Protein AF-0000000083329555 (afdb_homodimer)

pLDDT: mean 79.93, std 17.82, range [33.97, 97.88]

Radius of gyration: 28.23 Å; Cα contacts (8 Å, |Δi|>4): 487; chains: 2; bounding box: 60×97×61 Å

Organism: NCBI:txid300112

Nearest PDB structures (foldseek):
  7ue2-assembly1_A  TM=3.306E-01  e=5.946E-02  synthetic construct
  6u1s-assembly1_A  TM=4.232E-01  e=2.335E-01  synthetic construct
  8tl7-assembly1_U  TM=3.500E-01  e=3.213E-01  synthetic construct
  8qz7-assembly1_A  TM=1.573E-01  e=2.617E+00  Homo sapiens
  7ue2-assembly1_A  TM=3.304E-01  e=5.025E-02  synthetic construct

Solvent-accessible surface area (backbone atoms only — not comparable to full-atom values): 25927 Å² total; per-residue (Å²): 109,66,64,59,53,52,47,42,41,64,69,45,49,48,50,31,58,74,66,70,46,90,41,61,69,58,48,51,52,46,51,51,51,49,24,52,51,25,38,51,51,17,52,49,38,37,50,49,40,52,56,33,41,60,45,42,54,22,35,76,80,48,62,68,57,52,54,50,50,59,64,58,62,53,76,70,73,59,89,56,76,76,51,54,66,74,51,46,65,60,41,46,68,68,49,43,73,69,70,70,57,76,52,81,48,56,68,44,44,48,52,49,48,52,52,21,50,51,24,35,52,54,15,45,72,64,34,32,71,85,74,33,46,68,60,24,49,51,47,52,52,47,53,36,47,39,34,55,35,53,30,68,60,47,81,51,63,69,59,28,42,51,33,38,50,51,31,41,52,56,41,52,54,50,49,58,58,42,71,77,59,61,82,46,70,68,48,45,56,53,47,49,54,52,48,54,51,39,44,33,38,39,30,50,42,44,46,64,61,37,73,79,17,75,87,45,84,56,30,64,62,50,50,60,66,42,42,61,44,50,48,54,42,52,62,47,45,56,54,58,71,72,100,108,68,65,57,52,52,45,42,41,65,68,47,48,47,51,31,58,72,68,71,46,90,42,62,67,57,48,51,52,46,51,50,52,49,24,51,51,24,38,52,52,16,53,51,38,38,52,50,40,52,57,33,41,61,44,42,53,22,34,73,80,50,59,70,56,52,53,51,50,58,64,57,62,54,76,69,74,63,88,57,76,77,50,56,66,74,52,45,64,61,41,44,67,68,49,44,73,68,68,69,56,75,53,80,47,57,68,44,44,50,52,49,47,51,53,21,49,52,24,32,52,53,16,45,72,63,34,32,71,84,73,33,46,68,61,26,49,51,47,50,51,46,52,36,46,39,35,56,35,52,30,67,60,45,82,50,64,70,59,29,42,51,35,38,49,52,32,40,51,56,41,51,54,50,50,57,57,42,72,77,59,60,82,47,71,69,48,44,56,54,47,49,55,53,47,54,51,39,45,34,38,39,31,50,41,44,47,65,60,38,73,77,17,77,87,46,84,55,30,63,60,50,50,60,66,42,42,59,46,52,47,54,41,52,63,47,45,57,54,58,72,73,101

Sequence (486 aa):
GDYVICRFIVDRLEPAKKENKDSSHLYESYNYAFALSSKSWGSYGVSLLRFWKEKFSQNKENKSKIQDIVSKLEITSGELHLIFSSLDKELKRTTISFTETSILNFSDAKSIFKKTLMQLESAKKYFTVDTNIVIYAKITLKISDTYKYFADFEERRDNQIKLHKQRVKCLEDACKNFRTTIRSDRELQIYKRIWYEMVTSCSKIMDLMMEETYYDESFEETSMKAKQYVKIIAENINFYLNVGDYVICRFIVDRLEPAKKENKDSSHLYESYNYAFALSSKSWGSYGVSLLRFWKEKFSQNKENKSKIQDIVSKLEITSGELHLIFSSLDKELKRTTISFTETSILNFSDAKSIFKKTLMQLESAKKYFTVDTNIVIYAKITLKISDTYKYFADFEERRDNQIKLHKQRVKCLEDACKNFRTTIRSDRELQIYKRIWYEMVTSCSKIMDLMMEETYYDESFEETSMKAKQYVKIIAENINFYLNV

InterPro domains:
  IPR022083 KIF-1 binding protein [PF12309] (13-229)

Foldseek 3Di:
DVVVLVCLCVPPVVVCVVVVHPCVVVVLVSLLVLLVVLLVLLVVLLVLLQVCLVVLVVCVVPLPCVVVVLVVPPPPPDPCPVVPVVVCVVVCVVCVQRPSQDDNALVSLVSSLVSSLVSLVSSLVSDDCVNDVLSNLVSLVSNLSSLVSSLSRDDDLVVSLVSLVVNLVSLVVSLVRLVVPDDDVVSVVSSVVSLVSNLVSLVVNLCSLCVVPVPHPCNVVSVVVSVVSVVVNVVSVVVNVVD/DVVVLVCLCVPPVVVCVVVVHPCVVVVLVSLLVLLVVLLVLLVVLLVLLQVCLVVLVVCVVVLPCVVVVLVVVPPPPDPCPVVPVVVCVVVCVVCVQRPSQDDNALVSLVSSLVSSLVSLVSSLVSDDCVNDVLSNLVSLVSNLSSLVSSLSRDDDLVVSLVSLVVNLVSLVVSLVRLVVPDDDVVSVVSSVVSLVSNLVSLVVNLCSLCVVPVPHPCNVVSVVVSVVSVVVNVVSVVVNVVD

Structure (mmCIF, N/CA/C/O backbone):
data_AF-0000000083329555-model_v1
#
loop_
_entity.id
_entity.type
_entity.pdbx_description
1 polymer 'KIF-binding protein'
#
loop_
_atom_site.group_PDB
_atom_site.id
_atom_site.type_symbol
_atom_site.label_atom_id
_atom_site.label_alt_id
_atom_site.label_comp_id
_atom_site.label_asym_id
_atom_site.label_entity_id
_atom_site.label_seq_id
_atom_site.pdbx_PDB_ins_code
_atom_site.Cartn_x
_atom_site.Cartn_y
_atom_site.Cartn_z
_atom_site.occupancy
_atom_site.B_iso_or_equiv
_atom_site.auth_seq_id
_atom_site.auth_comp_id
_atom_site.auth_asym_id
_atom_site.auth_atom_id
_atom_site.pdbx_PDB_model_num
ATOM 1 N N . GLY A 1 1 ? 2.168 35.938 5.09 1 61.31 1 GLY A N 1
ATOM 2 C CA . GLY A 1 1 ? 1.23 35.625 6.156 1 61.31 1 GLY A CA 1
ATOM 3 C C . GLY A 1 1 ? 1.877 35.594 7.527 1 61.31 1 GLY A C 1
ATOM 4 O O . GLY A 1 1 ? 1.396 36.219 8.469 1 61.31 1 GLY A O 1
ATOM 5 N N . ASP A 1 2 ? 2.951 34.906 7.684 1 64.75 2 ASP A N 1
ATOM 6 C CA . ASP A 1 2 ? 3.635 34.781 8.969 1 64.75 2 ASP A CA 1
ATOM 7 C C . ASP A 1 2 ? 4.137 36.125 9.461 1 64.75 2 ASP A C 1
ATOM 9 O O . ASP A 1 2 ? 4.082 36.406 10.656 1 64.75 2 ASP A O 1
ATOM 13 N N . TYR A 1 3 ? 4.656 36.75 8.562 1 64.12 3 TYR A N 1
ATOM 14 C CA . TYR A 1 3 ? 5.133 38.094 8.914 1 64.12 3 TYR A CA 1
ATOM 15 C C . TYR A 1 3 ? 4 38.938 9.469 1 64.12 3 TYR A C 1
ATOM 17 O O . TYR A 1 3 ? 4.172 39.625 10.484 1 64.12 3 TYR A O 1
ATOM 25 N N . VAL A 1 4 ? 2.912 38.938 8.789 1 63.88 4 VAL A N 1
ATOM 26 C CA . VAL A 1 4 ? 1.76 39.719 9.203 1 63.88 4 VAL A CA 1
ATOM 27 C C . VAL A 1 4 ? 1.299 39.281 10.594 1 63.88 4 VAL A C 1
ATOM 29 O O . VAL A 1 4 ? 0.958 40.094 11.438 1 63.88 4 VAL A O 1
ATOM 32 N N . ILE A 1 5 ? 1.329 38.031 10.781 1 66.5 5 ILE A N 1
ATOM 33 C CA . ILE A 1 5 ? 0.922 37.5 12.07 1 66.5 5 ILE A CA 1
ATOM 34 C C . ILE A 1 5 ? 1.867 37.969 13.164 1 66.5 5 ILE A C 1
ATOM 36 O O . ILE A 1 5 ? 1.424 38.375 14.242 1 66.5 5 ILE A O 1
ATOM 40 N N . CYS A 1 6 ? 3.092 38 12.898 1 65.19 6 CYS A N 1
ATOM 41 C CA . CYS A 1 6 ? 4.082 38.469 13.867 1 65.19 6 CYS A CA 1
ATOM 42 C C . CYS A 1 6 ? 3.883 39.938 14.164 1 65.19 6 CYS A C 1
ATOM 44 O O . CYS A 1 6 ? 3.973 40.375 15.32 1 65.19 6 CYS A O 1
ATOM 46 N N . ARG A 1 7 ? 3.66 40.656 13.148 1 68.62 7 ARG A N 1
ATOM 47 C CA . ARG A 1 7 ? 3.451 42.094 13.328 1 68.62 7 ARG A CA 1
ATOM 48 C C . ARG A 1 7 ? 2.197 42.344 14.156 1 68.62 7 ARG A C 1
ATOM 50 O O . ARG A 1 7 ? 2.162 43.281 14.953 1 68.62 7 ARG A O 1
ATOM 57 N N . PHE A 1 8 ? 1.278 41.594 13.93 1 67.44 8 PHE A N 1
ATOM 58 C CA . PHE A 1 8 ? 0.045 41.719 14.695 1 67.44 8 PHE A CA 1
ATOM 59 C C . PHE A 1 8 ? 0.314 41.531 16.188 1 67.44 8 PHE A C 1
ATOM 61 O O . PHE A 1 8 ? -0.243 42.25 17.016 1 67.44 8 PHE A O 1
ATOM 68 N N . ILE A 1 9 ? 1.098 40.625 16.531 1 69.62 9 ILE A N 1
ATOM 69 C CA . ILE A 1 9 ? 1.447 40.375 17.922 1 69.62 9 ILE A CA 1
ATOM 70 C C . ILE A 1 9 ? 2.123 41.625 18.516 1 69.62 9 ILE A C 1
ATOM 72 O O . ILE A 1 9 ? 1.718 42.094 19.562 1 69.62 9 ILE A O 1
ATOM 76 N N . VAL A 1 10 ? 3.027 42.094 17.812 1 69.12 10 VAL A N 1
ATOM 77 C CA . VAL A 1 10 ? 3.865 43.188 18.312 1 69.12 10 VAL A CA 1
ATOM 78 C C . VAL A 1 10 ? 3.076 44.5 18.328 1 69.12 10 VAL A C 1
ATOM 80 O O . VA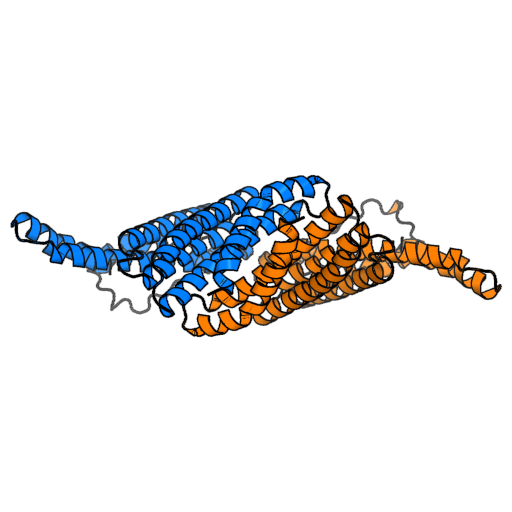L A 1 10 ? 3.156 45.25 19.281 1 69.12 10 VAL A O 1
ATOM 83 N N . ASP A 1 11 ? 2.262 44.656 17.328 1 71.56 11 ASP A N 1
ATOM 84 C CA . ASP A 1 11 ? 1.63 45.938 17.125 1 71.56 11 ASP A CA 1
ATOM 85 C C . ASP A 1 11 ? 0.275 46 17.828 1 71.56 11 ASP A C 1
ATOM 87 O O . ASP A 1 11 ? -0.19 47.094 18.188 1 71.56 11 ASP A O 1
ATOM 91 N N . ARG A 1 12 ? -0.287 44.875 17.953 1 70.38 12 ARG A N 1
ATOM 92 C CA . ARG A 1 12 ? -1.661 44.938 18.438 1 70.38 12 ARG A CA 1
ATOM 93 C C . ARG A 1 12 ? -1.814 44.188 19.75 1 70.38 12 ARG A C 1
ATOM 95 O O . ARG A 1 12 ? -2.287 44.719 20.75 1 70.38 12 ARG A O 1
ATOM 102 N N . LEU A 1 13 ? -1.334 42.969 19.781 1 72 13 LEU A N 1
ATOM 103 C CA . LEU A 1 13 ? -1.602 42.125 20.922 1 72 13 LEU A CA 1
ATOM 104 C C . LEU A 1 13 ? -0.794 42.562 22.141 1 72 13 LEU A C 1
ATOM 106 O O . LEU A 1 13 ? -1.328 42.656 23.25 1 72 13 LEU A O 1
ATOM 110 N N . GLU A 1 14 ? 0.404 42.844 21.922 1 75.56 14 GLU A N 1
ATOM 111 C CA . GLU A 1 14 ? 1.271 43.219 23.031 1 75.56 14 GLU A CA 1
ATOM 112 C C . GLU A 1 14 ? 0.848 44.562 23.641 1 75.56 14 GLU A C 1
ATOM 114 O O . GLU A 1 14 ? 0.733 44.688 24.859 1 75.56 14 GLU A O 1
ATOM 119 N N . PRO A 1 15 ? 0.61 45.469 22.844 1 75.5 15 PRO A N 1
ATOM 120 C CA . PRO A 1 15 ? 0.118 46.719 23.406 1 75.5 15 PRO A CA 1
ATOM 121 C C . PRO A 1 15 ? -1.219 46.562 24.125 1 75.5 15 PRO A C 1
ATOM 123 O O . PRO A 1 15 ? -1.452 47.188 25.156 1 75.5 15 PRO A O 1
ATOM 126 N N . ALA A 1 16 ? -2.043 45.781 23.562 1 72.88 16 ALA A N 1
ATOM 127 C CA . ALA A 1 16 ? -3.342 45.562 24.203 1 72.88 16 ALA A CA 1
ATOM 128 C C . ALA A 1 16 ? -3.184 44.906 25.562 1 72.88 16 ALA A C 1
ATOM 130 O O . ALA A 1 16 ? -3.91 45.219 26.5 1 72.88 16 ALA A O 1
ATOM 131 N N . LYS A 1 17 ? -2.385 43.969 25.734 1 76.25 17 LYS A N 1
ATOM 132 C CA . LYS A 1 17 ? -2.1 43.312 27 1 76.25 17 LYS A CA 1
ATOM 133 C C . LYS A 1 17 ? -1.534 44.312 28.016 1 76.25 17 LYS A C 1
ATOM 135 O O . LYS A 1 17 ? -1.896 44.281 29.203 1 76.25 17 LYS A O 1
ATOM 140 N N . LYS A 1 18 ? -0.722 45.188 27.531 1 77.12 18 LYS A N 1
ATOM 141 C CA . LYS A 1 18 ? -0.1 46.188 28.406 1 77.12 18 LYS A CA 1
ATOM 142 C C . LYS A 1 18 ? -1.131 47.188 28.938 1 77.12 18 LYS A C 1
ATOM 144 O O . LYS A 1 18 ? -1.028 47.656 30.062 1 77.12 18 LYS A O 1
ATOM 149 N N . GLU A 1 19 ? -2.121 47.438 28.125 1 80 19 GLU A N 1
ATOM 150 C CA . GLU A 1 19 ? -3.129 48.406 28.5 1 80 19 GLU A CA 1
ATOM 151 C C . GLU A 1 19 ? -4.289 47.781 29.25 1 80 19 GLU A C 1
ATOM 153 O O . GLU A 1 19 ? -5.266 48.438 29.594 1 80 19 GLU A O 1
ATOM 158 N N . ASN A 1 20 ? -4.191 46.5 29.656 1 72.31 20 ASN A N 1
ATOM 159 C CA . ASN A 1 20 ? -5.195 45.719 30.391 1 72.31 20 ASN A CA 1
ATOM 160 C C . ASN A 1 20 ? -6.555 45.781 29.703 1 72.31 20 ASN A C 1
ATOM 162 O O . ASN A 1 20 ? -7.594 45.844 30.359 1 72.31 20 ASN A O 1
ATOM 166 N N . LYS A 1 21 ? -6.586 46 28.438 1 74.62 21 LYS A N 1
ATOM 167 C CA . LYS A 1 21 ? -7.816 45.938 27.656 1 74.62 21 LYS A CA 1
ATOM 168 C C . LYS A 1 21 ? -8.172 44.5 27.344 1 74.62 21 LYS A C 1
ATOM 170 O O . LYS A 1 21 ? -7.301 43.625 27.312 1 74.62 21 LYS A O 1
ATOM 175 N N . ASP A 1 22 ? -9.445 44.188 27.359 1 76.75 22 ASP A N 1
ATOM 176 C CA . ASP A 1 22 ? -9.891 42.844 26.984 1 76.75 22 ASP A CA 1
ATOM 177 C C . ASP A 1 22 ? -9.383 42.469 25.594 1 76.75 22 ASP A C 1
ATOM 179 O O . ASP A 1 22 ? -9.828 43.062 24.594 1 76.75 22 ASP A O 1
ATOM 183 N N . SER A 1 23 ? -8.32 41.812 25.484 1 79.44 23 SER A N 1
ATOM 184 C CA . SER A 1 23 ? -7.66 41.438 24.25 1 79.44 23 SER A CA 1
ATOM 185 C C . SER A 1 23 ? -8.031 40.031 23.812 1 79.44 23 SER A C 1
ATOM 187 O O . SER A 1 23 ? -7.348 39.406 22.984 1 79.44 23 SER A O 1
ATOM 189 N N . SER A 1 24 ? -9.125 39.5 24.469 1 79.75 24 SER A N 1
ATOM 190 C CA . SER A 1 24 ? -9.516 38.125 24.188 1 79.75 24 SER A CA 1
ATOM 191 C C . SER A 1 24 ? -9.836 37.938 22.703 1 79.75 24 SER A C 1
ATOM 193 O O . SER A 1 24 ? -9.391 36.969 22.094 1 79.75 24 SER A O 1
ATOM 195 N N . HIS A 1 25 ? -10.57 38.875 22.172 1 81.44 25 HIS A N 1
ATOM 196 C CA . HIS A 1 25 ? -10.938 38.781 20.766 1 81.44 25 HIS A CA 1
ATOM 197 C C . HIS A 1 25 ? -9.711 38.875 19.859 1 81.44 25 HIS A C 1
ATOM 199 O O . HIS A 1 25 ? -9.641 38.188 18.828 1 81.44 25 HIS A O 1
ATOM 205 N N . LEU A 1 26 ? -8.773 39.656 20.266 1 78.19 26 LEU A N 1
ATOM 206 C CA . LEU A 1 26 ? -7.543 39.781 19.484 1 78.19 26 LEU A CA 1
ATOM 207 C C . LEU A 1 26 ? -6.719 38.5 19.547 1 78.19 26 LEU A C 1
ATOM 209 O O . LEU A 1 26 ? -6.152 38.094 18.531 1 78.19 26 LEU A O 1
ATOM 213 N N . TYR A 1 27 ? -6.742 37.906 20.703 1 81.5 27 TYR A N 1
ATOM 214 C CA . TYR A 1 27 ? -6.023 36.625 20.875 1 81.5 27 TYR A CA 1
ATOM 215 C C . TYR A 1 27 ? -6.66 35.531 20.031 1 81.5 27 TYR A C 1
ATOM 217 O O . TYR A 1 27 ? -5.957 34.719 19.438 1 81.5 27 TYR A O 1
ATOM 225 N N . GLU A 1 28 ? -7.914 35.594 20.062 1 84.69 28 GLU A N 1
ATOM 226 C CA . GLU A 1 28 ? -8.617 34.594 19.266 1 84.69 28 GLU A CA 1
ATOM 227 C C . GLU A 1 28 ? -8.312 34.75 17.781 1 84.69 28 GLU A C 1
ATOM 229 O O . GLU A 1 28 ? -8.117 33.75 17.062 1 84.69 28 GLU A O 1
ATOM 234 N N . SER A 1 29 ? -8.336 35.938 17.344 1 82.06 29 SER A N 1
ATOM 235 C CA . SER A 1 29 ? -8.016 36.219 15.953 1 82.06 29 SER A CA 1
ATOM 236 C C . SER A 1 29 ? -6.586 35.812 15.617 1 82.06 29 SER A C 1
ATOM 238 O O . SER A 1 29 ? -6.324 35.281 14.523 1 82.06 29 SER A O 1
ATOM 240 N N . TYR A 1 30 ? -5.77 36.094 16.547 1 81.44 30 TYR A N 1
ATOM 241 C CA . TYR A 1 30 ? -4.379 35.719 16.359 1 81.44 30 TYR A CA 1
ATOM 242 C C . TYR A 1 30 ? -4.246 34.188 16.281 1 81.44 30 TYR A C 1
ATOM 244 O O . TYR A 1 30 ? -3.574 33.656 15.398 1 81.44 30 TYR A O 1
ATOM 252 N N . ASN A 1 31 ? -4.82 33.531 17.234 1 85.06 31 ASN A N 1
ATOM 253 C CA . ASN A 1 31 ? -4.746 32.094 17.281 1 85.06 31 ASN A CA 1
ATOM 254 C C . ASN A 1 31 ? -5.297 31.469 16 1 85.06 31 ASN A C 1
ATOM 256 O O . ASN A 1 31 ? -4.738 30.5 15.484 1 85.06 31 ASN A O 1
ATOM 260 N N . TYR A 1 32 ? -6.289 31.984 15.523 1 88.06 32 TYR A N 1
ATOM 261 C CA . TYR A 1 32 ? -6.895 31.516 14.289 1 88.06 32 TYR A CA 1
ATOM 262 C C . TYR A 1 32 ? -5.949 31.703 13.109 1 88.06 32 TYR A C 1
ATOM 264 O O . TYR A 1 32 ? -5.711 30.766 12.336 1 88.06 32 TYR A O 1
ATOM 272 N N . ALA A 1 33 ? -5.449 32.875 13.008 1 81.94 33 ALA A N 1
ATOM 273 C CA . ALA A 1 33 ? -4.551 33.188 11.898 1 81.94 33 ALA A CA 1
ATOM 274 C C . ALA A 1 33 ? -3.289 32.312 11.953 1 81.94 33 ALA A C 1
ATOM 276 O O . ALA A 1 33 ? -2.812 31.844 10.922 1 81.94 33 ALA A O 1
ATOM 277 N N . PHE A 1 34 ? -2.818 32.219 13.148 1 83.19 34 PHE A N 1
ATOM 278 C CA . PHE A 1 34 ? -1.629 31.406 13.344 1 83.19 34 PHE A CA 1
ATOM 279 C C . PHE A 1 34 ? -1.897 29.953 12.961 1 83.19 34 PHE A C 1
ATOM 281 O O . PHE A 1 34 ? -1.073 29.312 12.305 1 83.19 34 PHE A O 1
ATOM 288 N N . ALA A 1 35 ? -2.998 29.438 13.367 1 91.75 35 ALA A N 1
ATOM 289 C CA . ALA A 1 35 ? -3.371 28.062 13.055 1 91.75 35 ALA A CA 1
ATOM 290 C C . ALA A 1 35 ? -3.508 27.859 11.547 1 91.75 35 ALA A C 1
ATOM 292 O O . ALA A 1 35 ? -3.086 26.828 11.008 1 91.75 35 ALA A O 1
ATOM 293 N N . LEU A 1 36 ? -4.047 28.812 10.891 1 88.56 36 LEU A N 1
ATOM 294 C CA . LEU A 1 36 ? -4.199 28.734 9.445 1 88.56 36 LEU A CA 1
ATOM 295 C C . LEU A 1 36 ? -2.838 28.734 8.758 1 88.56 36 LEU A C 1
ATOM 297 O O . LEU A 1 36 ? -2.633 28 7.785 1 88.56 36 LEU A O 1
ATOM 301 N N . SER A 1 37 ? -2.008 29.625 9.242 1 8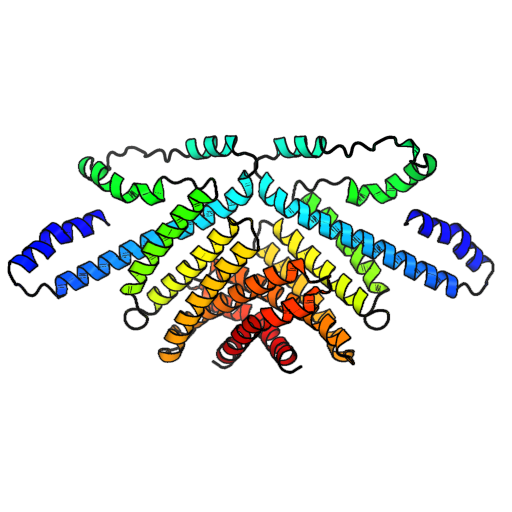4.19 37 SER A N 1
ATOM 302 C CA . SER A 1 37 ? -0.656 29.672 8.695 1 84.19 37 SER A CA 1
ATOM 303 C C . SER A 1 37 ? 0.07 28.344 8.891 1 84.19 37 SER A C 1
ATOM 305 O O . SER A 1 37 ? 0.684 27.828 7.953 1 84.19 37 SER A O 1
ATOM 307 N N . SER A 1 38 ? -0.026 27.781 10.094 1 88.62 38 SER A N 1
ATOM 308 C CA . SER A 1 38 ? 0.6 26.5 10.398 1 88.62 38 SER A CA 1
ATOM 309 C C . SER A 1 38 ? 0.056 25.391 9.508 1 88.62 38 SER A C 1
ATOM 311 O O . SER A 1 38 ? 0.813 24.547 9.031 1 88.62 38 SER A O 1
ATOM 313 N N . LYS A 1 39 ? -1.197 25.391 9.312 1 92.75 39 LYS A N 1
ATOM 314 C CA . LYS A 1 39 ? -1.828 24.422 8.414 1 92.75 39 LYS A CA 1
ATOM 315 C C . LYS A 1 39 ? -1.257 24.531 7.004 1 92.75 39 LYS A C 1
ATOM 317 O O . LYS A 1 39 ? -0.975 23.516 6.371 1 92.75 39 LYS A O 1
ATOM 322 N N . SER A 1 40 ? -1.1 25.719 6.523 1 88.69 40 SER A N 1
ATOM 323 C CA . SER A 1 40 ? -0.581 25.938 5.18 1 88.69 40 SER A CA 1
ATOM 324 C C . SER A 1 40 ? 0.863 25.469 5.055 1 88.69 40 SER A C 1
ATOM 326 O O . SER A 1 40 ? 1.228 24.828 4.07 1 88.69 40 SER A O 1
ATOM 328 N N . TRP A 1 41 ? 1.609 25.797 6.062 1 84.44 41 TRP A N 1
ATOM 329 C CA . TRP A 1 41 ? 2.992 25.328 6.078 1 84.44 41 TRP A CA 1
ATOM 330 C C . TRP A 1 41 ? 3.051 23.812 6.129 1 84.44 41 TRP A C 1
ATOM 332 O O . TRP A 1 41 ? 3.879 23.188 5.457 1 84.44 41 TRP A O 1
ATOM 342 N N . GLY A 1 42 ? 2.238 23.25 6.977 1 91.75 42 GLY A N 1
ATOM 343 C CA . GLY A 1 42 ? 2.15 21.797 7.027 1 91.75 42 GLY A CA 1
ATOM 344 C C . GLY A 1 42 ? 1.792 21.172 5.691 1 91.75 42 GLY A C 1
ATOM 345 O O . GLY A 1 42 ? 2.404 20.188 5.281 1 91.75 42 GLY A O 1
ATOM 346 N N . SER A 1 43 ? 0.838 21.75 5.027 1 91.06 43 SER A N 1
ATOM 347 C CA . SER A 1 43 ? 0.421 21.266 3.719 1 91.06 43 SER A CA 1
ATOM 348 C C . SER A 1 43 ? 1.566 21.328 2.715 1 91.06 43 SER A C 1
ATOM 350 O O . SER A 1 43 ? 1.752 20.406 1.914 1 91.06 43 SER A O 1
ATOM 352 N N . TYR A 1 44 ? 2.25 22.375 2.748 1 88.62 44 TYR A N 1
ATOM 353 C CA . TYR A 1 44 ? 3.406 22.547 1.874 1 88.62 44 TYR A CA 1
ATOM 354 C C . TYR A 1 44 ? 4.453 21.469 2.152 1 88.62 44 TYR A C 1
ATOM 356 O O . TYR A 1 44 ? 5.008 20.875 1.222 1 88.62 44 TYR A O 1
ATOM 364 N N . GLY A 1 45 ? 4.738 21.297 3.4 1 89.5 45 GLY A N 1
ATOM 365 C CA . GLY A 1 45 ? 5.684 20.25 3.768 1 89.5 45 GLY A CA 1
ATOM 366 C C . GLY A 1 45 ? 5.289 18.875 3.254 1 89.5 45 GLY A C 1
ATOM 367 O O . GLY A 1 45 ? 6.133 18.125 2.758 1 89.5 45 GLY A O 1
ATOM 368 N N . VAL A 1 46 ? 4.039 18.516 3.332 1 93.38 46 VAL A N 1
ATOM 369 C CA . VAL A 1 46 ? 3.533 17.25 2.824 1 93.38 46 VAL A CA 1
ATOM 370 C C . VAL A 1 46 ? 3.787 17.156 1.322 1 93.38 46 VAL A C 1
ATOM 372 O O . VAL A 1 46 ? 4.238 16.125 0.827 1 93.38 46 VAL A O 1
ATOM 375 N N . SER A 1 47 ? 3.49 18.219 0.672 1 88.44 47 SER A N 1
ATOM 376 C CA . SER A 1 47 ? 3.676 18.25 -0.775 1 88.44 47 SER A CA 1
ATOM 377 C C . SER A 1 47 ? 5.145 18.062 -1.147 1 88.44 47 SER A C 1
ATOM 379 O O . SER A 1 47 ? 5.457 17.406 -2.145 1 88.44 47 SER A O 1
ATOM 381 N N . LEU A 1 48 ? 5.996 18.625 -0.354 1 85.38 48 LEU A N 1
ATOM 382 C CA . LEU A 1 48 ? 7.426 18.469 -0.605 1 85.38 48 LEU A CA 1
ATOM 383 C C . LEU A 1 48 ? 7.852 17.016 -0.454 1 85.38 48 LEU A C 1
ATOM 385 O O . LEU A 1 48 ? 8.562 16.484 -1.311 1 85.38 48 LEU A O 1
ATOM 389 N N . LEU A 1 49 ? 7.418 16.406 0.61 1 89.94 49 LEU A N 1
ATOM 390 C CA . LEU A 1 49 ? 7.754 15.008 0.843 1 89.94 49 LEU A CA 1
ATOM 391 C C . LEU A 1 49 ? 7.227 14.125 -0.287 1 89.94 49 LEU A C 1
ATOM 393 O O . LEU A 1 49 ? 7.938 13.242 -0.773 1 89.94 49 LEU A O 1
ATOM 397 N N . ARG A 1 50 ? 6.008 14.422 -0.685 1 86.62 50 ARG A N 1
ATOM 398 C CA . ARG A 1 50 ? 5.398 13.648 -1.762 1 86.62 50 ARG A CA 1
ATOM 399 C C . ARG A 1 50 ? 6.188 13.797 -3.059 1 86.62 50 ARG A C 1
ATOM 401 O O . ARG A 1 50 ? 6.457 12.812 -3.746 1 86.62 50 ARG A O 1
ATOM 408 N N . PHE A 1 51 ? 6.57 15 -3.303 1 82.56 51 PHE A N 1
ATOM 409 C CA . PHE A 1 51 ? 7.281 15.305 -4.539 1 82.56 51 PHE A CA 1
ATOM 410 C C . PHE A 1 51 ? 8.648 14.625 -4.559 1 82.56 51 PHE A C 1
ATOM 412 O O . PHE A 1 51 ? 9.008 13.977 -5.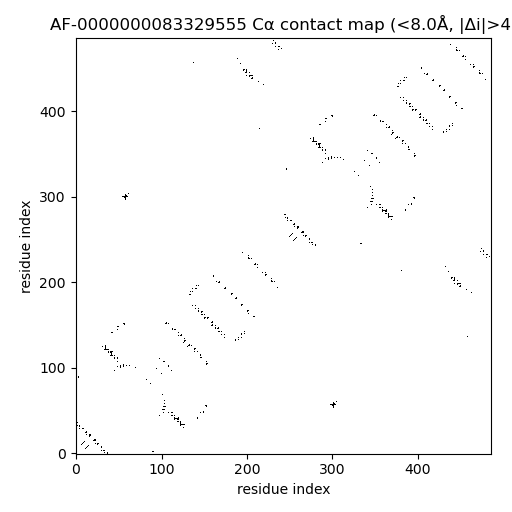539 1 82.56 51 PHE A O 1
ATOM 419 N N . TRP A 1 52 ? 9.328 14.656 -3.545 1 80.31 52 TRP A N 1
ATOM 420 C CA . TRP A 1 52 ? 10.711 14.188 -3.514 1 80.31 52 TRP A CA 1
ATOM 421 C C . TRP A 1 52 ? 10.773 12.68 -3.311 1 80.31 52 TRP A C 1
ATOM 423 O O . TRP A 1 52 ? 11.75 12.039 -3.693 1 80.31 52 TRP A O 1
ATOM 433 N N . LYS A 1 53 ? 9.82 12.125 -2.613 1 81.38 53 LYS A N 1
ATOM 434 C CA . LYS A 1 53 ? 9.82 10.672 -2.459 1 81.38 53 LYS A CA 1
ATOM 435 C C . LYS A 1 53 ? 9.789 9.977 -3.816 1 81.38 53 LYS A C 1
ATOM 437 O O . LYS A 1 53 ? 10.422 8.938 -4.004 1 81.38 53 LYS A O 1
ATOM 442 N N . GLU A 1 54 ? 9.133 10.555 -4.637 1 70.31 54 GLU A N 1
ATOM 443 C CA . GLU A 1 54 ? 9.07 10.016 -5.996 1 70.31 54 GLU A CA 1
ATOM 444 C C . GLU A 1 54 ? 10.43 10.117 -6.691 1 70.31 54 GLU A C 1
ATOM 446 O O . GLU A 1 54 ? 10.828 9.195 -7.406 1 70.31 54 GLU A O 1
ATOM 451 N N . LYS A 1 55 ? 11.172 11.242 -6.309 1 63.97 55 LYS A N 1
ATOM 452 C CA . LYS A 1 55 ? 12.477 11.484 -6.918 1 63.97 55 LYS A CA 1
ATOM 453 C C . LYS A 1 55 ? 13.578 10.711 -6.199 1 63.97 55 LYS A C 1
ATOM 455 O O . LYS A 1 55 ? 14.523 10.242 -6.832 1 63.97 55 LYS A O 1
ATOM 460 N N . PHE A 1 56 ? 13.516 10.766 -4.875 1 60.34 56 PHE A N 1
ATOM 461 C CA . PHE A 1 56 ? 14.469 10.055 -4.035 1 60.34 56 PHE A CA 1
ATOM 462 C C . PHE A 1 56 ? 14.516 8.578 -4.406 1 60.34 56 PHE A C 1
ATOM 464 O O . PHE A 1 56 ? 15.594 7.977 -4.465 1 60.34 56 PHE A O 1
ATOM 471 N N . SER A 1 57 ? 13.508 8.062 -4.441 1 56.34 57 SER A N 1
ATOM 472 C CA . SER A 1 57 ? 13.445 6.672 -4.879 1 56.34 57 SER A CA 1
ATOM 473 C C . SER A 1 57 ? 14.117 6.484 -6.234 1 56.34 57 SER A C 1
ATOM 475 O O . SER A 1 57 ? 14.695 5.434 -6.504 1 56.34 57 SER A O 1
ATOM 477 N N . GLN A 1 58 ? 14.18 7.719 -6.926 1 52.03 58 GLN A N 1
ATOM 478 C CA . GLN A 1 58 ? 14.805 7.723 -8.242 1 52.03 58 GLN A CA 1
ATOM 479 C C . GLN A 1 58 ? 16.312 7.922 -8.141 1 52.03 58 GLN A C 1
ATOM 481 O O . GLN A 1 58 ? 17.078 7.363 -8.938 1 52.03 58 GLN A O 1
ATOM 486 N N . ASN A 1 59 ? 16.922 8.781 -7.23 1 49.38 59 ASN A N 1
ATOM 487 C CA . ASN A 1 59 ? 18.266 9.359 -7.219 1 49.38 59 ASN A CA 1
ATOM 488 C C . ASN A 1 59 ? 19.219 8.547 -6.344 1 49.38 59 ASN A C 1
ATOM 490 O O . ASN A 1 59 ? 20.391 8.914 -6.188 1 49.38 59 ASN A O 1
ATOM 494 N N . LYS A 1 60 ? 18.922 7.551 -5.473 1 46.56 60 LYS A N 1
ATOM 495 C CA . LYS A 1 60 ? 20.031 6.992 -4.695 1 46.56 60 LYS A CA 1
ATOM 496 C C . LYS A 1 60 ? 21.281 6.832 -5.559 1 46.56 60 LYS A C 1
ATOM 498 O O . LYS A 1 60 ? 22.406 6.859 -5.047 1 46.56 60 LYS A O 1
ATOM 503 N N . GLU A 1 61 ? 21.266 6.324 -6.641 1 42.47 61 GLU A N 1
ATOM 504 C CA . GLU A 1 61 ? 22.578 6.141 -7.266 1 42.47 61 GLU A CA 1
ATOM 505 C C . GLU A 1 61 ? 23.109 7.457 -7.824 1 42.47 61 GLU A C 1
ATOM 507 O O . GLU A 1 61 ? 24.312 7.598 -8.055 1 42.47 61 GLU A O 1
ATOM 512 N N . ASN A 1 62 ? 22.375 8.297 -8.391 1 41.56 62 ASN A N 1
ATOM 513 C CA . ASN A 1 62 ? 23.016 9.398 -9.102 1 41.56 62 ASN A CA 1
ATOM 514 C C . ASN A 1 62 ? 23.156 10.633 -8.219 1 41.56 62 ASN A C 1
ATOM 516 O O . ASN A 1 62 ? 22.438 11.617 -8.406 1 41.56 62 ASN A O 1
ATOM 520 N N . LYS A 1 63 ? 23.672 10.516 -7.145 1 44.19 63 LYS A N 1
ATOM 521 C CA . LYS A 1 63 ? 23.922 11.602 -6.191 1 44.19 63 LYS A CA 1
ATOM 522 C C . LYS A 1 63 ? 24.328 12.883 -6.914 1 44.19 63 LYS A C 1
ATOM 524 O O . LYS A 1 63 ? 23.906 13.977 -6.527 1 44.19 63 LYS A O 1
ATOM 529 N N . SER A 1 64 ? 25.094 12.711 -7.883 1 44.91 64 SER A N 1
ATOM 530 C CA . SER A 1 64 ? 25.797 13.859 -8.445 1 44.91 64 SER A CA 1
ATOM 531 C C . SER A 1 64 ? 24.875 14.68 -9.336 1 44.91 64 SER A C 1
ATOM 533 O O . SER A 1 64 ? 24.922 15.914 -9.328 1 44.91 64 SER A O 1
ATOM 535 N N . LYS A 1 65 ? 24.094 14.102 -10.141 1 44.41 65 LYS A N 1
ATOM 536 C CA . LYS A 1 65 ? 23.391 14.875 -11.156 1 44.41 65 LYS A CA 1
ATOM 537 C C . LYS A 1 65 ? 22.172 15.594 -10.562 1 44.41 65 LYS A C 1
ATOM 539 O O . LYS A 1 65 ? 21.828 16.703 -10.992 1 44.41 65 LYS A O 1
ATOM 544 N N . ILE A 1 66 ? 21.516 15.117 -9.68 1 43.56 66 ILE A N 1
ATOM 545 C CA . ILE A 1 66 ? 20.375 15.734 -9.023 1 43.56 66 ILE A CA 1
ATOM 546 C C . ILE A 1 66 ? 20.797 17.016 -8.312 1 43.56 66 ILE A C 1
ATOM 548 O O . ILE A 1 66 ? 20.094 18.016 -8.352 1 43.56 66 ILE A O 1
ATOM 552 N N . GLN A 1 67 ? 21.891 16.938 -7.781 1 44.88 67 GLN A N 1
ATOM 553 C CA . GLN A 1 67 ? 22.422 18.188 -7.281 1 44.88 67 GLN A CA 1
ATOM 554 C C . GLN A 1 67 ? 22.453 19.25 -8.383 1 44.88 67 GLN A C 1
ATOM 556 O O . GLN A 1 67 ? 22.156 20.422 -8.141 1 44.88 67 GLN A O 1
ATOM 561 N N . ASP A 1 68 ? 22.734 18.797 -9.516 1 45.25 68 ASP A N 1
ATOM 562 C CA . ASP A 1 68 ? 22.844 19.734 -10.617 1 45.25 68 ASP A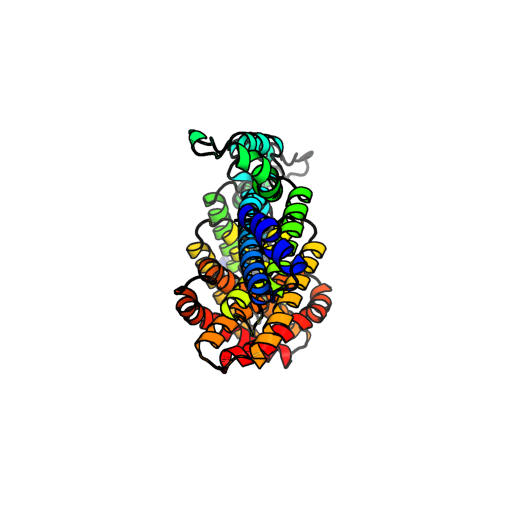 CA 1
ATOM 563 C C . ASP A 1 68 ? 21.469 20.25 -11.047 1 45.25 68 ASP A C 1
ATOM 565 O O . ASP A 1 68 ? 21.297 21.422 -11.352 1 45.25 68 ASP A O 1
ATOM 569 N N . ILE A 1 69 ? 20.5 19.438 -11.148 1 43.12 69 ILE A N 1
ATOM 570 C CA . ILE A 1 69 ? 19.188 19.859 -11.602 1 43.12 69 ILE A CA 1
ATOM 571 C C . ILE A 1 69 ? 18.531 20.734 -10.531 1 43.12 69 ILE A C 1
ATOM 573 O O . ILE A 1 69 ? 17.938 21.766 -10.844 1 43.12 69 ILE A O 1
ATOM 577 N N . VAL A 1 70 ? 18.578 20.266 -9.398 1 42.91 70 VAL A N 1
ATOM 578 C CA . VAL A 1 70 ? 18.031 21.047 -8.305 1 42.91 70 VAL A CA 1
ATOM 579 C C . VAL A 1 70 ? 18.734 22.406 -8.234 1 42.91 70 VAL A C 1
ATOM 581 O O . VAL A 1 70 ? 18.109 23.422 -7.969 1 42.91 70 VAL A O 1
ATOM 584 N N . SER A 1 71 ? 20.016 22.297 -8.484 1 42.38 71 SER A N 1
ATOM 585 C CA . SER A 1 71 ? 20.719 23.578 -8.508 1 42.38 71 SER A CA 1
ATOM 586 C C . SER A 1 71 ? 20.188 24.484 -9.625 1 42.38 71 SER A C 1
ATOM 588 O O . SER A 1 71 ? 20.234 25.703 -9.508 1 42.38 71 SER A O 1
ATOM 590 N N . LYS A 1 72 ? 19.734 23.812 -10.68 1 41.94 72 LYS A N 1
ATOM 591 C CA . LYS A 1 72 ? 19.281 24.609 -11.82 1 41.94 72 LYS A CA 1
ATOM 592 C C . LYS A 1 72 ? 17.828 25.062 -11.648 1 41.94 72 LYS A C 1
ATOM 594 O O . LYS A 1 72 ? 17.344 25.906 -12.406 1 41.94 72 LYS A O 1
ATOM 599 N N . LEU A 1 73 ? 17.031 24.281 -11.094 1 38.19 73 LEU A N 1
ATOM 600 C CA . LEU A 1 73 ? 15.711 24.812 -10.812 1 38.19 73 LEU A CA 1
ATOM 601 C C . LEU A 1 73 ? 15.805 26.141 -10.047 1 38.19 73 LEU A C 1
ATOM 603 O O . LEU A 1 73 ? 15.828 26.141 -8.812 1 38.19 73 LEU A O 1
ATOM 607 N N . GLU A 1 74 ? 16.625 26.953 -10.453 1 36.03 74 GLU A N 1
ATOM 608 C CA . GLU A 1 74 ? 16.562 28.359 -10.039 1 36.03 74 GLU A CA 1
ATOM 609 C C . GLU A 1 74 ? 15.18 28.938 -10.305 1 36.03 74 GLU A C 1
ATOM 611 O O . GLU A 1 74 ? 14.703 28.922 -11.438 1 36.03 74 GLU A O 1
ATOM 616 N N . ILE A 1 75 ? 14.211 28.688 -9.453 1 35.34 75 ILE A N 1
ATOM 617 C CA . ILE A 1 75 ? 13.078 29.594 -9.562 1 35.34 75 ILE A CA 1
ATOM 618 C C . ILE A 1 75 ? 13.555 30.953 -10.078 1 35.34 75 ILE A C 1
ATOM 620 O O . ILE A 1 75 ? 14.32 31.641 -9.414 1 35.34 75 ILE A O 1
ATOM 624 N N . THR A 1 76 ? 13.82 31.062 -11.25 1 33.97 76 THR A N 1
ATOM 625 C CA . THR A 1 76 ? 14.031 32.406 -11.773 1 33.97 76 THR A CA 1
ATOM 626 C C . THR A 1 76 ? 13.016 33.375 -11.188 1 33.97 76 THR A C 1
ATOM 628 O O . THR A 1 76 ? 11.805 33.219 -11.383 1 33.97 76 THR A O 1
ATOM 631 N N . SER A 1 77 ? 13.172 33.844 -9.945 1 34.66 77 SER A N 1
ATOM 632 C CA . SER A 1 77 ? 12.477 35.062 -9.508 1 34.66 77 SER A CA 1
ATOM 633 C C . SER A 1 77 ? 12.328 36.062 -10.648 1 34.66 77 SER A C 1
ATOM 635 O O . SER A 1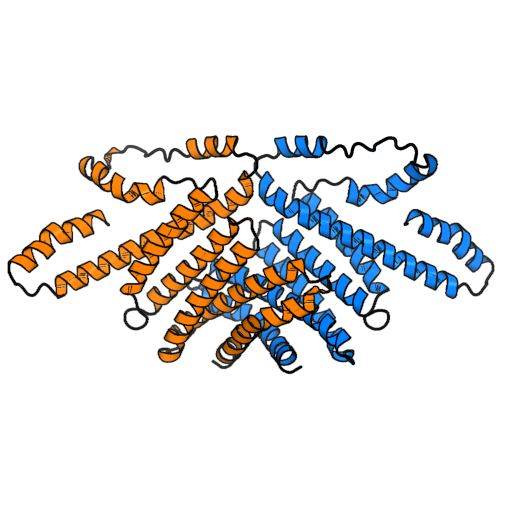 77 ? 13.328 36.531 -11.211 1 34.66 77 SER A O 1
ATOM 637 N N . GLY A 1 78 ? 11.531 35.844 -11.594 1 35.12 78 GLY A N 1
ATOM 638 C CA . GLY A 1 78 ? 11.312 37.031 -12.406 1 35.12 78 GLY A CA 1
ATOM 639 C C . GLY A 1 78 ? 11.648 38.312 -11.68 1 35.12 78 GLY A C 1
ATOM 640 O O . GLY A 1 78 ? 11.977 38.312 -10.492 1 35.12 78 GLY A O 1
ATOM 641 N N . GLU A 1 79 ? 11.453 39.531 -12.32 1 37.12 79 GLU A N 1
ATOM 642 C CA . GLU A 1 79 ? 11.641 40.875 -11.797 1 37.12 79 GLU A CA 1
ATOM 643 C C . GLU A 1 79 ? 11.031 41 -10.398 1 37.12 79 GLU A C 1
ATOM 645 O O . GLU A 1 79 ? 9.812 40.938 -10.234 1 37.12 79 GLU A O 1
ATOM 650 N N . LEU A 1 80 ? 11.539 40.562 -9.375 1 37.84 80 LEU A N 1
ATOM 651 C CA . LEU A 1 80 ? 11.414 40.781 -7.945 1 37.84 80 LEU A CA 1
ATOM 652 C C . LEU A 1 80 ? 11.047 42.25 -7.668 1 37.84 80 LEU A C 1
ATOM 654 O O . LEU A 1 80 ? 11.305 42.75 -6.578 1 37.84 80 LEU A O 1
ATOM 658 N N . HIS A 1 81 ? 10.805 42.906 -8.594 1 39.09 81 HIS A N 1
ATOM 659 C CA . HIS A 1 81 ? 10.391 44.281 -8.258 1 39.09 81 HIS A CA 1
ATOM 660 C C . HIS A 1 81 ? 9.273 44.25 -7.219 1 39.09 81 HIS A C 1
ATOM 662 O O . HIS A 1 81 ? 8.898 45.312 -6.691 1 39.09 81 HIS A O 1
ATOM 668 N N . LEU A 1 82 ? 8.578 43.25 -7.348 1 38.03 82 LEU A N 1
ATOM 669 C CA . LEU A 1 82 ? 7.477 43.312 -6.395 1 38.03 82 LEU A CA 1
ATOM 670 C C . LEU A 1 82 ? 7.941 42.906 -5.004 1 38.03 82 LEU A C 1
ATOM 672 O O . LEU A 1 82 ? 7.117 42.625 -4.129 1 38.03 82 LEU A O 1
ATOM 676 N N . ILE A 1 83 ? 9.148 42.469 -4.941 1 41.19 83 ILE A N 1
ATOM 677 C CA . ILE A 1 83 ? 9.609 42.062 -3.615 1 41.19 83 ILE A CA 1
ATOM 678 C C . ILE A 1 83 ? 9.773 43.281 -2.73 1 41.19 83 ILE A C 1
ATOM 680 O O . ILE A 1 83 ? 10.477 44.25 -3.096 1 41.19 83 ILE A O 1
ATOM 684 N N . PHE A 1 84 ? 8.875 43.656 -1.991 1 45 84 PHE A N 1
ATOM 685 C CA . PHE A 1 84 ? 9.125 44.594 -0.923 1 45 84 PHE A CA 1
ATOM 686 C C . PHE A 1 84 ? 10.469 44.344 -0.258 1 45 84 PHE A C 1
ATOM 688 O O . PHE A 1 84 ? 10.664 43.281 0.352 1 45 84 PHE A O 1
ATOM 695 N N . SER A 1 85 ? 11.477 44.844 -0.716 1 49.44 85 SER A N 1
ATOM 696 C CA . SER A 1 85 ? 12.875 44.75 -0.29 1 49.44 85 SER A CA 1
ATOM 697 C C . SER A 1 85 ? 12.977 44.562 1.221 1 49.44 85 SER A C 1
ATOM 699 O O . SER A 1 85 ? 13.758 43.75 1.702 1 49.44 85 SER A O 1
ATOM 701 N N . SER A 1 86 ? 12.312 45.344 1.928 1 52.69 86 SER A N 1
ATOM 702 C CA . SER A 1 86 ? 12.438 45.281 3.381 1 52.69 86 SER A CA 1
ATOM 703 C C . SER A 1 86 ? 11.875 43.969 3.924 1 52.69 86 SER A C 1
ATOM 705 O O . SER A 1 86 ? 12.438 43.375 4.844 1 52.69 86 SER A O 1
ATOM 707 N N . LEU A 1 87 ? 10.844 43.562 3.375 1 54.25 87 LEU A N 1
ATOM 708 C CA . LEU A 1 87 ? 10.164 42.344 3.834 1 54.25 87 LEU A CA 1
ATOM 709 C C . LEU A 1 87 ? 10.938 41.094 3.414 1 54.25 87 LEU A C 1
ATOM 711 O O . LEU A 1 87 ? 10.852 40.062 4.074 1 54.25 87 LEU A O 1
ATOM 715 N N . ASP A 1 88 ? 11.703 41.25 2.469 1 54.56 88 ASP A N 1
ATOM 716 C CA . ASP A 1 88 ? 12.43 40.125 1.95 1 54.56 88 ASP A CA 1
ATOM 717 C C . ASP A 1 88 ? 13.391 39.562 3 1 54.56 88 ASP A C 1
ATOM 719 O O . ASP A 1 88 ? 13.523 38.344 3.139 1 54.56 88 ASP A O 1
ATOM 723 N N . LYS A 1 89 ? 14.094 40.5 3.619 1 56.66 89 LYS A N 1
ATOM 724 C CA . LYS A 1 89 ? 15.031 40.062 4.645 1 56.66 89 LYS A CA 1
ATOM 725 C C . LYS A 1 89 ? 14.297 39.344 5.777 1 56.66 89 LYS A C 1
ATOM 727 O O . LYS A 1 89 ? 14.758 38.312 6.258 1 56.66 89 LYS A O 1
ATOM 732 N N . GLU A 1 90 ? 13.172 39.938 6.094 1 56.09 90 GLU A N 1
ATOM 733 C CA . GLU A 1 90 ? 12.406 39.344 7.191 1 56.09 90 GLU A CA 1
ATOM 734 C C . GLU A 1 90 ? 11.766 38.031 6.781 1 56.09 90 GLU A C 1
ATOM 736 O O . GLU A 1 90 ? 11.68 37.094 7.586 1 56.09 90 GLU A O 1
ATOM 741 N N . LEU A 1 91 ? 11.398 38.031 5.586 1 57.84 91 LEU A N 1
ATOM 742 C CA . LEU A 1 91 ? 10.711 36.875 5.07 1 57.84 91 LEU A CA 1
ATOM 743 C C . LEU A 1 91 ? 11.688 35.719 4.852 1 57.84 91 LEU A C 1
ATOM 745 O O . LEU A 1 91 ? 11.312 34.531 4.957 1 57.84 91 LEU A O 1
ATOM 749 N N . LYS A 1 92 ? 12.836 36.094 4.523 1 56.78 92 LYS A N 1
ATOM 750 C CA . LYS A 1 92 ? 13.844 35.062 4.27 1 56.78 92 LYS A CA 1
ATOM 751 C C . LYS A 1 92 ? 14.031 34.156 5.492 1 56.78 92 LYS A C 1
ATOM 753 O O . LYS A 1 92 ? 14.219 32.938 5.359 1 56.78 92 LYS A O 1
ATOM 758 N N . ARG A 1 93 ? 13.984 34.719 6.543 1 53.97 93 ARG A N 1
ATOM 759 C CA . ARG A 1 93 ? 14.148 33.938 7.762 1 53.97 93 ARG A CA 1
ATOM 760 C C . ARG A 1 93 ? 13.008 32.969 7.941 1 53.97 93 ARG A C 1
ATOM 762 O O . ARG A 1 93 ? 13.219 31.844 8.43 1 53.97 93 ARG A O 1
ATOM 769 N N . THR A 1 94 ? 11.836 33.375 7.609 1 53.81 94 THR A N 1
ATOM 770 C CA . THR A 1 94 ? 10.672 32.531 7.816 1 53.81 94 THR A CA 1
ATOM 771 C C . THR A 1 94 ? 10.578 31.469 6.723 1 53.81 94 THR A C 1
ATOM 773 O O . THR A 1 94 ? 10.25 30.312 6.996 1 53.81 94 THR A O 1
ATOM 776 N N . THR A 1 95 ? 10.828 31.828 5.477 1 53.94 95 THR A N 1
ATOM 777 C CA . THR A 1 95 ? 10.602 30.969 4.32 1 53.94 95 THR A CA 1
ATOM 778 C C . THR A 1 95 ? 11.688 29.906 4.215 1 53.94 95 THR A C 1
ATOM 780 O O . THR A 1 95 ? 11.461 28.844 3.631 1 53.94 95 THR A O 1
ATOM 783 N N . ILE A 1 96 ? 12.82 30.141 4.789 1 53.25 96 ILE A N 1
ATOM 784 C CA . ILE A 1 96 ? 14.016 29.375 4.453 1 53.25 96 ILE A CA 1
ATOM 785 C C . ILE A 1 96 ? 13.875 27.953 4.98 1 53.25 96 ILE A C 1
ATOM 787 O O . ILE A 1 96 ? 14.352 27 4.352 1 53.25 96 ILE A O 1
ATOM 791 N N . SER A 1 97 ? 13.156 27.797 5.965 1 59.5 97 SER A N 1
ATOM 792 C CA . SER A 1 97 ? 13.336 26.484 6.574 1 59.5 97 SER A CA 1
ATOM 793 C C . SER A 1 97 ? 12.797 25.375 5.672 1 59.5 97 SER A C 1
ATOM 795 O O . SER A 1 97 ? 13.422 24.328 5.527 1 59.5 97 SER A O 1
ATOM 797 N N . PHE A 1 98 ? 11.633 25.469 5.066 1 62.19 98 PHE A N 1
ATOM 798 C CA . PHE A 1 98 ? 11.047 24.469 4.191 1 62.19 98 PHE A CA 1
ATOM 799 C C . PHE A 1 98 ? 11.531 24.641 2.756 1 62.19 98 PHE A C 1
ATOM 801 O O . PHE A 1 98 ? 11.789 23.672 2.053 1 62.19 98 PHE A O 1
ATOM 808 N N . THR A 1 99 ? 11.625 25.875 2.344 1 58.25 99 THR A N 1
ATOM 809 C CA . THR A 1 99 ? 11.625 26.188 0.917 1 58.25 99 THR A CA 1
ATOM 810 C C . THR A 1 99 ? 12.984 25.875 0.301 1 58.25 99 THR A C 1
ATOM 812 O O . THR A 1 99 ? 13.086 25.594 -0.895 1 58.25 99 THR A O 1
ATOM 815 N N . GLU A 1 100 ? 13.914 25.984 1.023 1 58.06 100 GLU A N 1
ATOM 816 C CA . GLU A 1 100 ? 15.195 25.844 0.344 1 58.06 100 GLU A CA 1
ATOM 817 C C . GLU A 1 100 ? 15.703 24.406 0.414 1 58.06 100 GLU A C 1
ATOM 819 O O . GLU A 1 100 ? 16.828 24.109 0.019 1 58.06 100 GLU A O 1
ATOM 824 N N . THR A 1 101 ? 14.766 23.547 0.704 1 60.78 101 THR A N 1
ATOM 825 C CA . THR A 1 101 ? 15.383 22.281 1.053 1 60.78 101 THR A CA 1
ATOM 826 C C . THR A 1 101 ? 15.094 21.234 -0.021 1 60.78 101 THR A C 1
ATOM 828 O O . THR A 1 101 ? 13.938 21.016 -0.393 1 60.78 101 THR A O 1
ATOM 831 N N . SER A 1 102 ? 16.078 20.969 -0.887 1 68.25 102 SER A N 1
ATOM 832 C CA . SER A 1 102 ? 16.047 19.719 -1.644 1 68.25 102 SER A CA 1
ATOM 833 C C . SER A 1 102 ? 16.234 18.516 -0.729 1 68.25 102 SER A C 1
ATOM 835 O O . SER A 1 102 ? 17 18.578 0.238 1 68.25 102 SER A O 1
ATOM 837 N N . ILE A 1 103 ? 15.297 17.625 -0.855 1 77.75 103 ILE A N 1
ATOM 838 C CA . ILE A 1 103 ? 15.445 16.406 -0.075 1 77.75 103 ILE A CA 1
ATOM 839 C C . ILE A 1 103 ? 16.281 15.391 -0.859 1 77.75 103 ILE A C 1
ATOM 841 O O . ILE A 1 103 ? 15.758 14.727 -1.763 1 77.75 103 ILE A O 1
ATOM 845 N N . LEU A 1 104 ? 17.453 15.297 -0.516 1 74.19 104 LEU A N 1
ATOM 846 C CA . LEU A 1 104 ? 18.359 14.469 -1.295 1 74.19 104 LEU A CA 1
ATOM 847 C C . LEU A 1 104 ? 18.703 13.18 -0.552 1 74.19 104 LEU A C 1
ATOM 849 O O . LEU A 1 104 ? 19.172 12.211 -1.155 1 74.19 104 LEU A O 1
ATOM 853 N N . ASN A 1 105 ? 18.562 13.227 0.658 1 78.44 105 ASN A N 1
ATOM 854 C CA . ASN A 1 105 ? 18.859 12.055 1.478 1 78.44 105 ASN A CA 1
ATOM 855 C C . ASN A 1 105 ? 17.859 11.914 2.627 1 78.44 105 ASN A C 1
ATOM 857 O O . ASN A 1 105 ? 16.953 12.742 2.781 1 78.44 105 ASN A O 1
ATOM 861 N N . PHE A 1 106 ? 18.062 10.922 3.363 1 87.5 106 PHE A N 1
ATOM 862 C CA . PHE A 1 106 ? 17.156 10.602 4.449 1 87.5 106 PHE A CA 1
ATOM 863 C C . PHE A 1 106 ? 17.156 11.695 5.512 1 87.5 106 PHE A C 1
ATOM 865 O O . PHE A 1 106 ? 16.125 12.031 6.07 1 87.5 106 PHE A O 1
ATOM 872 N N . SER A 1 107 ? 18.297 12.219 5.785 1 86.62 107 SER A N 1
ATOM 873 C CA . SER A 1 107 ? 18.391 13.258 6.805 1 86.62 107 SER A CA 1
ATOM 874 C C . SER A 1 107 ? 17.609 14.508 6.406 1 86.62 107 SER A C 1
ATOM 876 O O . SER A 1 107 ? 16.969 15.133 7.25 1 86.62 107 SER A O 1
ATOM 878 N N . ASP A 1 108 ? 17.688 14.859 5.184 1 85.06 108 ASP A N 1
ATOM 879 C CA . ASP A 1 108 ? 16.891 15.977 4.672 1 85.06 108 ASP A CA 1
ATOM 880 C C . ASP A 1 108 ? 15.406 15.711 4.848 1 85.06 108 ASP A C 1
ATOM 882 O O . ASP A 1 108 ? 14.664 16.578 5.309 1 85.06 108 ASP A O 1
ATOM 886 N N . ALA A 1 109 ? 15.055 14.492 4.461 1 91.62 109 ALA A N 1
ATOM 887 C CA . ALA A 1 109 ? 13.656 14.102 4.566 1 91.62 109 ALA A CA 1
ATOM 888 C C . ALA A 1 109 ? 13.188 14.148 6.02 1 91.62 109 ALA A C 1
ATOM 890 O O . ALA A 1 109 ? 12.07 14.602 6.305 1 91.62 109 ALA A O 1
ATOM 891 N N . LYS A 1 110 ? 14.047 13.734 6.875 1 93.69 110 LYS A N 1
ATOM 892 C CA . LYS A 1 110 ? 13.727 13.695 8.297 1 93.69 110 LYS A CA 1
ATOM 893 C C . LYS A 1 110 ? 13.5 15.102 8.844 1 93.69 110 LYS A C 1
ATOM 895 O O . LYS A 1 110 ? 12.586 15.328 9.648 1 93.69 110 LYS A O 1
ATOM 900 N N . SER A 1 111 ? 14.281 16 8.43 1 90.69 111 SER A N 1
ATOM 901 C CA . SER A 1 111 ? 14.141 17.391 8.867 1 90.69 111 SER A CA 1
ATOM 902 C C . SER A 1 111 ? 12.805 17.969 8.422 1 90.69 111 SER A C 1
ATOM 904 O O . SER A 1 111 ? 12.094 18.578 9.219 1 90.69 111 SER A O 1
ATOM 906 N N . ILE A 1 112 ? 12.508 17.75 7.195 1 91.25 112 ILE A N 1
ATOM 907 C CA . ILE A 1 112 ? 11.25 18.25 6.652 1 91.25 112 ILE A CA 1
ATOM 908 C C . ILE A 1 112 ? 10.078 17.547 7.324 1 91.25 112 ILE A C 1
ATOM 910 O O . ILE A 1 112 ? 9.047 18.172 7.609 1 91.25 112 ILE A O 1
ATOM 914 N N . PHE A 1 113 ? 10.266 16.312 7.555 1 95.88 113 PHE A N 1
ATOM 915 C CA . PHE A 1 113 ? 9.266 15.516 8.25 1 95.88 113 PHE A CA 1
ATOM 916 C C . PHE A 1 113 ? 8.938 16.109 9.609 1 95.88 113 PHE A C 1
ATOM 918 O O . PHE A 1 113 ? 7.773 16.359 9.922 1 95.88 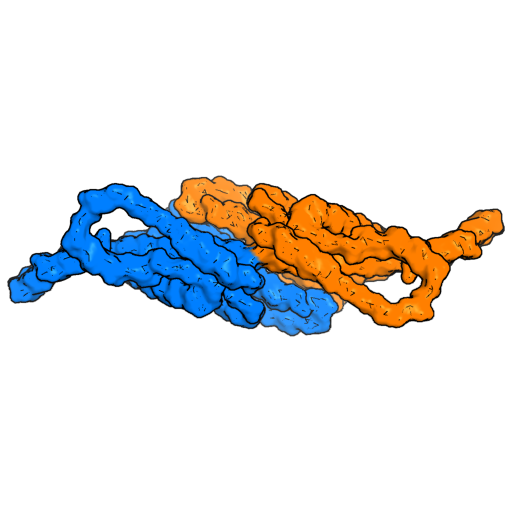113 PHE A O 1
ATOM 925 N N . LYS A 1 114 ? 9.922 16.391 10.367 1 95.56 114 LYS A N 1
ATOM 926 C CA . LYS A 1 114 ? 9.758 16.938 11.711 1 95.56 114 LYS A CA 1
ATOM 927 C C . LYS A 1 114 ? 9.094 18.312 11.672 1 95.56 114 LYS A C 1
ATOM 929 O O . LYS A 1 114 ? 8.172 18.578 12.445 1 95.56 114 LYS A O 1
ATOM 934 N N . LYS A 1 115 ? 9.547 19.094 10.805 1 91.25 115 LYS A N 1
ATOM 935 C CA . LYS A 1 115 ? 8.992 20.438 10.68 1 91.25 115 LYS A CA 1
ATOM 936 C C . LYS A 1 115 ? 7.52 20.391 10.266 1 91.25 115 LYS A C 1
ATOM 938 O O . LYS A 1 115 ? 6.699 21.156 10.781 1 91.25 115 LYS A O 1
ATOM 943 N N . THR A 1 116 ? 7.25 19.531 9.344 1 94 116 THR A N 1
ATOM 944 C CA . THR A 1 116 ? 5.883 19.375 8.852 1 94 116 THR A CA 1
ATOM 945 C C . THR A 1 116 ? 4.953 18.938 9.977 1 94 116 THR A C 1
ATOM 947 O O . THR A 1 116 ? 3.885 19.516 10.172 1 94 116 THR A O 1
ATOM 950 N N . LEU A 1 117 ? 5.426 17.984 10.734 1 96.25 117 LEU A N 1
ATOM 951 C CA . LEU A 1 117 ? 4.613 17.469 11.836 1 96.25 117 LEU A CA 1
ATOM 952 C C . LEU A 1 117 ? 4.375 18.562 12.883 1 96.25 117 LEU A C 1
ATOM 954 O O . LEU A 1 117 ? 3.262 18.703 13.398 1 96.25 117 LEU A O 1
ATOM 958 N N . MET A 1 118 ? 5.383 19.281 13.109 1 94.5 118 MET A N 1
ATOM 959 C CA . MET A 1 118 ? 5.273 20.359 14.094 1 94.5 118 MET A CA 1
ATOM 960 C C . MET A 1 118 ? 4.223 21.375 13.672 1 94.5 118 MET A C 1
ATOM 962 O O . MET A 1 118 ? 3.408 21.812 14.492 1 94.5 118 MET A O 1
ATOM 966 N N . GLN A 1 119 ? 4.254 21.734 12.422 1 91.88 119 GLN A N 1
ATOM 967 C CA . GLN A 1 119 ? 3.297 22.703 11.906 1 91.88 119 GLN A CA 1
ATOM 968 C C . GLN A 1 119 ? 1.875 22.156 11.953 1 91.88 119 GLN A C 1
ATOM 970 O O . GLN A 1 119 ? 0.953 22.844 12.398 1 91.88 119 GLN A O 1
ATOM 975 N N . LEU A 1 120 ? 1.712 20.953 11.578 1 96.62 120 LEU A N 1
ATOM 976 C CA . LEU A 1 120 ? 0.381 20.359 11.531 1 96.62 120 LEU A CA 1
ATOM 977 C C . LEU A 1 120 ? -0.167 20.141 12.938 1 96.62 120 LEU A C 1
ATOM 979 O O . LEU A 1 120 ? -1.355 20.359 13.188 1 96.62 120 LEU A O 1
ATOM 983 N N . GLU A 1 121 ? 0.722 19.75 13.828 1 96.12 121 GLU A N 1
ATOM 984 C CA . GLU A 1 121 ? 0.291 19.562 15.211 1 96.12 121 GLU A CA 1
ATOM 985 C C . GLU A 1 121 ? -0.091 20.906 15.844 1 96.12 121 GLU A C 1
ATOM 987 O O . GLU A 1 121 ? -1.021 20.969 16.656 1 96.12 121 GLU A O 1
ATOM 992 N N . SER A 1 122 ? 0.592 21.938 15.492 1 93.62 122 SER A N 1
ATOM 993 C CA . SER A 1 122 ? 0.247 23.266 15.961 1 93.62 122 SER A CA 1
ATOM 994 C C . SER A 1 122 ? -1.131 23.688 15.461 1 93.62 122 SER A C 1
ATOM 996 O O . SER A 1 122 ? -1.935 24.234 16.234 1 93.62 122 SER A O 1
ATOM 998 N N . ALA A 1 123 ? -1.396 23.484 14.227 1 94.62 123 ALA A N 1
ATOM 999 C CA . ALA A 1 123 ? -2.701 23.797 13.656 1 94.62 123 ALA A CA 1
ATOM 1000 C C . ALA A 1 123 ? -3.805 22.984 14.312 1 94.62 123 ALA A C 1
ATOM 1002 O O . ALA A 1 123 ? -4.898 23.484 14.57 1 94.62 123 ALA A O 1
ATOM 1003 N N . LYS A 1 124 ? -3.5 21.766 14.578 1 95.81 124 LYS A N 1
ATOM 1004 C CA . LYS A 1 124 ? -4.469 20.828 15.141 1 95.81 124 LYS A CA 1
ATOM 1005 C C . LYS A 1 124 ? -4.883 21.25 16.547 1 95.81 124 LYS A C 1
ATOM 1007 O O . LYS A 1 124 ? -5.992 20.938 17 1 95.81 124 LYS A O 1
ATOM 1012 N N . LYS A 1 125 ? -4.008 21.969 17.297 1 94.75 125 LYS A N 1
ATOM 1013 C CA . LYS A 1 125 ? -4.32 22.453 18.625 1 94.75 125 LYS A CA 1
ATOM 1014 C C . LYS A 1 125 ? -5.48 23.453 18.594 1 94.75 125 LYS A C 1
ATOM 1016 O O . LYS A 1 125 ? -6.277 23.516 19.531 1 94.75 125 LYS A O 1
ATOM 1021 N N . TYR A 1 126 ? -5.547 24.125 17.562 1 94.19 126 TYR A N 1
ATOM 1022 C CA . TYR A 1 126 ? -6.613 25.109 17.422 1 94.19 126 TYR A CA 1
ATOM 1023 C C . TYR A 1 126 ? -7.84 24.5 16.766 1 94.19 126 TYR A C 1
ATOM 1025 O O . TYR A 1 126 ? -8.969 24.688 17.219 1 94.19 126 TYR A O 1
ATOM 1033 N N . PHE A 1 127 ? -7.625 23.859 15.664 1 95.19 127 PHE A N 1
ATOM 1034 C CA . PHE A 1 127 ? -8.727 23.234 14.938 1 95.19 127 PHE A CA 1
ATOM 1035 C C . PHE A 1 127 ? -9.039 21.859 15.492 1 95.19 127 PHE A C 1
ATOM 1037 O O . PHE A 1 127 ? -8.453 20.859 15.062 1 95.19 127 PHE A O 1
ATOM 1044 N N . THR A 1 128 ? -9.977 21.797 16.312 1 93.19 128 THR A N 1
ATOM 1045 C CA . THR A 1 128 ? -10.438 20.547 16.906 1 93.19 128 THR A CA 1
ATOM 1046 C C . THR A 1 128 ? -11.734 20.078 16.25 1 93.19 128 THR A C 1
ATOM 1048 O O . THR A 1 128 ? -12.266 20.75 15.359 1 93.19 128 THR A O 1
ATOM 1051 N N . VAL A 1 129 ? -12.25 18.953 16.625 1 91.69 129 VAL A N 1
ATOM 1052 C CA . VAL A 1 129 ? -13.492 18.406 16.078 1 91.69 129 VAL A CA 1
ATOM 1053 C C . VAL A 1 129 ? -14.656 19.344 16.391 1 91.69 129 VAL A C 1
ATOM 1055 O O . VAL A 1 129 ? -15.586 19.469 15.594 1 91.69 129 VAL A O 1
ATOM 1058 N N . ASP A 1 130 ? -14.539 20.125 17.484 1 90.69 130 ASP A N 1
ATOM 1059 C CA . ASP A 1 130 ? -15.625 21 17.922 1 90.69 130 ASP A CA 1
ATOM 1060 C C . ASP A 1 130 ? -15.539 22.359 17.219 1 90.69 130 ASP A C 1
ATOM 1062 O O . ASP A 1 130 ? -16.562 22.984 16.953 1 90.69 130 ASP A O 1
ATOM 1066 N N . THR A 1 131 ? -14.312 22.734 16.938 1 91.38 131 THR A N 1
ATOM 1067 C CA . THR A 1 131 ? -14.156 24.047 16.344 1 91.38 131 THR A CA 1
ATOM 1068 C C . THR A 1 131 ? -14.445 24 14.844 1 91.38 131 THR A C 1
ATOM 1070 O O . THR A 1 131 ? -15.195 24.828 14.32 1 91.38 131 THR A O 1
ATOM 1073 N N . ASN A 1 132 ? -13.867 23.078 14.203 1 92.44 132 ASN A N 1
ATOM 1074 C CA . ASN A 1 132 ? -14.031 22.875 12.766 1 92.44 132 ASN A CA 1
ATOM 1075 C C . ASN A 1 132 ? -13.664 21.453 12.352 1 92.44 132 ASN A C 1
ATOM 1077 O O . ASN A 1 132 ? -12.5 21.156 12.109 1 92.44 132 ASN A O 1
ATOM 1081 N N . ILE A 1 133 ? -14.625 20.672 12.172 1 91.88 133 ILE A N 1
ATOM 1082 C CA . ILE A 1 133 ? -14.445 19.234 11.969 1 91.88 133 ILE A CA 1
ATOM 1083 C C . ILE A 1 133 ? -13.805 18.984 10.602 1 91.88 133 ILE A C 1
ATOM 1085 O O . ILE A 1 133 ? -13 18.062 10.445 1 91.88 133 ILE A O 1
ATOM 1089 N N . VAL A 1 134 ? -14.141 19.75 9.633 1 90.44 134 VAL A N 1
ATOM 1090 C CA . VAL A 1 134 ? -13.625 19.578 8.281 1 90.44 134 VAL A CA 1
ATOM 1091 C C . VAL A 1 134 ? -12.117 19.844 8.266 1 90.44 134 VAL A C 1
ATOM 1093 O O . VAL A 1 134 ? -11.352 19.031 7.73 1 90.44 134 VAL A O 1
ATOM 1096 N N . ILE A 1 135 ? -11.711 20.969 8.859 1 93.88 135 ILE A N 1
ATOM 1097 C CA . ILE A 1 135 ? -10.297 21.328 8.891 1 93.88 135 ILE A CA 1
ATOM 1098 C C . ILE A 1 135 ? -9.531 20.328 9.758 1 93.88 135 ILE A C 1
ATOM 1100 O O . ILE A 1 135 ? -8.406 19.938 9.422 1 93.88 135 ILE A O 1
ATOM 1104 N N . TYR A 1 136 ? -10.164 19.906 10.82 1 94.88 136 TYR A N 1
ATOM 1105 C CA . TYR A 1 136 ? -9.57 18.891 11.688 1 94.88 136 TYR A CA 1
ATOM 1106 C C . TYR A 1 136 ? -9.266 17.625 10.906 1 94.88 136 TYR A C 1
ATOM 1108 O O . TYR A 1 136 ? -8.164 17.078 11 1 94.88 136 TYR A O 1
ATOM 1116 N N . ALA A 1 137 ? -10.203 17.141 10.18 1 94 137 ALA A N 1
ATOM 1117 C CA . ALA A 1 137 ? -10.031 15.922 9.391 1 94 137 ALA A CA 1
ATOM 1118 C C . ALA A 1 137 ? -8.922 16.094 8.359 1 94 137 ALA A C 1
ATOM 1120 O O . ALA A 1 137 ? -8.094 15.195 8.18 1 94 137 ALA A O 1
ATOM 1121 N N . LYS A 1 138 ? -8.906 17.25 7.715 1 93.75 138 LYS A N 1
ATOM 1122 C CA . LYS A 1 138 ? -7.887 17.516 6.703 1 93.75 138 LYS A CA 1
ATOM 1123 C C . LYS A 1 138 ? -6.488 17.5 7.316 1 93.75 138 LYS A C 1
ATOM 1125 O O . LYS A 1 138 ? -5.555 16.938 6.738 1 93.75 138 LYS A O 1
ATOM 1130 N N . ILE A 1 139 ? -6.379 18.109 8.438 1 96.88 139 ILE A N 1
ATOM 1131 C CA . ILE A 1 139 ? -5.094 18.141 9.133 1 96.88 139 ILE A CA 1
ATOM 1132 C C . ILE A 1 139 ? -4.676 16.719 9.523 1 96.88 139 ILE A C 1
ATOM 1134 O O . ILE A 1 139 ? -3.516 16.344 9.352 1 96.88 139 ILE A O 1
ATOM 1138 N N . THR A 1 140 ? -5.594 15.953 10.016 1 96.88 140 THR A N 1
ATOM 1139 C CA . THR A 1 140 ? -5.324 14.578 10.406 1 96.88 140 THR A CA 1
ATOM 1140 C C . THR A 1 140 ? -4.844 13.758 9.211 1 96.88 140 THR A C 1
ATOM 1142 O O . THR A 1 140 ? -3.881 12.992 9.328 1 96.88 140 THR A O 1
ATOM 1145 N N . LEU A 1 141 ? -5.52 13.914 8.156 1 95.94 141 LEU A N 1
ATOM 1146 C CA . LEU A 1 141 ? -5.129 13.211 6.938 1 95.94 141 LEU A CA 1
ATOM 1147 C C . LEU A 1 141 ? -3.729 13.633 6.496 1 95.94 141 LEU A C 1
ATOM 1149 O O . LEU A 1 141 ? -2.938 12.797 6.051 1 95.94 141 LEU A O 1
ATOM 1153 N N . LYS A 1 142 ? -3.438 14.883 6.59 1 96.56 142 LYS A N 1
ATOM 1154 C CA . LYS A 1 142 ? -2.115 15.375 6.211 1 96.56 142 LYS A CA 1
ATOM 1155 C C . LYS A 1 142 ? -1.039 14.836 7.148 1 96.56 142 LYS A C 1
ATOM 1157 O O . LYS A 1 142 ? 0.087 14.57 6.723 1 96.56 142 LYS A O 1
ATOM 1162 N N . ILE A 1 143 ? -1.367 14.758 8.391 1 97.75 143 ILE A N 1
ATOM 1163 C CA . ILE A 1 143 ? -0.443 14.125 9.328 1 97.75 143 ILE A CA 1
ATOM 1164 C C . ILE A 1 143 ? -0.172 12.688 8.898 1 97.75 143 ILE A C 1
ATOM 1166 O O . ILE A 1 143 ? 0.982 12.258 8.852 1 97.75 143 ILE A O 1
ATOM 1170 N N . SER A 1 144 ? -1.191 11.977 8.578 1 97.19 144 SER A N 1
ATOM 1171 C CA . SER A 1 144 ? -1.05 10.617 8.07 1 97.19 144 SER A CA 1
ATOM 1172 C C . SER A 1 144 ? -0.172 10.578 6.824 1 97.19 144 SER A C 1
ATOM 1174 O O . SER A 1 144 ? 0.744 9.758 6.734 1 97.19 144 SER A O 1
ATOM 1176 N N . ASP A 1 145 ? -0.448 11.484 5.945 1 95.81 145 ASP A N 1
ATOM 1177 C CA . ASP A 1 145 ? 0.336 11.578 4.715 1 95.81 145 ASP A CA 1
ATOM 1178 C C . ASP A 1 145 ? 1.812 11.82 5.023 1 95.81 145 ASP A C 1
ATOM 1180 O O . ASP A 1 145 ? 2.689 11.305 4.332 1 95.81 145 ASP A O 1
ATOM 1184 N N . THR A 1 146 ? 2.035 12.633 5.957 1 97.19 146 THR A N 1
ATOM 1185 C CA . THR A 1 146 ? 3.406 12.953 6.332 1 97.19 146 THR A CA 1
ATOM 1186 C C . THR A 1 146 ? 4.176 11.695 6.715 1 97.19 146 THR A C 1
ATOM 1188 O O . THR A 1 146 ? 5.285 11.469 6.23 1 97.19 146 THR A O 1
ATOM 1191 N N . TYR A 1 147 ? 3.584 10.898 7.5 1 97.75 147 TYR A N 1
ATOM 1192 C CA . TYR A 1 147 ? 4.199 9.633 7.883 1 97.75 147 TYR A CA 1
ATOM 1193 C C . TYR A 1 147 ? 4.34 8.703 6.68 1 97.75 147 TYR A C 1
ATOM 1195 O O . TYR A 1 147 ? 5.379 8.062 6.496 1 97.75 147 TYR A O 1
ATOM 1203 N N . LYS A 1 148 ? 3.33 8.664 5.945 1 96.56 148 LYS A N 1
ATOM 1204 C CA . LYS A 1 148 ? 3.285 7.793 4.773 1 96.56 148 LYS A CA 1
ATOM 1205 C C . LYS A 1 148 ? 4.434 8.102 3.816 1 96.56 148 LYS A C 1
ATOM 1207 O O . LYS A 1 148 ? 5.195 7.207 3.441 1 96.56 148 LYS A O 1
ATOM 1212 N N . TYR A 1 149 ? 4.566 9.328 3.469 1 93.44 149 TYR A N 1
ATOM 1213 C CA . TYR A 1 149 ? 5.578 9.719 2.492 1 93.44 149 TYR A CA 1
ATOM 1214 C C . TYR A 1 149 ? 6.977 9.633 3.092 1 93.44 149 TYR A C 1
ATOM 1216 O O . TYR A 1 149 ? 7.926 9.242 2.412 1 93.44 149 TYR A O 1
ATOM 1224 N N . PHE A 1 150 ? 7.129 10.016 4.316 1 95.75 150 PHE A N 1
ATOM 1225 C CA . PHE A 1 150 ? 8.438 9.906 4.945 1 95.75 150 PHE A CA 1
ATOM 1226 C C . PHE A 1 150 ? 8.891 8.453 5.004 1 95.75 150 PHE A C 1
ATOM 1228 O O . PHE A 1 150 ? 10.086 8.164 4.859 1 95.75 150 PHE A O 1
ATOM 1235 N N . ALA A 1 151 ? 7.93 7.527 5.184 1 95.56 151 ALA A N 1
ATOM 1236 C CA . ALA A 1 151 ? 8.234 6.102 5.242 1 95.56 151 ALA A CA 1
ATOM 1237 C C . ALA A 1 151 ? 8.898 5.629 3.955 1 95.56 151 ALA A C 1
ATOM 1239 O O . ALA A 1 151 ? 9.711 4.699 3.971 1 95.56 151 ALA A O 1
ATOM 1240 N N . ASP A 1 152 ? 8.625 6.238 2.916 1 90.31 152 ASP A N 1
ATOM 1241 C CA . ASP A 1 152 ? 9.172 5.84 1.625 1 90.31 152 ASP A CA 1
ATOM 1242 C C . ASP A 1 152 ? 10.656 6.191 1.533 1 90.31 152 ASP A C 1
ATOM 1244 O O . ASP A 1 152 ? 11.367 5.68 0.665 1 90.31 152 ASP A O 1
ATOM 1248 N N . PHE A 1 153 ? 11.117 7.078 2.389 1 89.81 153 PHE A N 1
ATOM 1249 C CA . PHE A 1 153 ? 12.531 7.426 2.414 1 89.81 153 PHE A CA 1
ATOM 1250 C C . PHE A 1 153 ? 13.312 6.453 3.291 1 89.81 153 PHE A C 1
ATOM 1252 O O . PHE A 1 153 ? 14.547 6.426 3.252 1 89.81 153 PHE A O 1
ATOM 1259 N N . GLU A 1 154 ? 12.57 5.75 4.129 1 91 154 GLU A N 1
ATOM 1260 C CA . GLU A 1 154 ? 13.188 4.805 5.055 1 91 154 GLU A CA 1
ATOM 1261 C C . GLU A 1 154 ? 13.555 3.502 4.348 1 91 154 GLU A C 1
ATOM 1263 O O . GLU A 1 154 ? 12.727 2.916 3.646 1 91 154 GLU A O 1
ATOM 1268 N N . GLU A 1 155 ? 14.781 3.041 4.535 1 84.5 155 GLU A N 1
ATOM 1269 C CA . GLU A 1 155 ? 15.234 1.83 3.859 1 84.5 155 GLU A CA 1
ATOM 1270 C C . GLU A 1 155 ? 14.922 0.584 4.68 1 84.5 155 GLU A C 1
ATOM 1272 O O . GLU A 1 155 ? 14.617 -0.474 4.125 1 84.5 155 GLU A O 1
ATOM 1277 N N . ARG A 1 156 ? 15.055 0.767 5.902 1 90 156 ARG A N 1
ATOM 1278 C CA . ARG A 1 156 ? 14.82 -0.378 6.777 1 90 156 ARG A CA 1
ATOM 1279 C C . ARG A 1 156 ? 13.328 -0.634 6.961 1 90 156 ARG A C 1
ATOM 1281 O O . ARG A 1 156 ? 12.594 0.241 7.426 1 90 156 ARG A O 1
ATOM 1288 N N . ARG A 1 157 ? 12.938 -1.852 6.703 1 91.69 157 ARG A N 1
ATOM 1289 C CA . ARG A 1 157 ? 11.539 -2.262 6.762 1 91.69 157 ARG A CA 1
ATOM 1290 C C . ARG A 1 157 ? 10.961 -2.041 8.156 1 91.69 157 ARG A C 1
ATOM 1292 O O . ARG A 1 157 ? 9.836 -1.557 8.305 1 91.69 157 ARG A O 1
ATOM 1299 N N . ASP A 1 158 ? 11.688 -2.383 9.18 1 92.62 158 ASP A N 1
ATOM 1300 C CA . ASP A 1 158 ? 11.203 -2.219 10.547 1 92.62 158 ASP A CA 1
ATOM 1301 C C . ASP A 1 158 ? 10.898 -0.753 10.852 1 92.62 158 ASP A C 1
ATOM 1303 O O . ASP A 1 158 ? 9.938 -0.449 11.555 1 92.62 158 ASP A O 1
ATOM 1307 N N . ASN A 1 159 ? 11.719 0.071 10.359 1 95.56 159 ASN A N 1
ATOM 1308 C CA . ASN A 1 159 ? 11.484 1.497 10.555 1 95.56 159 ASN A CA 1
ATOM 1309 C C . ASN A 1 159 ? 10.242 1.97 9.789 1 95.56 159 ASN A C 1
ATOM 1311 O O . ASN A 1 159 ? 9.5 2.82 10.273 1 95.56 159 ASN A O 1
ATOM 1315 N N . GLN A 1 160 ? 10.062 1.446 8.57 1 96.31 160 GLN A N 1
ATOM 1316 C CA . GLN A 1 160 ? 8.844 1.755 7.832 1 96.31 160 GLN A CA 1
ATOM 1317 C C . GLN A 1 160 ? 7.602 1.355 8.625 1 96.31 160 GLN A C 1
ATOM 1319 O O . GLN A 1 160 ? 6.652 2.133 8.734 1 96.31 160 GLN A O 1
ATOM 1324 N N . ILE A 1 161 ? 7.668 0.192 9.172 1 96.81 161 ILE A N 1
ATOM 1325 C CA . ILE A 1 161 ? 6.543 -0.33 9.938 1 96.81 161 ILE A CA 1
ATOM 1326 C C . ILE A 1 161 ? 6.27 0.581 11.133 1 96.81 161 ILE A C 1
ATOM 1328 O O . ILE A 1 161 ? 5.113 0.898 11.43 1 96.81 161 ILE A O 1
ATOM 1332 N N . LYS A 1 162 ? 7.312 1.028 11.781 1 97.31 162 LYS A N 1
ATOM 1333 C CA . LYS A 1 162 ? 7.156 1.92 12.93 1 97.31 162 LYS A CA 1
ATOM 1334 C C . LYS A 1 162 ? 6.457 3.215 12.531 1 97.31 162 LYS A C 1
ATOM 1336 O O . LYS A 1 162 ? 5.605 3.719 13.266 1 97.31 162 LYS A O 1
ATOM 1341 N N . LEU A 1 163 ? 6.805 3.699 11.438 1 97.81 163 LEU A N 1
ATOM 1342 C CA . LEU A 1 163 ? 6.207 4.941 10.961 1 97.81 163 LEU A CA 1
ATOM 1343 C C . LEU A 1 163 ? 4.73 4.75 10.641 1 97.81 163 LEU A C 1
ATOM 1345 O O . LEU A 1 163 ? 3.9 5.594 10.992 1 97.81 163 LEU A O 1
ATOM 1349 N N . HIS A 1 164 ? 4.414 3.701 10.031 1 97.88 164 HIS A N 1
ATOM 1350 C CA . HIS A 1 164 ? 3.012 3.43 9.727 1 97.88 164 HIS A CA 1
ATOM 1351 C C . HIS A 1 164 ? 2.221 3.125 10.992 1 97.88 164 HIS A C 1
ATOM 1353 O O . HIS A 1 164 ? 1.035 3.449 11.086 1 97.88 164 HIS A O 1
ATOM 1359 N N . LYS A 1 165 ? 2.881 2.521 11.969 1 97.56 165 LYS A N 1
ATOM 1360 C CA . LYS A 1 165 ? 2.217 2.324 13.258 1 97.56 165 LYS A CA 1
ATOM 1361 C C . LYS A 1 165 ? 1.827 3.658 13.883 1 97.56 165 LYS A C 1
ATOM 1363 O O . LYS A 1 165 ? 0.754 3.781 14.477 1 97.56 165 LYS A O 1
ATOM 1368 N N . GLN A 1 166 ? 2.703 4.605 13.75 1 97.69 166 GLN A N 1
ATOM 1369 C CA . GLN A 1 166 ? 2.385 5.941 14.242 1 97.69 166 GLN A CA 1
ATOM 1370 C C . GLN A 1 166 ? 1.215 6.547 13.469 1 97.69 166 GLN A C 1
ATOM 1372 O O . GLN A 1 166 ? 0.366 7.227 14.047 1 97.69 166 GLN A O 1
ATOM 1377 N N . ARG A 1 167 ? 1.236 6.293 12.234 1 96.88 167 ARG A N 1
ATOM 1378 C CA . ARG A 1 167 ? 0.127 6.719 11.383 1 96.88 167 ARG A CA 1
ATOM 1379 C C . ARG A 1 167 ? -1.195 6.148 11.891 1 96.88 167 ARG A C 1
ATOM 1381 O O . ARG A 1 167 ? -2.164 6.891 12.078 1 96.88 167 ARG A O 1
ATOM 1388 N N . VAL A 1 168 ? -1.199 4.879 12.164 1 97.25 168 VAL A N 1
ATOM 1389 C CA . VAL A 1 168 ? -2.398 4.191 12.633 1 97.25 168 VAL A CA 1
ATOM 1390 C C . VAL A 1 168 ? -2.832 4.773 13.977 1 97.25 168 VAL A C 1
ATOM 1392 O O . VAL A 1 168 ? -4.02 5.012 14.203 1 97.25 168 VAL A O 1
ATOM 1395 N N . LYS A 1 169 ? -1.888 5.031 14.828 1 96.75 169 LYS A N 1
ATOM 1396 C CA . LYS A 1 169 ? -2.201 5.602 16.141 1 96.75 169 LYS A CA 1
ATOM 1397 C C . LYS A 1 169 ? -2.891 6.953 16 1 96.75 169 LYS A C 1
ATOM 1399 O O . LYS A 1 169 ? -3.895 7.215 16.672 1 96.75 169 LYS A O 1
ATOM 1404 N N . CYS A 1 170 ? -2.354 7.801 15.172 1 95.88 170 CYS A N 1
ATOM 1405 C CA . CYS A 1 170 ? -2.936 9.117 14.945 1 95.88 170 CYS A CA 1
ATOM 1406 C C . CYS A 1 170 ? -4.363 9 14.414 1 95.88 170 CYS A C 1
ATOM 1408 O O . CYS A 1 170 ? -5.25 9.734 14.844 1 95.88 170 CYS A O 1
ATOM 1410 N N . LEU A 1 171 ? -4.617 8.062 13.555 1 96.44 171 LEU A N 1
ATOM 1411 C CA . LEU A 1 171 ? -5.922 7.875 12.93 1 96.44 171 LEU A CA 1
ATOM 1412 C C . LEU A 1 171 ? -6.914 7.277 13.922 1 96.44 171 LEU A C 1
ATOM 1414 O O . LEU A 1 171 ? -8.094 7.629 13.914 1 96.44 171 LEU A O 1
ATOM 1418 N N . GLU A 1 172 ? -6.426 6.41 14.75 1 94.38 172 GLU A N 1
ATOM 1419 C CA . GLU A 1 172 ? -7.281 5.836 15.789 1 94.38 172 GLU A CA 1
ATOM 1420 C C . GLU A 1 172 ? -7.809 6.914 16.734 1 94.38 172 GLU A C 1
ATOM 1422 O O . GLU A 1 172 ? -8.992 6.914 17.078 1 94.38 172 GLU A O 1
ATOM 1427 N N . ASP A 1 173 ? -6.902 7.758 17.078 1 93.38 173 ASP A N 1
ATOM 1428 C CA . ASP A 1 173 ? -7.301 8.867 17.953 1 93.38 173 ASP A CA 1
ATOM 1429 C C . ASP A 1 173 ? -8.352 9.742 17.266 1 93.38 173 ASP A C 1
ATOM 1431 O O . ASP A 1 173 ? -9.32 10.164 17.906 1 93.38 173 ASP A O 1
ATOM 1435 N N . ALA A 1 174 ? -8.148 10.023 16.047 1 93.31 174 ALA A N 1
ATOM 1436 C CA . ALA A 1 174 ? -9.102 10.828 15.289 1 93.31 174 ALA A CA 1
ATOM 1437 C C . ALA A 1 174 ? -10.445 10.117 15.164 1 93.31 174 ALA A C 1
ATOM 1439 O O . ALA A 1 174 ? -11.5 10.734 15.312 1 93.31 174 ALA A O 1
ATOM 1440 N N . CYS A 1 175 ? -10.43 8.852 14.922 1 90.75 175 CYS A N 1
ATOM 1441 C CA . CYS A 1 175 ? -11.656 8.078 14.773 1 90.75 175 CYS A CA 1
ATOM 1442 C C . CYS A 1 175 ? -12.477 8.109 16.062 1 90.75 175 CYS A C 1
ATOM 1444 O O . CYS A 1 175 ? -13.703 8.211 16.016 1 90.75 175 CYS A O 1
ATOM 1446 N N . LYS A 1 176 ? -11.812 8.039 17.141 1 89.75 176 LYS A N 1
ATOM 1447 C CA . LYS A 1 176 ? -12.5 8.117 18.438 1 89.75 176 LYS A CA 1
ATOM 1448 C C . LYS A 1 176 ? -13.203 9.461 18.609 1 89.75 176 LYS A C 1
ATOM 1450 O O . LYS A 1 176 ? -14.344 9.516 19.062 1 89.75 176 LYS A O 1
ATOM 1455 N N . ASN A 1 177 ? -12.539 10.492 18.219 1 87.5 177 ASN A N 1
ATOM 1456 C CA . ASN A 1 177 ? -13.102 11.828 18.328 1 87.5 177 ASN A CA 1
ATOM 1457 C C . ASN A 1 177 ? -14.281 12.016 17.375 1 87.5 177 ASN A C 1
ATOM 1459 O O . ASN A 1 177 ? -15.281 12.648 17.734 1 87.5 177 ASN A O 1
ATOM 1463 N N . PHE A 1 178 ? -14.25 11.414 16.234 1 86.38 178 PHE A N 1
ATOM 1464 C CA . PHE A 1 178 ? -15.32 11.531 15.25 1 86.38 178 PHE A CA 1
ATOM 1465 C C . PHE A 1 178 ? -16.547 10.742 15.68 1 86.38 178 PHE A C 1
ATOM 1467 O O . PHE A 1 178 ? -17.672 11.234 15.578 1 86.38 178 PHE A O 1
ATOM 1474 N N . ARG A 1 179 ? -16.375 9.609 16.141 1 81.62 179 ARG A N 1
ATOM 1475 C CA . ARG A 1 179 ? -17.469 8.727 16.5 1 81.62 179 ARG A CA 1
ATOM 1476 C C . ARG A 1 179 ? -18.375 9.367 17.562 1 81.62 179 ARG A C 1
ATOM 1478 O O . ARG A 1 179 ? -19.578 9.164 17.562 1 81.62 179 ARG A O 1
ATOM 1485 N N . THR A 1 180 ? -17.812 10.211 18.328 1 83.25 180 THR A N 1
ATOM 1486 C CA . THR A 1 180 ? -18.578 10.836 19.406 1 83.25 180 THR A CA 1
ATOM 1487 C C . THR A 1 180 ? -19.25 12.109 18.922 1 83.25 180 THR A C 1
ATOM 1489 O O . THR A 1 180 ? -20.172 12.609 19.578 1 83.25 180 THR A O 1
ATOM 1492 N N . THR A 1 181 ? -18.938 12.5 17.734 1 83.38 181 THR A N 1
ATOM 1493 C CA . THR A 1 181 ? -19.375 13.836 17.359 1 83.38 181 THR A CA 1
ATOM 1494 C C . THR A 1 181 ? -20.25 13.797 16.109 1 83.38 181 THR A C 1
ATOM 1496 O O . THR A 1 181 ? -20.938 14.773 15.797 1 83.38 181 THR A O 1
ATOM 1499 N N . ILE A 1 182 ? -20.266 12.742 15.398 1 84.31 182 ILE A N 1
ATOM 1500 C CA . ILE A 1 182 ? -20.969 12.672 14.125 1 84.31 182 ILE A CA 1
ATOM 1501 C C . ILE A 1 182 ? -22.469 12.867 14.359 1 84.31 182 ILE A C 1
ATOM 1503 O O . ILE A 1 182 ? -23.078 12.125 15.125 1 84.31 182 ILE A O 1
ATOM 1507 N N . ARG A 1 183 ? -23.016 13.883 13.672 1 83.38 183 ARG A N 1
ATOM 1508 C CA . ARG A 1 183 ? -24.438 14.188 13.836 1 83.38 183 ARG A CA 1
ATOM 1509 C C . ARG A 1 183 ? -25.109 14.391 12.484 1 83.38 183 ARG A C 1
ATOM 1511 O O . ARG A 1 183 ? -26.344 14.422 12.406 1 83.38 183 ARG A O 1
ATOM 1518 N N . SER A 1 184 ? -24.328 14.516 11.469 1 87.62 184 SER A N 1
ATOM 1519 C CA . SER A 1 184 ? -24.891 14.812 10.156 1 87.62 184 SER A CA 1
ATOM 1520 C C . SER A 1 184 ? -24.234 13.953 9.07 1 87.62 184 SER A C 1
ATOM 1522 O O . SER A 1 184 ? -23.172 13.359 9.297 1 87.62 184 SER A O 1
ATOM 1524 N N . ASP A 1 185 ? -24.812 13.859 7.91 1 84.25 185 ASP A N 1
ATOM 1525 C CA . ASP A 1 185 ? -24.297 13.125 6.762 1 84.25 185 ASP A CA 1
ATOM 1526 C C . ASP A 1 185 ? -22.969 13.727 6.281 1 84.25 185 ASP A C 1
ATOM 1528 O O . ASP A 1 185 ? -22.094 13 5.801 1 84.25 185 ASP A O 1
ATOM 1532 N N . ARG A 1 186 ? -22.969 14.961 6.391 1 84.38 186 ARG A N 1
ATOM 1533 C CA . ARG A 1 186 ? -21.75 15.633 5.969 1 84.38 186 ARG A CA 1
ATOM 1534 C C . ARG A 1 186 ? -20.562 15.219 6.832 1 84.38 186 ARG A C 1
ATOM 1536 O O . ARG A 1 186 ? -19.469 14.938 6.312 1 84.38 186 ARG A O 1
ATOM 1543 N N . GLU A 1 187 ? -20.828 15.188 8.133 1 87.62 187 GLU A N 1
ATOM 1544 C CA . GLU A 1 187 ? -19.781 14.766 9.055 1 87.62 187 GLU A CA 1
ATOM 1545 C C . GLU A 1 187 ? -19.422 13.297 8.844 1 87.62 187 GLU A C 1
ATOM 1547 O O . GLU A 1 187 ? -18.25 12.906 8.984 1 87.62 187 GLU A O 1
ATOM 1552 N N . LEU A 1 188 ? -20.391 12.578 8.445 1 87.75 188 LEU A N 1
ATOM 1553 C CA . LEU A 1 188 ? -20.141 11.172 8.141 1 87.75 188 LEU A CA 1
ATOM 1554 C C . LEU A 1 188 ? -19.219 11.016 6.949 1 87.75 188 LEU A C 1
ATOM 1556 O O . LEU A 1 188 ? -18.328 10.164 6.957 1 87.75 188 LEU A O 1
ATOM 1560 N N . GLN A 1 189 ? -19.422 11.82 6.016 1 87.81 189 GLN A N 1
ATOM 1561 C CA . GLN A 1 189 ? -18.547 11.789 4.84 1 87.81 189 GLN A CA 1
ATOM 1562 C C . GLN A 1 189 ? -17.109 12.156 5.203 1 87.81 189 GLN A C 1
ATOM 1564 O O . GLN A 1 189 ? -16.172 11.609 4.633 1 87.81 189 GLN A O 1
ATOM 1569 N N . ILE A 1 190 ? -16.984 13.023 6.121 1 89 190 ILE A N 1
ATOM 1570 C CA . ILE A 1 190 ? -15.672 13.422 6.59 1 89 190 ILE A CA 1
ATOM 1571 C C . ILE A 1 190 ? -15.023 12.258 7.348 1 89 190 ILE A C 1
ATOM 1573 O O . ILE A 1 190 ? -13.844 11.961 7.148 1 89 190 ILE A O 1
ATOM 1577 N N . TYR A 1 191 ? -15.828 11.641 8.109 1 89.5 191 TYR A N 1
ATOM 1578 C CA . TYR A 1 191 ? -15.344 10.484 8.859 1 89.5 191 TYR A CA 1
ATOM 1579 C C . TYR A 1 191 ? -14.883 9.375 7.914 1 89.5 191 TYR A C 1
ATOM 1581 O O . TYR A 1 191 ? -13.867 8.727 8.164 1 89.5 191 TYR A O 1
ATOM 1589 N N . LYS A 1 192 ? -15.594 9.125 6.863 1 90.38 192 LYS A N 1
ATOM 1590 C CA . LYS A 1 192 ? -15.266 8.07 5.902 1 90.38 192 LYS A CA 1
ATOM 1591 C C . LYS A 1 192 ? -13.859 8.266 5.344 1 90.38 192 LYS A C 1
ATOM 1593 O O . LYS A 1 192 ? -13.156 7.289 5.074 1 90.38 192 LYS A O 1
ATOM 1598 N N . ARG A 1 193 ? -13.477 9.469 5.156 1 92.5 193 ARG A N 1
ATOM 1599 C CA . ARG A 1 193 ? -12.125 9.742 4.676 1 92.5 193 ARG A CA 1
ATOM 1600 C C . ARG A 1 193 ? -11.078 9.211 5.648 1 92.5 193 ARG A C 1
ATOM 1602 O O . ARG A 1 193 ? -10.117 8.562 5.234 1 92.5 193 ARG A O 1
ATOM 1609 N N . ILE A 1 194 ? -11.312 9.43 6.926 1 93.25 194 ILE A N 1
ATOM 1610 C CA . ILE A 1 194 ? -10.398 8.977 7.969 1 93.25 194 ILE A CA 1
ATOM 1611 C C . ILE A 1 194 ? -10.414 7.453 8.047 1 93.25 194 ILE A C 1
ATOM 1613 O O . ILE A 1 194 ? -9.375 6.824 8.234 1 93.25 194 ILE A O 1
ATOM 1617 N N . TRP A 1 195 ? -11.555 6.977 7.832 1 92.44 195 TRP A N 1
ATOM 1618 C CA . TRP A 1 195 ? -11.703 5.527 7.883 1 92.44 195 TRP A CA 1
ATOM 1619 C C . TRP A 1 195 ? -10.906 4.859 6.762 1 92.44 195 TRP A C 1
ATOM 1621 O O . TRP A 1 195 ? -10.18 3.895 6.996 1 92.44 195 TRP A O 1
ATOM 1631 N N . TYR A 1 196 ? -11.07 5.289 5.551 1 93.06 196 TYR A N 1
ATOM 1632 C CA . TYR A 1 196 ? -10.32 4.738 4.426 1 93.06 196 TYR A CA 1
ATOM 1633 C C . TYR A 1 196 ? -8.82 4.812 4.688 1 93.06 196 TYR A C 1
ATOM 1635 O O . TYR A 1 196 ? -8.086 3.859 4.402 1 93.06 196 TYR A O 1
ATOM 1643 N N . GLU A 1 197 ? -8.453 5.926 5.227 1 95.12 197 GLU A N 1
ATOM 1644 C CA . GLU A 1 197 ? -7.039 6.105 5.543 1 95.12 197 GLU A CA 1
ATOM 1645 C C . GLU A 1 197 ? -6.578 5.102 6.602 1 95.12 197 GLU A C 1
ATOM 1647 O O . GLU A 1 197 ? -5.461 4.582 6.523 1 95.12 197 GLU A O 1
ATOM 1652 N N . MET A 1 198 ? -7.41 4.855 7.527 1 94.75 198 MET A N 1
ATOM 1653 C CA . MET A 1 198 ? -7.098 3.9 8.586 1 94.75 198 MET A CA 1
ATOM 1654 C C . MET A 1 198 ? -6.938 2.492 8.023 1 94.75 198 MET A C 1
ATOM 1656 O O . MET A 1 198 ? -5.965 1.803 8.328 1 94.75 198 MET A O 1
ATOM 1660 N N . VAL A 1 199 ? -7.824 2.084 7.215 1 93.88 199 VAL A N 1
ATOM 1661 C CA . VAL A 1 199 ? -7.793 0.749 6.629 1 93.88 199 VAL A CA 1
ATOM 1662 C C . VAL A 1 199 ? -6.539 0.589 5.773 1 93.88 199 VAL A C 1
ATOM 1664 O O . VAL A 1 199 ? -5.836 -0.418 5.875 1 93.88 199 VAL A O 1
ATOM 1667 N N . THR A 1 200 ? -6.246 1.578 4.953 1 94.88 200 THR A N 1
ATOM 1668 C CA . THR A 1 200 ? -5.09 1.509 4.066 1 94.88 200 THR A CA 1
ATOM 1669 C C . THR A 1 200 ? -3.793 1.512 4.867 1 94.88 200 THR A C 1
ATOM 1671 O O . THR A 1 200 ? -2.822 0.85 4.492 1 94.88 200 THR A O 1
ATOM 1674 N N . SER A 1 201 ? -3.729 2.258 5.945 1 96.75 201 SER A N 1
ATOM 1675 C CA . SER A 1 201 ? -2.531 2.303 6.777 1 96.75 201 SER A CA 1
ATOM 1676 C C . SER A 1 201 ? -2.297 0.969 7.477 1 96.75 201 SER A C 1
ATOM 1678 O O . SER A 1 201 ? -1.173 0.461 7.496 1 96.75 201 SER A O 1
ATOM 1680 N N . CYS A 1 202 ? -3.342 0.379 8.008 1 96.69 202 CYS A N 1
ATOM 1681 C CA . CYS A 1 202 ? -3.236 -0.94 8.625 1 96.69 202 CYS A CA 1
ATOM 1682 C C . CYS A 1 202 ? -2.791 -1.982 7.605 1 96.69 202 CYS A C 1
ATOM 1684 O O . CYS A 1 202 ? -1.928 -2.812 7.898 1 96.69 202 CYS A O 1
ATOM 1686 N N . SER A 1 203 ? -3.4 -1.896 6.508 1 95.56 203 SER A N 1
ATOM 1687 C CA . SER A 1 203 ? -3.078 -2.844 5.445 1 95.56 203 SER A CA 1
ATOM 1688 C C . SER A 1 203 ? -1.619 -2.719 5.02 1 95.56 203 SER A C 1
ATOM 1690 O O . SER A 1 203 ? -0.973 -3.717 4.695 1 95.56 203 SER A O 1
ATOM 1692 N N . LYS A 1 204 ? -1.144 -1.49 4.949 1 96.44 204 LYS A N 1
ATOM 1693 C CA . LYS A 1 204 ? 0.257 -1.276 4.594 1 96.44 204 LYS A CA 1
ATOM 1694 C C . LYS A 1 204 ? 1.188 -1.933 5.609 1 96.44 204 LYS A C 1
ATOM 1696 O O . LYS A 1 204 ? 2.199 -2.529 5.238 1 96.44 204 LYS A O 1
ATOM 1701 N N . ILE A 1 205 ? 0.889 -1.86 6.852 1 97.06 205 ILE A N 1
ATOM 1702 C CA . ILE A 1 205 ? 1.672 -2.518 7.891 1 97.06 205 ILE A CA 1
ATOM 1703 C C . ILE A 1 205 ? 1.659 -4.027 7.672 1 97.06 205 ILE A C 1
ATOM 1705 O O . ILE A 1 205 ? 2.713 -4.668 7.664 1 97.06 205 ILE A O 1
ATOM 1709 N N . MET A 1 206 ? 0.478 -4.535 7.473 1 95.19 206 MET A N 1
ATOM 1710 C CA . MET A 1 206 ? 0.328 -5.973 7.25 1 95.19 206 MET A CA 1
ATOM 1711 C C . MET A 1 206 ? 1.133 -6.422 6.035 1 95.19 206 MET A C 1
ATOM 1713 O O . MET A 1 206 ? 1.803 -7.453 6.078 1 95.19 206 MET A O 1
ATOM 1717 N N . ASP A 1 207 ? 1.034 -5.676 5 1 94.38 207 ASP A N 1
ATOM 1718 C CA . ASP A 1 207 ? 1.766 -5.977 3.771 1 94.38 207 ASP A CA 1
ATOM 1719 C C . ASP A 1 207 ? 3.27 -6.039 4.031 1 94.38 207 ASP A C 1
ATOM 1721 O O . ASP A 1 207 ? 3.939 -6.977 3.592 1 94.38 207 ASP A O 1
ATOM 1725 N N . LEU A 1 208 ? 3.77 -5.086 4.723 1 94.19 208 LEU A N 1
ATOM 1726 C CA . LEU A 1 208 ? 5.191 -5.027 5.035 1 94.19 208 LEU A CA 1
ATOM 1727 C C . LEU A 1 208 ? 5.602 -6.199 5.922 1 94.19 208 LEU A C 1
ATOM 1729 O O . LEU A 1 208 ? 6.684 -6.766 5.754 1 94.19 208 LEU A O 1
ATOM 1733 N N . MET A 1 209 ? 4.75 -6.574 6.805 1 93.44 209 MET A N 1
ATOM 1734 C CA . MET A 1 209 ? 5.031 -7.691 7.703 1 93.44 209 MET A CA 1
ATOM 1735 C C . MET A 1 209 ? 5.059 -9.008 6.941 1 93.44 209 MET A C 1
ATOM 1737 O O . MET A 1 209 ? 5.926 -9.852 7.184 1 93.44 209 MET A O 1
ATOM 1741 N N . MET A 1 210 ? 4.145 -9.227 5.992 1 90.94 210 MET A N 1
ATOM 1742 C CA . MET A 1 210 ? 3.93 -10.508 5.324 1 90.94 210 MET A CA 1
ATOM 1743 C C . MET A 1 210 ? 4.949 -10.719 4.207 1 90.94 210 MET A C 1
ATOM 1745 O O . MET A 1 210 ? 5.309 -11.852 3.893 1 90.94 210 MET A O 1
ATOM 1749 N N . GLU A 1 211 ? 5.266 -9.656 3.582 1 84.94 211 GLU A N 1
ATOM 1750 C CA . GLU A 1 211 ? 6.156 -9.734 2.428 1 84.94 211 GLU A CA 1
ATOM 1751 C C . GLU A 1 211 ? 7.363 -10.625 2.721 1 84.94 211 GLU A C 1
ATOM 1753 O O . GLU A 1 211 ? 7.82 -11.359 1.849 1 84.94 211 GLU A O 1
ATOM 1758 N N . GLU A 1 212 ? 7.773 -10.695 3.898 1 77.75 212 GLU A N 1
ATOM 1759 C CA . GLU A 1 212 ? 8.977 -11.445 4.246 1 77.75 212 GLU A CA 1
ATOM 1760 C C . GLU A 1 212 ? 8.641 -12.859 4.703 1 77.75 212 GLU A C 1
ATOM 1762 O O . GLU A 1 212 ? 9.516 -13.727 4.762 1 77.75 212 GLU A O 1
ATOM 1767 N N . THR A 1 213 ? 7.402 -13.086 4.848 1 86.69 213 THR A N 1
ATOM 1768 C CA . THR A 1 213 ? 7.109 -14.305 5.594 1 86.69 213 THR A CA 1
ATOM 1769 C C . THR A 1 213 ? 6.105 -15.172 4.84 1 86.69 213 THR A C 1
ATOM 1771 O O . THR A 1 213 ? 5.863 -16.328 5.215 1 86.69 213 THR A O 1
ATOM 1774 N N . TYR A 1 214 ? 5.621 -14.75 3.777 1 84.81 214 TYR A N 1
ATOM 1775 C CA . TYR A 1 214 ? 4.535 -15.422 3.07 1 84.81 214 TYR A CA 1
ATOM 1776 C C . TYR A 1 214 ? 4.906 -16.859 2.734 1 84.81 214 TYR A C 1
ATOM 1778 O O . TYR A 1 214 ? 4.047 -17.75 2.725 1 84.81 214 TYR A O 1
ATOM 1786 N N . TYR A 1 215 ? 6.156 -17.016 2.537 1 82.88 215 TYR A N 1
ATOM 1787 C CA . TYR A 1 215 ? 6.559 -18.297 1.963 1 82.88 215 TYR A CA 1
ATOM 1788 C C . TYR A 1 215 ? 7.336 -19.125 2.977 1 82.88 215 TYR A C 1
ATOM 1790 O O . TYR A 1 215 ? 7.805 -20.219 2.662 1 82.88 215 TYR A O 1
ATOM 1798 N N . ASP A 1 216 ? 7.391 -18.562 4.199 1 83.44 216 ASP A N 1
ATOM 1799 C CA . ASP A 1 216 ? 8.227 -19.266 5.164 1 83.44 216 ASP A CA 1
ATOM 1800 C C . ASP A 1 216 ? 7.414 -19.688 6.387 1 83.44 216 ASP A C 1
ATOM 1802 O O . ASP A 1 216 ? 6.191 -19.531 6.414 1 83.44 216 ASP A O 1
ATOM 1806 N N . GLU A 1 217 ? 8.078 -20.391 7.211 1 83.88 217 GLU A N 1
ATOM 1807 C CA . GLU A 1 217 ? 7.426 -20.953 8.383 1 83.88 217 GLU A CA 1
ATOM 1808 C C . GLU A 1 217 ? 7.07 -19.875 9.398 1 83.88 217 GLU A C 1
ATOM 1810 O O . GLU A 1 217 ? 6.223 -20.078 10.266 1 83.88 217 GLU A O 1
ATOM 1815 N N . SER A 1 218 ? 7.641 -18.734 9.25 1 88.44 218 SER A N 1
ATOM 1816 C CA . SER A 1 218 ? 7.418 -17.656 10.211 1 88.44 218 SER A CA 1
ATOM 1817 C C . SER A 1 218 ? 6.082 -16.969 9.961 1 88.44 218 SER A C 1
ATOM 1819 O O . SER A 1 218 ? 5.68 -16.094 10.727 1 88.44 218 SER A O 1
ATOM 1821 N N . PHE A 1 219 ? 5.391 -17.375 9.031 1 91.38 219 PHE A N 1
ATOM 1822 C CA . PHE A 1 219 ? 4.125 -16.75 8.68 1 91.38 219 PHE A CA 1
ATOM 1823 C C . PHE A 1 219 ? 3.146 -16.812 9.844 1 91.38 219 PHE A C 1
ATOM 1825 O O . PHE A 1 219 ? 2.469 -15.82 10.141 1 91.38 219 PHE A O 1
ATOM 1832 N N . GLU A 1 220 ? 3.082 -17.938 10.453 1 88.19 220 GLU A N 1
ATOM 1833 C CA . GLU A 1 220 ? 2.109 -18.094 11.531 1 88.19 220 GLU A CA 1
ATOM 1834 C C . GLU A 1 220 ? 2.359 -17.094 12.656 1 88.19 220 GLU A C 1
ATOM 1836 O O . GLU A 1 220 ? 1.425 -16.453 13.148 1 88.19 220 GLU A O 1
ATOM 1841 N N . GLU A 1 221 ? 3.551 -16.953 12.992 1 91.25 221 GLU A N 1
ATOM 1842 C CA . GLU A 1 221 ? 3.9 -15.992 14.031 1 91.25 221 GLU A CA 1
ATOM 1843 C C . GLU A 1 221 ? 3.588 -14.562 13.594 1 91.25 221 GLU A C 1
ATOM 1845 O O . GLU A 1 221 ? 3.039 -13.773 14.367 1 91.25 221 GLU A O 1
ATOM 1850 N N . THR A 1 222 ? 3.973 -14.242 12.43 1 92.69 222 THR A N 1
ATOM 1851 C CA . THR A 1 222 ? 3.717 -12.922 11.875 1 92.69 222 THR A CA 1
ATOM 1852 C C . THR A 1 222 ? 2.217 -12.648 11.797 1 92.69 222 THR A C 1
ATOM 1854 O O . THR A 1 222 ? 1.764 -11.539 12.094 1 92.69 222 THR A O 1
ATOM 1857 N N . SER A 1 223 ? 1.485 -13.672 11.375 1 90.88 223 SER A N 1
ATOM 1858 C CA . SER A 1 223 ? 0.033 -13.555 11.281 1 90.88 223 SER A CA 1
ATOM 1859 C C . SER A 1 223 ? -0.585 -13.258 12.641 1 90.88 223 SER A C 1
ATOM 1861 O O . SER A 1 223 ? -1.526 -12.469 12.75 1 90.88 223 SER A O 1
ATOM 1863 N N . MET A 1 224 ? -0.072 -13.828 13.656 1 90.69 224 MET A N 1
ATOM 1864 C CA . MET A 1 224 ? -0.569 -13.586 15.008 1 90.69 224 MET A CA 1
ATOM 1865 C C . MET A 1 224 ? -0.34 -12.133 15.422 1 90.69 224 MET A C 1
ATOM 1867 O O . MET A 1 224 ? -1.224 -11.508 16 1 90.69 224 MET A O 1
ATOM 1871 N N . LYS A 1 225 ? 0.801 -11.648 15.102 1 92.38 225 LYS A N 1
ATOM 1872 C CA . LYS A 1 225 ? 1.119 -10.258 15.422 1 92.38 225 LYS A CA 1
ATOM 1873 C C . LYS A 1 225 ? 0.26 -9.297 14.602 1 92.38 225 LYS A C 1
ATOM 1875 O O . LYS A 1 225 ? -0.16 -8.25 15.109 1 92.38 225 LYS A O 1
ATOM 1880 N N . ALA A 1 226 ? 0.029 -9.648 13.336 1 93.31 226 ALA A N 1
ATOM 1881 C CA . ALA A 1 226 ? -0.721 -8.789 12.414 1 93.31 226 ALA A CA 1
ATOM 1882 C C . ALA A 1 226 ? -2.205 -8.781 12.766 1 93.31 226 ALA A C 1
ATOM 1884 O O . ALA A 1 226 ? -2.949 -7.902 12.32 1 93.31 226 ALA A O 1
ATOM 1885 N N . LYS A 1 227 ? -2.652 -9.68 13.586 1 91.81 227 LYS A N 1
ATOM 1886 C CA . LYS A 1 227 ? -4.059 -9.836 13.938 1 91.81 227 LYS A CA 1
ATOM 1887 C C . LYS A 1 227 ? -4.617 -8.555 14.555 1 91.81 227 LYS A C 1
ATOM 1889 O O . LYS A 1 227 ? -5.801 -8.242 14.383 1 91.81 227 LYS A O 1
ATOM 1894 N N . GLN A 1 228 ? -3.814 -7.855 15.25 1 93.88 228 GLN A N 1
ATOM 1895 C CA . GLN A 1 228 ? -4.281 -6.613 15.859 1 93.88 228 GLN A CA 1
ATOM 1896 C C . GLN A 1 228 ? -4.75 -5.621 14.805 1 93.88 228 GLN A C 1
ATOM 1898 O O . GLN A 1 228 ? -5.719 -4.891 15.016 1 93.88 228 GLN A O 1
ATOM 1903 N N . TYR A 1 229 ? -4.09 -5.551 13.719 1 94.69 229 TYR A N 1
ATOM 1904 C CA . TYR A 1 229 ? -4.477 -4.633 12.656 1 94.69 229 TYR A CA 1
ATOM 1905 C C . TYR A 1 229 ? -5.73 -5.125 11.945 1 94.69 229 TYR A C 1
ATOM 1907 O O . TYR A 1 229 ? -6.57 -4.32 11.523 1 94.69 229 TYR A O 1
ATOM 1915 N N . VAL A 1 230 ? -5.855 -6.441 11.875 1 92.12 230 VAL A N 1
ATOM 1916 C CA . VAL A 1 230 ? -7.078 -7.023 11.336 1 92.12 230 VAL A CA 1
ATOM 1917 C C . VAL A 1 230 ? -8.266 -6.637 12.211 1 92.12 230 VAL A C 1
ATOM 1919 O O . VAL A 1 230 ? -9.336 -6.289 11.703 1 92.12 230 VAL A O 1
ATOM 1922 N N . LYS A 1 231 ? -8.047 -6.656 13.438 1 91.25 231 LYS A N 1
ATOM 1923 C CA . LYS A 1 231 ? -9.102 -6.289 14.383 1 91.25 231 LYS A CA 1
ATOM 1924 C C . LYS A 1 231 ? -9.484 -4.816 14.227 1 91.25 231 LYS A C 1
ATOM 1926 O O . LYS A 1 231 ? -10.664 -4.469 14.273 1 91.25 231 LYS A O 1
ATOM 1931 N N . ILE A 1 232 ? -8.531 -4.016 14.086 1 91.94 232 ILE A N 1
ATOM 1932 C CA . ILE A 1 232 ? -8.789 -2.594 13.883 1 91.94 232 ILE A CA 1
ATOM 1933 C C . ILE A 1 232 ? -9.633 -2.395 12.625 1 91.94 232 ILE A C 1
ATOM 1935 O O . ILE A 1 232 ? -10.609 -1.636 12.633 1 91.94 232 ILE A O 1
ATOM 1939 N N . ILE A 1 233 ? -9.289 -3.08 11.562 1 91 233 ILE A N 1
ATOM 1940 C CA . ILE A 1 233 ? -10.016 -2.982 10.305 1 91 233 ILE A CA 1
ATOM 1941 C C . ILE A 1 233 ? -11.445 -3.49 10.5 1 91 233 ILE A C 1
ATOM 1943 O O . ILE A 1 233 ? -12.406 -2.832 10.094 1 91 233 ILE A O 1
ATOM 1947 N N . ALA A 1 234 ? -11.586 -4.559 11.133 1 88.62 234 ALA A N 1
ATOM 1948 C CA . ALA A 1 234 ? -12.891 -5.176 11.352 1 88.62 234 ALA A CA 1
ATOM 1949 C C . ALA A 1 234 ? -13.805 -4.25 12.148 1 88.62 234 ALA A C 1
ATOM 1951 O O . ALA A 1 234 ? -14.984 -4.094 11.812 1 88.62 234 ALA A O 1
ATOM 1952 N N . GLU A 1 235 ? -13.289 -3.75 13.148 1 84.44 235 GLU A N 1
ATOM 1953 C CA . GLU A 1 235 ? -14.062 -2.861 14.008 1 84.44 235 GLU A CA 1
ATOM 1954 C C . GLU A 1 235 ? -14.57 -1.647 13.234 1 84.44 235 GLU A C 1
ATOM 1956 O O . GLU A 1 235 ? -15.688 -1.182 13.461 1 84.44 235 GLU A O 1
ATOM 1961 N N . ASN A 1 236 ? -13.828 -1.222 12.398 1 80.94 236 ASN A N 1
ATOM 1962 C CA . ASN A 1 236 ? -14.172 -0 11.68 1 80.94 236 ASN A CA 1
ATOM 1963 C C . ASN A 1 236 ? -15.062 -0.289 10.477 1 80.94 236 ASN A C 1
ATOM 1965 O O . ASN A 1 236 ? -15.938 0.516 10.141 1 80.94 236 ASN A O 1
ATOM 1969 N N . ILE A 1 237 ? -14.898 -1.405 9.938 1 83 237 ILE A N 1
ATOM 1970 C CA . ILE A 1 237 ? -15.641 -1.767 8.734 1 83 237 ILE A CA 1
ATOM 1971 C C . ILE A 1 237 ? -17.125 -1.936 9.086 1 83 237 ILE A C 1
ATOM 1973 O O . ILE A 1 237 ? -18 -1.485 8.344 1 83 237 ILE A O 1
ATOM 1977 N N . ASN A 1 238 ? -17.406 -2.521 10.18 1 74.56 238 ASN A N 1
ATOM 1978 C CA . ASN A 1 238 ? -18.781 -2.701 10.594 1 74.56 238 ASN A CA 1
ATOM 1979 C C . ASN A 1 238 ? -19.5 -1.362 10.781 1 74.56 238 ASN A C 1
ATOM 1981 O O . ASN A 1 238 ? -20.656 -1.215 10.406 1 74.56 238 ASN A O 1
ATOM 1985 N N . PHE A 1 239 ? -18.781 -0.505 11.281 1 73.12 239 PHE A N 1
ATOM 1986 C CA . PHE A 1 239 ? -19.344 0.83 11.453 1 73.12 239 PHE A CA 1
ATOM 1987 C C . PHE A 1 239 ? -19.562 1.502 10.109 1 73.12 239 PHE A C 1
ATOM 1989 O O . PHE A 1 239 ? -20.625 2.068 9.859 1 73.12 239 PHE A O 1
ATOM 1996 N N . TYR A 1 240 ? -18.688 1.338 9.281 1 79.19 240 TYR A N 1
ATOM 1997 C CA . TYR A 1 240 ? -18.719 1.969 7.965 1 79.19 240 TYR A CA 1
ATOM 1998 C C . TYR A 1 240 ? -19.859 1.411 7.121 1 79.19 240 TYR A C 1
ATOM 2000 O O . TYR A 1 240 ? -20.562 2.162 6.438 1 79.19 240 TYR A O 1
ATOM 2008 N N . LEU A 1 241 ? -20.031 0.125 7.176 1 77.5 241 LEU A N 1
ATOM 2009 C CA . LEU A 1 241 ? -21.016 -0.507 6.309 1 77.5 241 LEU A CA 1
ATOM 2010 C C . LEU A 1 241 ? -22.422 -0.349 6.879 1 77.5 241 LEU A C 1
ATOM 2012 O O . LEU A 1 241 ? -23.406 -0.445 6.145 1 77.5 241 LEU A O 1
ATOM 2016 N N . ASN A 1 242 ? -22.547 -0.13 8.102 1 69.56 242 ASN A N 1
ATOM 2017 C CA . ASN A 1 242 ? -23.875 -0.031 8.719 1 69.56 242 ASN A CA 1
ATOM 2018 C C . ASN A 1 242 ? -24.328 1.419 8.82 1 69.56 242 ASN A C 1
ATOM 2020 O O . ASN A 1 242 ? -25.406 1.695 9.367 1 69.56 242 ASN A O 1
ATOM 2024 N N . VAL A 1 243 ? -23.625 2.332 8.414 1 65.44 243 VAL A N 1
ATOM 2025 C CA . VAL A 1 243 ? -24.062 3.723 8.414 1 65.44 243 VAL A CA 1
ATOM 2026 C C . VAL A 1 243 ? -24.5 4.121 7.004 1 65.44 243 VAL A C 1
ATOM 2028 O O . VAL A 1 243 ? -23.844 3.762 6.02 1 65.44 243 VAL A O 1
ATOM 2031 N N . GLY B 1 1 ? 16.688 -28.5 -16.281 1 61.28 1 GLY B N 1
ATOM 2032 C CA . GLY B 1 1 ? 15.391 -29.125 -16.031 1 61.28 1 GLY B CA 1
ATOM 2033 C C . GLY B 1 1 ? 14.508 -29.172 -17.266 1 61.28 1 GLY B C 1
ATOM 2034 O O . GLY B 1 1 ? 13.984 -30.234 -17.609 1 61.28 1 GLY B O 1
ATOM 2035 N N . ASP B 1 2 ? 14.32 -28.109 -17.969 1 64.44 2 ASP B N 1
ATOM 2036 C CA . ASP B 1 2 ? 13.477 -28.047 -19.141 1 64.44 2 ASP B CA 1
ATOM 2037 C C . ASP B 1 2 ? 14 -28.969 -20.25 1 64.44 2 ASP B C 1
ATOM 2039 O O . ASP B 1 2 ? 13.219 -29.609 -20.953 1 64.44 2 ASP B O 1
ATOM 2043 N N . TYR B 1 3 ? 15.219 -28.875 -20.359 1 63.75 3 TYR B N 1
ATOM 2044 C CA . TYR B 1 3 ? 15.828 -29.75 -21.359 1 63.75 3 TYR B CA 1
ATOM 2045 C C . TYR B 1 3 ? 15.516 -31.203 -21.062 1 63.75 3 TYR B C 1
ATOM 2047 O O . TYR B 1 3 ? 15.164 -31.969 -21.969 1 63.75 3 TYR B O 1
ATOM 2055 N N . VAL B 1 4 ? 15.68 -31.578 -19.859 1 63.34 4 VAL B N 1
ATOM 2056 C CA . VAL B 1 4 ? 15.438 -32.969 -19.438 1 63.34 4 VAL B CA 1
ATOM 2057 C C . VAL B 1 4 ? 13.977 -33.312 -19.703 1 63.34 4 VAL B C 1
ATOM 2059 O O . VAL B 1 4 ? 13.672 -34.438 -20.156 1 63.34 4 VAL B O 1
ATOM 2062 N N . ILE B 1 5 ? 13.156 -32.406 -19.422 1 66.25 5 ILE B N 1
ATOM 2063 C CA . ILE B 1 5 ? 11.727 -32.625 -19.625 1 66.25 5 ILE B CA 1
ATOM 2064 C C . ILE B 1 5 ? 11.453 -32.844 -21.109 1 66.25 5 ILE B C 1
ATOM 2066 O O . ILE B 1 5 ? 10.695 -33.75 -21.484 1 66.25 5 ILE B O 1
ATOM 2070 N N . CYS B 1 6 ? 12.031 -32.094 -21.922 1 65.12 6 CYS B N 1
ATOM 2071 C CA . CYS B 1 6 ? 11.867 -32.219 -23.375 1 65.12 6 CYS B CA 1
ATOM 2072 C C . CYS B 1 6 ? 12.391 -33.562 -23.859 1 65.12 6 CYS B C 1
ATOM 2074 O O . CYS B 1 6 ? 11.766 -34.219 -24.688 1 65.12 6 CYS B O 1
ATOM 2076 N N . ARG B 1 7 ? 13.5 -33.906 -23.344 1 68.31 7 ARG B N 1
ATOM 2077 C CA . ARG B 1 7 ? 14.078 -35.188 -23.734 1 68.31 7 ARG B CA 1
ATOM 2078 C C . ARG B 1 7 ? 13.195 -36.344 -23.312 1 68.31 7 ARG B C 1
ATOM 2080 O O . ARG B 1 7 ? 13.078 -37.344 -24.016 1 68.31 7 ARG B O 1
ATOM 2087 N N . PHE B 1 8 ? 12.664 -36.188 -22.219 1 66.88 8 PHE B N 1
ATOM 2088 C CA . PHE B 1 8 ? 11.758 -37.219 -21.734 1 66.88 8 PHE B CA 1
ATOM 2089 C C . PHE B 1 8 ? 10.594 -37.406 -22.688 1 66.88 8 PHE B C 1
ATOM 2091 O O . PHE B 1 8 ? 10.188 -38.562 -22.953 1 66.88 8 PHE B O 1
ATOM 2098 N N . ILE B 1 9 ? 10.07 -36.406 -23.203 1 69.44 9 ILE B N 1
ATOM 2099 C CA . ILE B 1 9 ? 8.961 -36.5 -24.156 1 69.44 9 ILE B CA 1
ATOM 2100 C C . ILE B 1 9 ? 9.406 -37.25 -25.391 1 69.44 9 ILE B C 1
ATOM 2102 O O . ILE B 1 9 ? 8.734 -38.188 -25.812 1 69.44 9 ILE B O 1
ATOM 2106 N N . VAL B 1 10 ? 10.508 -36.875 -25.875 1 68.81 10 VAL B N 1
ATOM 2107 C CA . VAL B 1 10 ? 10.977 -37.438 -27.141 1 68.81 10 VAL B CA 1
ATOM 2108 C C . VAL B 1 10 ? 11.445 -38.875 -26.953 1 68.81 10 VAL B C 1
ATOM 2110 O O . VAL B 1 10 ? 11.164 -39.719 -27.797 1 68.81 10 VAL B O 1
ATOM 2113 N N . ASP B 1 11 ? 12.055 -39.094 -25.828 1 71.12 11 ASP B N 1
ATOM 2114 C CA . ASP B 1 11 ? 12.727 -40.375 -25.656 1 71.12 11 ASP B CA 1
ATOM 2115 C C . ASP B 1 11 ? 11.797 -41.406 -25 1 71.12 11 ASP B C 1
ATOM 2117 O O . ASP B 1 11 ? 11.961 -42.594 -25.203 1 71.12 11 ASP B O 1
ATOM 2121 N N . ARG B 1 12 ? 10.906 -40.875 -24.266 1 70.25 12 ARG B N 1
ATOM 2122 C CA . ARG B 1 12 ? 10.133 -41.844 -23.5 1 70.25 12 ARG B CA 1
ATOM 2123 C C . ARG B 1 12 ? 8.648 -41.781 -23.844 1 70.25 12 ARG B C 1
ATOM 2125 O O . ARG B 1 12 ? 8.039 -42.781 -24.203 1 70.25 12 ARG B O 1
ATOM 2132 N N . LEU B 1 13 ? 8.117 -40.594 -23.859 1 72.06 13 LEU B N 1
ATOM 2133 C CA . LEU B 1 13 ? 6.676 -40.469 -24 1 72.06 13 LEU B CA 1
ATOM 2134 C C . LEU B 1 13 ? 6.242 -40.75 -25.438 1 72.06 13 LEU B C 1
ATOM 2136 O O . LEU B 1 13 ? 5.27 -41.469 -25.656 1 72.06 13 LEU B O 1
ATOM 2140 N N . GLU B 1 14 ? 6.93 -40.219 -26.328 1 75.25 14 GLU B N 1
ATOM 2141 C CA . GLU B 1 14 ? 6.551 -40.406 -27.719 1 75.25 14 GLU B CA 1
ATOM 2142 C C . GLU B 1 14 ? 6.688 -41.844 -28.156 1 75.25 14 GLU B C 1
ATOM 2144 O O . GLU B 1 14 ? 5.781 -42.406 -28.781 1 75.25 14 GLU B O 1
ATOM 2149 N N . PRO B 1 15 ? 7.734 -42.406 -27.812 1 74.94 15 PRO B N 1
ATOM 2150 C CA . PRO B 1 15 ? 7.832 -43.812 -28.141 1 74.94 15 PRO B CA 1
ATOM 2151 C C . PRO B 1 15 ? 6.762 -44.688 -27.453 1 74.94 15 PRO B C 1
ATOM 2153 O O . PRO B 1 15 ? 6.25 -45.625 -28.047 1 74.94 15 PRO B O 1
ATOM 2156 N N . ALA B 1 16 ? 6.52 -44.344 -26.266 1 72.75 16 ALA B N 1
ATOM 2157 C CA . ALA B 1 16 ? 5.5 -45.094 -25.547 1 72.75 16 ALA B CA 1
ATOM 2158 C C . ALA B 1 16 ? 4.129 -44.938 -26.203 1 72.75 16 ALA B C 1
ATOM 2160 O O . ALA B 1 16 ? 3.354 -45.906 -26.266 1 72.75 16 ALA B O 1
ATOM 2161 N N . LYS B 1 17 ? 3.736 -43.875 -26.625 1 75.94 17 LYS B N 1
ATOM 2162 C CA . LYS B 1 17 ? 2.484 -43.625 -27.328 1 75.94 17 LYS B CA 1
ATOM 2163 C C . LYS B 1 17 ? 2.424 -44.375 -28.641 1 75.94 17 LYS B C 1
ATOM 2165 O O . LYS B 1 17 ? 1.381 -44.938 -29 1 75.94 17 LYS B O 1
ATOM 2170 N N . LYS B 1 18 ? 3.545 -44.469 -29.281 1 77.19 18 LYS B N 1
ATOM 2171 C CA . LYS B 1 18 ? 3.613 -45.188 -30.562 1 77.19 18 LYS B CA 1
ATOM 2172 C C . LYS B 1 18 ? 3.43 -46.688 -30.375 1 77.19 18 LYS B C 1
ATOM 2174 O O . LYS B 1 18 ? 2.846 -47.344 -31.234 1 77.19 18 LYS B O 1
ATOM 2179 N N . GLU B 1 19 ? 3.893 -47.156 -29.25 1 79.88 19 GLU B N 1
ATOM 2180 C CA . GLU B 1 19 ? 3.82 -48.594 -29 1 79.88 19 GLU B CA 1
ATOM 2181 C C . GLU B 1 19 ? 2.516 -48.969 -28.312 1 79.88 19 GLU B C 1
ATOM 2183 O O . GLU B 1 19 ? 2.301 -50.125 -27.969 1 79.88 19 GLU B O 1
ATOM 2188 N N . ASN B 1 20 ? 1.548 -48.062 -28.188 1 72.56 20 ASN B N 1
ATOM 2189 C CA . ASN B 1 20 ? 0.242 -48.25 -27.578 1 72.56 20 ASN B CA 1
ATOM 2190 C C . ASN B 1 20 ? 0.371 -48.812 -26.156 1 72.56 20 ASN B C 1
ATOM 2192 O O . ASN B 1 20 ? -0.438 -49.656 -25.75 1 72.56 20 ASN B O 1
ATOM 2196 N N . LYS B 1 21 ? 1.467 -48.594 -25.516 1 74.44 21 LYS B N 1
ATOM 2197 C CA . LYS B 1 21 ? 1.636 -48.969 -24.109 1 74.44 21 LYS B CA 1
ATOM 2198 C C . LYS B 1 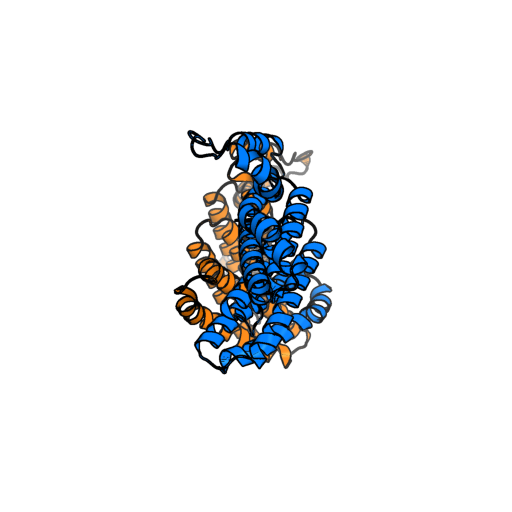21 ? 0.964 -47.938 -23.203 1 74.44 21 LYS B C 1
ATOM 2200 O O . LYS B 1 21 ? 0.781 -46.781 -23.578 1 74.44 21 LYS B O 1
ATOM 2205 N N . ASP B 1 22 ? 0.386 -48.406 -22.141 1 76.75 22 ASP B N 1
ATOM 2206 C CA . ASP B 1 22 ? -0.196 -47.5 -21.156 1 76.75 22 ASP B CA 1
ATOM 2207 C C . ASP B 1 22 ? 0.835 -46.5 -20.656 1 76.75 22 ASP B C 1
ATOM 2209 O O . ASP B 1 22 ? 1.78 -46.844 -19.953 1 76.75 22 ASP B O 1
ATOM 2213 N N . SER B 1 23 ? 0.861 -45.344 -21.219 1 79.44 23 SER B N 1
ATOM 2214 C CA . SER B 1 23 ? 1.832 -44.312 -20.922 1 79.44 23 SER B CA 1
ATOM 2215 C C . SER B 1 23 ? 1.265 -43.281 -19.953 1 79.44 23 SER B C 1
ATOM 2217 O O . SER B 1 23 ? 1.792 -42.188 -19.828 1 79.44 23 SER B O 1
ATOM 2219 N N . SER B 1 24 ? 0.132 -43.719 -19.297 1 79.62 24 SER B N 1
ATOM 2220 C CA . SER B 1 24 ? -0.534 -42.781 -18.391 1 79.62 24 SER B CA 1
ATOM 2221 C C . SER B 1 24 ? 0.402 -42.312 -17.281 1 79.62 24 SER B C 1
ATOM 2223 O O . SER B 1 24 ? 0.47 -41.125 -16.953 1 79.62 24 SER B O 1
ATOM 2225 N N . HIS B 1 25 ? 1.112 -43.281 -16.734 1 81.62 25 HIS B N 1
ATOM 2226 C CA . HIS B 1 25 ? 2.027 -42.969 -15.648 1 81.62 25 HIS B CA 1
ATOM 2227 C C . HIS B 1 25 ? 3.152 -42.031 -16.125 1 81.62 25 HIS B C 1
ATOM 2229 O O . HIS B 1 25 ? 3.598 -41.156 -15.398 1 81.62 25 HIS B O 1
ATOM 2235 N N . LEU B 1 26 ? 3.58 -42.25 -17.328 1 78.12 26 LEU B N 1
ATOM 2236 C CA . LEU B 1 26 ? 4.641 -41.438 -17.906 1 78.12 26 LEU B CA 1
ATOM 2237 C C . LEU B 1 26 ? 4.145 -40 -18.156 1 78.12 26 LEU B C 1
ATOM 2239 O O . LEU B 1 26 ? 4.867 -39.031 -17.906 1 78.12 26 LEU B O 1
ATOM 2243 N N . TYR B 1 27 ? 2.893 -39.938 -18.562 1 81.31 27 TYR B N 1
ATOM 2244 C CA . TYR B 1 27 ? 2.295 -38.656 -18.812 1 81.31 27 TYR B CA 1
ATOM 2245 C C . TYR B 1 27 ? 2.129 -37.875 -17.5 1 81.31 27 TYR B C 1
ATOM 2247 O O . TYR B 1 27 ? 2.361 -36.656 -17.453 1 81.31 27 TYR B O 1
ATOM 2255 N N . GLU B 1 28 ? 1.744 -38.625 -16.562 1 84.31 28 GLU B N 1
ATOM 2256 C CA . GLU B 1 28 ? 1.586 -37.969 -15.258 1 84.31 28 GLU B CA 1
ATOM 2257 C C . GLU B 1 28 ? 2.92 -37.438 -14.734 1 84.31 28 GLU B C 1
ATOM 2259 O O . GLU B 1 28 ? 2.98 -36.344 -14.172 1 84.31 28 GLU B O 1
ATOM 2264 N N . SER B 1 29 ? 3.9 -38.219 -14.867 1 82.12 29 SER B N 1
ATOM 2265 C CA . SER B 1 29 ? 5.234 -37.812 -14.445 1 82.12 29 SER B CA 1
ATOM 2266 C C . SER B 1 29 ? 5.719 -36.594 -15.227 1 82.12 29 SER B C 1
ATOM 2268 O O . SER B 1 29 ? 6.355 -35.688 -14.672 1 82.12 29 SER B O 1
ATOM 2270 N N . TYR B 1 30 ? 5.426 -36.688 -16.469 1 81.5 30 TYR B N 1
ATOM 2271 C CA . TYR B 1 30 ? 5.789 -35.562 -17.312 1 81.5 30 TYR B CA 1
ATOM 2272 C C . TYR B 1 30 ? 5.051 -34.281 -16.875 1 81.5 30 TYR B C 1
ATOM 2274 O O . TYR B 1 30 ? 5.66 -33.219 -16.75 1 81.5 30 TYR B O 1
ATOM 2282 N N . ASN B 1 31 ? 3.775 -34.438 -16.734 1 85.06 31 ASN B N 1
ATOM 2283 C CA . ASN B 1 31 ? 2.967 -33.281 -16.344 1 85.06 31 ASN B CA 1
ATOM 2284 C C . ASN B 1 31 ? 3.434 -32.688 -15.016 1 85.06 31 ASN B C 1
ATOM 2286 O O . ASN B 1 31 ? 3.473 -31.469 -14.852 1 85.06 31 ASN B O 1
ATOM 2290 N N . TYR B 1 32 ? 3.779 -33.5 -14.172 1 87.94 32 TYR B N 1
ATOM 2291 C CA . TYR B 1 32 ? 4.281 -33.062 -12.875 1 87.94 32 TYR B CA 1
ATOM 2292 C C . TYR B 1 32 ? 5.598 -32.312 -13.023 1 87.94 32 TYR B C 1
ATOM 2294 O O . TYR B 1 32 ? 5.754 -31.203 -12.477 1 87.94 32 TYR B O 1
ATOM 2302 N N . ALA B 1 33 ? 6.477 -32.875 -13.734 1 82.12 33 ALA B N 1
ATOM 2303 C CA . ALA B 1 33 ? 7.789 -32.281 -13.922 1 82.12 33 ALA B CA 1
ATOM 2304 C C . ALA B 1 33 ? 7.664 -30.922 -14.648 1 82.12 33 ALA B C 1
ATOM 2306 O O . ALA B 1 33 ? 8.344 -29.969 -14.297 1 82.12 33 ALA B O 1
ATOM 2307 N N . PHE B 1 34 ? 6.84 -30.984 -15.625 1 83.06 34 PHE B N 1
ATOM 2308 C CA . PHE B 1 34 ? 6.605 -29.766 -16.391 1 83.06 34 PHE B CA 1
ATOM 2309 C C . PHE B 1 34 ? 6.02 -28.672 -15.5 1 83.06 34 PHE B C 1
ATOM 2311 O O . PHE B 1 34 ? 6.438 -27.516 -15.57 1 83.06 34 PHE B O 1
ATOM 2318 N N . ALA B 1 35 ? 5.062 -29.016 -14.711 1 91.75 35 ALA B N 1
ATOM 2319 C CA . ALA B 1 35 ? 4.434 -28.062 -13.797 1 91.75 35 ALA B CA 1
ATOM 2320 C C . ALA B 1 35 ? 5.445 -27.5 -12.805 1 91.75 35 ALA B C 1
ATOM 2322 O O . ALA B 1 35 ? 5.43 -26.297 -12.5 1 91.75 35 ALA B O 1
ATOM 2323 N N . LEU B 1 36 ? 6.309 -28.312 -12.352 1 88.5 36 LEU B N 1
ATOM 2324 C CA . LEU B 1 36 ? 7.34 -27.875 -11.422 1 88.5 36 LEU B CA 1
ATOM 2325 C C . LEU B 1 36 ? 8.297 -26.891 -12.086 1 88.5 36 LEU B C 1
ATOM 2327 O O . LEU B 1 36 ? 8.703 -25.891 -11.477 1 88.5 36 LEU B O 1
ATOM 2331 N N . SER B 1 37 ? 8.672 -27.281 -13.281 1 84.19 37 SER B N 1
ATOM 2332 C CA . SER B 1 37 ? 9.547 -26.391 -14.039 1 84.19 37 SER B CA 1
ATOM 2333 C C . SER B 1 37 ? 8.898 -25.031 -14.273 1 84.19 37 SER B C 1
ATOM 2335 O O . SER B 1 37 ? 9.523 -24 -14.07 1 84.19 37 SER B O 1
ATOM 2337 N N . SER B 1 38 ? 7.629 -25.047 -14.672 1 88.69 38 SER B N 1
ATOM 2338 C CA . SER B 1 38 ? 6.879 -23.812 -14.906 1 88.69 38 SER B CA 1
ATOM 2339 C C . SER B 1 38 ? 6.785 -22.969 -13.633 1 88.69 38 SER B C 1
ATOM 2341 O O . SER B 1 38 ? 6.926 -21.75 -13.688 1 88.69 38 SER B O 1
ATOM 2343 N N . LYS B 1 39 ? 6.551 -23.594 -12.555 1 92.69 39 LYS B N 1
ATOM 2344 C CA . LYS B 1 39 ? 6.508 -22.906 -11.266 1 92.69 39 LYS B CA 1
ATOM 2345 C C . LYS B 1 39 ? 7.832 -22.219 -10.969 1 92.69 39 LYS B C 1
ATOM 2347 O O . LYS B 1 39 ? 7.852 -21.078 -10.5 1 92.69 39 LYS B O 1
ATOM 2352 N N . SER B 1 40 ? 8.898 -22.891 -11.219 1 88.75 40 SER B N 1
ATOM 2353 C CA . SER B 1 40 ? 10.227 -22.344 -10.961 1 88.75 40 SER B CA 1
ATOM 2354 C C . SER B 1 40 ? 10.516 -21.141 -11.852 1 88.75 40 SER B C 1
ATOM 2356 O O . SER B 1 40 ? 11.031 -20.125 -11.383 1 88.75 40 SER B O 1
ATOM 2358 N N . TRP B 1 41 ? 10.172 -21.312 -13.094 1 84.69 41 TRP B N 1
ATOM 2359 C CA . TRP B 1 41 ? 10.336 -20.188 -14.016 1 84.69 41 TRP B CA 1
ATOM 2360 C C . TRP B 1 41 ? 9.477 -19 -13.594 1 84.69 41 TRP B C 1
ATOM 2362 O O . TRP B 1 41 ? 9.922 -17.859 -13.664 1 84.69 41 TRP B O 1
ATOM 2372 N N . GLY B 1 42 ? 8.258 -19.297 -13.242 1 91.88 42 GLY B N 1
ATOM 2373 C CA . GLY B 1 42 ? 7.387 -18.25 -12.734 1 91.88 42 GLY B CA 1
ATOM 2374 C C . GLY B 1 42 ? 7.957 -17.531 -11.523 1 91.88 42 GLY B C 1
ATOM 2375 O O . GLY B 1 42 ? 7.922 -16.297 -11.453 1 91.88 42 GLY B O 1
ATOM 2376 N N . SER B 1 43 ? 8.484 -18.281 -10.617 1 91.19 43 SER B N 1
ATOM 2377 C CA . SER B 1 43 ? 9.094 -17.719 -9.414 1 91.19 43 SER B CA 1
ATOM 2378 C C . SER B 1 43 ? 10.266 -16.812 -9.773 1 91.19 43 SER B C 1
ATOM 2380 O O . SER B 1 43 ? 10.43 -15.742 -9.172 1 91.19 43 SER B O 1
ATOM 2382 N N . TYR B 1 44 ? 11.039 -17.25 -10.656 1 88.69 44 TYR B N 1
ATOM 2383 C CA . TYR B 1 44 ? 12.164 -16.438 -11.125 1 88.69 44 TYR B CA 1
ATOM 2384 C C . TYR B 1 44 ? 11.688 -15.133 -11.742 1 88.69 44 TYR B C 1
ATOM 2386 O O . TYR B 1 44 ? 12.258 -14.07 -11.469 1 88.69 44 TYR B O 1
ATOM 2394 N N . GLY B 1 45 ? 10.719 -15.25 -12.586 1 89.62 45 GLY B N 1
ATOM 2395 C CA . GLY B 1 45 ? 10.148 -14.047 -13.18 1 89.62 45 GLY B CA 1
ATOM 2396 C C . GLY B 1 45 ? 9.664 -13.047 -12.148 1 89.62 45 GLY B C 1
ATOM 2397 O O . GLY B 1 45 ? 9.891 -11.844 -12.281 1 89.62 45 GLY B O 1
ATOM 2398 N N . VAL B 1 46 ? 9.008 -13.484 -11.109 1 93.44 46 VAL B N 1
ATOM 2399 C CA . VAL B 1 46 ? 8.539 -12.625 -10.023 1 93.44 46 VAL B CA 1
ATOM 2400 C C . VAL B 1 46 ? 9.727 -11.922 -9.375 1 93.44 46 VAL B C 1
ATOM 2402 O O . VAL B 1 46 ? 9.68 -10.719 -9.109 1 93.44 46 VAL B O 1
ATOM 2405 N N . SER B 1 47 ? 10.734 -12.688 -9.133 1 88.69 47 SER B N 1
ATOM 2406 C CA . SER B 1 47 ? 11.93 -12.141 -8.5 1 88.69 47 SER B CA 1
ATOM 2407 C C . SER B 1 47 ? 12.57 -11.062 -9.367 1 88.69 47 SER B C 1
ATOM 2409 O O . SER B 1 47 ? 13.07 -10.062 -8.852 1 88.69 47 SER B O 1
ATOM 2411 N N . LEU B 1 48 ? 12.531 -11.281 -10.648 1 85.56 48 LEU B N 1
ATOM 2412 C CA . LEU B 1 48 ? 13.094 -10.289 -11.57 1 85.56 48 LEU B CA 1
ATOM 2413 C C . LEU B 1 48 ? 12.305 -8.984 -11.508 1 85.56 48 LEU B C 1
ATOM 2415 O O . LEU B 1 48 ? 12.891 -7.906 -11.414 1 85.56 48 LEU B O 1
ATOM 2419 N N . LEU B 1 49 ? 11 -9.109 -11.539 1 90 49 LEU B N 1
ATOM 2420 C CA . LEU B 1 49 ? 10.148 -7.926 -11.469 1 90 49 LEU B CA 1
ATOM 2421 C C . LEU B 1 49 ? 10.375 -7.176 -10.164 1 90 49 LEU B C 1
ATOM 2423 O O . LEU B 1 49 ? 10.484 -5.945 -10.156 1 90 49 LEU B O 1
ATOM 2427 N N . ARG B 1 50 ? 10.453 -7.941 -9.094 1 86.69 50 ARG B N 1
ATOM 2428 C CA . ARG B 1 50 ? 10.664 -7.336 -7.785 1 86.69 50 ARG B CA 1
ATOM 2429 C C . ARG B 1 50 ? 12 -6.59 -7.734 1 86.69 50 ARG B C 1
ATOM 2431 O O . ARG B 1 50 ? 12.062 -5.465 -7.242 1 86.69 50 ARG B O 1
ATOM 2438 N N . PHE B 1 51 ? 12.984 -7.211 -8.289 1 82.75 51 PHE B N 1
ATOM 2439 C CA . PHE B 1 51 ? 14.328 -6.645 -8.266 1 82.75 51 PHE B CA 1
ATOM 2440 C C . PHE B 1 51 ? 14.398 -5.359 -9.086 1 82.75 51 PHE B C 1
ATOM 2442 O O . PHE B 1 51 ? 14.906 -4.34 -8.617 1 82.75 51 PHE B O 1
ATOM 2449 N N . TRP B 1 52 ? 13.852 -5.352 -10.18 1 80.06 52 TRP B N 1
ATOM 2450 C CA . TRP B 1 52 ? 14 -4.238 -11.117 1 80.06 52 TRP B CA 1
ATOM 2451 C C . TRP B 1 52 ? 13.031 -3.113 -10.781 1 80.06 52 TRP B C 1
ATOM 2453 O O . TRP B 1 52 ? 13.273 -1.952 -11.117 1 80.06 52 TRP B O 1
ATOM 2463 N N . LYS B 1 53 ? 11.883 -3.438 -10.234 1 81.5 53 LYS B N 1
ATOM 2464 C CA . LYS B 1 53 ? 10.961 -2.371 -9.852 1 81.5 53 LYS B CA 1
ATOM 2465 C C . LYS B 1 53 ? 11.617 -1.418 -8.852 1 81.5 53 LYS B C 1
ATOM 2467 O O . LYS B 1 53 ? 11.383 -0.208 -8.898 1 81.5 53 LYS B O 1
ATOM 2472 N N . GLU B 1 54 ? 12.367 -1.952 -8.086 1 70.38 54 GLU B N 1
ATOM 2473 C CA . GLU B 1 54 ? 13.102 -1.138 -7.121 1 70.38 54 GLU B CA 1
ATOM 2474 C C . GLU B 1 54 ? 14.109 -0.233 -7.816 1 70.38 54 GLU B C 1
ATOM 2476 O O . GLU B 1 54 ? 14.281 0.927 -7.438 1 70.38 54 GLU B O 1
ATOM 2481 N N . LYS B 1 55 ? 14.68 -0.802 -8.969 1 64.06 55 LYS B N 1
ATOM 2482 C CA . LYS B 1 55 ? 15.695 -0.062 -9.711 1 64.06 55 LYS B CA 1
ATOM 2483 C C . LYS B 1 55 ? 15.047 0.908 -10.703 1 64.06 55 LYS B C 1
ATOM 2485 O O . LYS B 1 55 ? 15.562 2.002 -10.93 1 64.06 55 LYS B O 1
ATOM 2490 N N . PHE B 1 56 ? 14.047 0.365 -11.406 1 60.22 56 PHE B N 1
ATOM 2491 C CA . PHE B 1 56 ? 13.297 1.165 -12.367 1 60.22 56 PHE B CA 1
ATOM 2492 C C . PHE B 1 56 ? 12.781 2.445 -11.719 1 60.22 56 PHE B C 1
ATOM 2494 O O . PHE B 1 56 ? 12.828 3.518 -12.328 1 60.22 56 PHE B O 1
ATOM 2501 N N . SER B 1 57 ? 12.203 2.299 -10.734 1 56.69 57 SER B N 1
ATOM 2502 C CA . SER B 1 57 ? 11.742 3.467 -9.992 1 56.69 57 SER B CA 1
ATOM 2503 C C . SER B 1 57 ? 12.891 4.434 -9.711 1 56.69 57 SER B C 1
ATOM 2505 O O . SER B 1 57 ? 12.688 5.648 -9.688 1 56.69 57 SER B O 1
ATOM 2507 N N . GLN B 1 58 ? 14.109 3.746 -9.758 1 52.53 58 GLN B N 1
ATOM 2508 C CA . GLN B 1 58 ? 15.32 4.523 -9.508 1 52.53 58 GLN B CA 1
ATOM 2509 C C . GLN B 1 58 ? 15.828 5.172 -10.789 1 52.53 58 GLN B C 1
ATOM 2511 O O . GLN B 1 58 ? 16.375 6.281 -10.758 1 52.53 58 GLN B O 1
ATOM 2516 N N . ASN B 1 59 ? 15.742 4.551 -12.023 1 50.44 59 ASN B N 1
ATOM 2517 C CA . ASN B 1 59 ? 16.469 4.832 -13.258 1 50.44 59 ASN B CA 1
ATOM 2518 C C . ASN B 1 59 ? 15.625 5.676 -14.219 1 50.44 59 ASN B C 1
ATOM 2520 O O . ASN B 1 59 ? 16.047 5.949 -15.344 1 50.44 59 ASN B O 1
ATOM 2524 N N . LYS B 1 60 ? 14.312 5.922 -14.164 1 46.47 60 LYS B N 1
ATOM 2525 C CA . LYS B 1 60 ? 13.703 6.676 -15.258 1 46.47 60 LYS B CA 1
ATOM 2526 C C . LYS B 1 60 ? 14.625 7.793 -15.734 1 46.47 60 LYS B C 1
ATOM 2528 O O . LYS B 1 60 ? 14.562 8.195 -16.906 1 46.47 60 LYS B O 1
ATOM 2533 N N . GLU B 1 61 ? 15.18 8.594 -14.953 1 41.88 61 GLU B N 1
ATOM 2534 C CA . GLU B 1 61 ? 15.938 9.664 -15.602 1 41.88 61 GLU B CA 1
ATOM 2535 C C . GLU B 1 61 ? 17.266 9.148 -16.125 1 41.88 61 GLU B C 1
ATOM 2537 O O . GLU B 1 61 ? 17.859 9.766 -17.016 1 41.88 61 GLU B O 1
ATOM 2542 N N . ASN B 1 62 ? 17.969 8.391 -15.43 1 42.97 62 ASN B N 1
ATOM 2543 C CA . ASN B 1 62 ? 19.328 8.172 -15.898 1 42.97 62 ASN B CA 1
ATOM 2544 C C . ASN B 1 62 ? 19.406 6.996 -16.875 1 42.97 62 ASN B C 1
ATOM 2546 O O . ASN B 1 62 ? 19.969 5.957 -16.547 1 42.97 62 ASN B O 1
ATOM 2550 N N . LYS B 1 63 ? 18.594 6.949 -17.797 1 44.59 63 LYS B N 1
ATOM 2551 C CA . LYS B 1 63 ? 18.531 5.93 -18.844 1 44.59 63 LYS B CA 1
ATOM 2552 C C . LYS B 1 63 ? 19.922 5.465 -19.25 1 44.59 63 LYS B C 1
ATOM 2554 O O . LYS B 1 63 ? 20.141 4.273 -19.5 1 44.59 63 LYS B O 1
ATOM 2559 N N . SER B 1 64 ? 20.766 6.414 -19.297 1 45.28 64 SER B N 1
ATOM 2560 C CA . SER B 1 64 ? 22.016 6.129 -19.969 1 45.28 64 SER B CA 1
ATOM 2561 C C . SER B 1 64 ? 22.938 5.285 -19.094 1 45.28 64 SER B C 1
ATOM 2563 O O . SER B 1 64 ? 23.625 4.383 -19.594 1 45.28 64 SER B O 1
ATOM 2565 N N . LYS B 1 65 ? 23.031 5.504 -17.844 1 45.16 65 LYS B N 1
ATOM 2566 C CA . LYS B 1 65 ? 24.062 4.871 -17.031 1 45.16 65 LYS B CA 1
ATOM 2567 C C . LYS B 1 65 ? 23.672 3.449 -16.641 1 45.16 65 LYS B C 1
ATOM 2569 O O . LYS B 1 65 ? 24.516 2.562 -16.547 1 45.16 65 LYS B O 1
ATOM 2574 N N . ILE B 1 66 ? 22.5 3.139 -16.406 1 44.72 66 ILE B N 1
ATOM 2575 C CA . ILE B 1 66 ? 22.016 1.808 -16.047 1 44.72 66 ILE B CA 1
ATOM 2576 C C . ILE B 1 66 ? 22.297 0.837 -17.203 1 44.72 66 ILE B C 1
ATOM 2578 O O . ILE B 1 66 ? 22.688 -0.31 -16.969 1 44.72 66 ILE B O 1
ATOM 2582 N N . GLN B 1 67 ? 22.094 1.358 -18.297 1 45.38 67 GLN B N 1
ATOM 2583 C CA . GLN B 1 67 ? 22.531 0.523 -19.406 1 45.38 67 GLN B CA 1
ATOM 2584 C C . GLN B 1 67 ? 23.984 0.113 -19.25 1 45.38 67 GLN B C 1
ATOM 2586 O O . GLN B 1 67 ? 24.359 -1.022 -19.562 1 45.38 67 GLN B O 1
ATOM 2591 N N . ASP B 1 68 ? 24.719 1.014 -18.719 1 45.81 68 ASP B N 1
ATOM 2592 C CA . ASP B 1 68 ? 26.141 0.729 -18.547 1 45.81 68 ASP B CA 1
ATOM 2593 C C . ASP B 1 68 ? 26.375 -0.282 -17.438 1 45.81 68 ASP B C 1
ATOM 2595 O O . ASP B 1 68 ? 27.219 -1.169 -17.547 1 45.81 68 ASP B O 1
ATOM 2599 N N . ILE B 1 69 ? 25.703 -0.168 -16.344 1 44.38 69 ILE B N 1
ATOM 2600 C CA . ILE B 1 69 ? 25.922 -1.086 -15.227 1 44.38 69 ILE B CA 1
ATOM 2601 C C . ILE B 1 69 ? 25.375 -2.465 -15.586 1 44.38 69 ILE B C 1
ATOM 2603 O O . ILE B 1 69 ? 26.016 -3.484 -15.312 1 44.38 69 ILE B O 1
ATOM 2607 N N . VAL B 1 70 ? 24.234 -2.428 -16.062 1 44.09 70 VAL B N 1
ATOM 2608 C CA . VAL B 1 70 ? 23.641 -3.701 -16.469 1 44.09 70 VAL B CA 1
ATOM 2609 C C . VAL B 1 70 ? 24.516 -4.371 -17.531 1 44.09 70 VAL B C 1
ATOM 2611 O O . VAL B 1 70 ? 24.703 -5.59 -17.516 1 44.09 70 VAL B O 1
ATOM 2614 N N . SER B 1 71 ? 25 -3.51 -18.391 1 43.19 71 SER B N 1
ATOM 2615 C CA . SER B 1 71 ? 25.906 -4.105 -19.359 1 43.19 71 SER B CA 1
ATOM 2616 C C . SER B 1 71 ? 27.125 -4.73 -18.672 1 43.19 71 SER B C 1
ATOM 2618 O O . SER B 1 71 ? 27.703 -5.684 -19.188 1 43.19 71 SER B O 1
ATOM 2620 N N . LYS B 1 72 ? 27.438 -4.137 -17.531 1 42.53 72 LYS B N 1
ATOM 2621 C CA . LYS B 1 72 ? 28.641 -4.605 -16.844 1 42.53 72 LYS B CA 1
ATOM 2622 C C . LYS B 1 72 ? 28.328 -5.82 -15.977 1 42.53 72 LYS B C 1
ATOM 2624 O O . LYS B 1 72 ? 29.25 -6.488 -15.492 1 42.53 72 LYS B O 1
ATOM 2629 N N . LEU B 1 73 ? 27.234 -5.867 -15.383 1 38.62 73 LEU B N 1
ATOM 2630 C CA . LEU B 1 73 ? 26.906 -7.102 -14.68 1 38.62 73 LEU B CA 1
ATOM 2631 C C . LEU B 1 73 ? 27.078 -8.305 -15.602 1 38.62 73 LEU B C 1
ATOM 2633 O O . LEU B 1 73 ? 26.125 -8.719 -16.266 1 38.62 73 LEU B O 1
ATOM 2637 N N . GLU B 1 74 ? 28.047 -8.328 -16.344 1 36.44 74 GLU B N 1
ATOM 2638 C CA . GLU B 1 74 ? 28.469 -9.57 -17 1 36.44 74 GLU B CA 1
ATOM 2639 C C . GLU B 1 74 ? 28.641 -10.688 -15.969 1 36.44 74 GLU B C 1
ATOM 2641 O O . GLU B 1 74 ? 29.422 -10.547 -15.016 1 36.44 74 GLU B O 1
ATOM 2646 N N . ILE B 1 75 ? 27.562 -11.336 -15.547 1 35.38 75 ILE B N 1
ATOM 2647 C CA . ILE B 1 75 ? 27.828 -12.609 -14.891 1 35.38 75 ILE B CA 1
ATOM 2648 C C . ILE B 1 75 ? 29.109 -13.211 -15.461 1 35.38 75 ILE B C 1
ATOM 2650 O O . ILE B 1 75 ? 29.172 -13.562 -16.641 1 35.38 75 ILE B O 1
ATOM 2654 N N . THR B 1 76 ? 30.156 -12.766 -15.148 1 34.22 76 THR B N 1
ATOM 2655 C CA . THR B 1 76 ? 31.359 -13.5 -15.516 1 34.22 76 THR B CA 1
ATOM 2656 C C . THR B 1 76 ? 31.172 -15 -15.305 1 34.22 76 THR B C 1
ATOM 2658 O O . THR B 1 76 ? 30.938 -15.445 -14.18 1 34.22 76 THR B O 1
ATOM 2661 N N . SER B 1 77 ? 30.484 -15.727 -16.219 1 34.88 77 SER B N 1
ATOM 2662 C CA . SER B 1 77 ? 30.625 -17.188 -16.25 1 34.88 77 SER B CA 1
ATOM 2663 C C . SER B 1 77 ? 32.031 -17.625 -15.867 1 34.88 77 SER B C 1
ATOM 2665 O O . SER B 1 77 ? 33 -17.203 -16.484 1 34.88 77 SER B O 1
ATOM 2667 N N . GLY B 1 78 ? 32.375 -17.594 -14.664 1 35.38 78 GLY B N 1
ATOM 2668 C CA . GLY B 1 78 ? 33.625 -18.328 -14.445 1 35.38 78 GLY B CA 1
ATOM 2669 C C . GLY B 1 78 ? 33.906 -19.344 -15.531 1 35.38 78 GLY B C 1
ATOM 2670 O O . GLY B 1 78 ? 33.094 -19.531 -16.453 1 35.38 78 GLY B O 1
ATOM 2671 N N . GLU B 1 79 ? 34.969 -20.234 -15.383 1 38.03 79 GLU B N 1
ATOM 2672 C CA . GLU B 1 79 ? 35.438 -21.297 -16.266 1 38.03 79 GLU B CA 1
ATOM 2673 C C . GLU B 1 79 ? 34.281 -22.172 -16.719 1 38.03 79 GLU B C 1
ATOM 2675 O O . GLU B 1 79 ? 33.625 -22.828 -15.891 1 38.03 79 GLU B O 1
ATOM 2680 N N . LEU B 1 80 ? 33.531 -21.906 -17.703 1 37.88 80 LEU B N 1
ATOM 2681 C CA . LEU B 1 80 ? 32.625 -22.594 -18.594 1 37.88 80 LEU B CA 1
ATOM 2682 C C . LEU B 1 80 ? 33 -24.062 -18.766 1 37.88 80 LEU B C 1
ATOM 2684 O O . LEU B 1 80 ? 32.469 -24.75 -19.625 1 37.88 80 LEU B O 1
ATOM 2688 N N . HIS B 1 81 ? 34 -24.422 -18.188 1 39.56 81 HIS B N 1
ATOM 2689 C CA . HIS B 1 81 ? 34.312 -25.828 -18.469 1 39.56 81 HIS B CA 1
ATOM 2690 C C . HIS B 1 81 ? 33.125 -26.734 -18.125 1 39.56 81 HIS B C 1
ATOM 2692 O O . HIS B 1 81 ? 33.156 -27.922 -18.438 1 39.56 81 HIS B O 1
ATOM 2698 N N . LEU B 1 82 ? 32.5 -26.266 -17.188 1 38.53 82 LEU B N 1
ATOM 2699 C CA . LEU B 1 82 ? 31.453 -27.219 -16.828 1 38.53 82 LEU B CA 1
ATOM 2700 C C . LEU B 1 82 ? 30.234 -27.078 -17.734 1 38.53 82 LEU B C 1
ATOM 2702 O O . LEU B 1 82 ? 29.156 -27.562 -17.422 1 38.53 82 LEU B O 1
ATOM 2706 N N . ILE B 1 83 ? 30.344 -26.109 -18.625 1 41.81 83 ILE B N 1
ATOM 2707 C CA . ILE B 1 83 ? 29.203 -25.953 -19.531 1 41.81 83 ILE B CA 1
ATOM 2708 C C . ILE B 1 83 ? 29.172 -27.125 -20.531 1 41.81 83 ILE B C 1
ATOM 2710 O O . ILE B 1 83 ? 30.156 -27.391 -21.203 1 41.81 83 ILE B O 1
ATOM 2714 N N . PHE B 1 84 ? 28.484 -28.109 -20.312 1 46.12 84 PHE B N 1
ATOM 2715 C CA . PHE B 1 84 ? 28.203 -29.062 -21.375 1 46.12 84 PHE B CA 1
ATOM 2716 C C . PHE B 1 84 ? 27.922 -28.344 -22.688 1 46.12 84 PHE B C 1
ATOM 2718 O O . PHE B 1 84 ? 26.906 -27.656 -22.828 1 46.12 84 PHE B O 1
ATOM 2725 N N . SER B 1 85 ? 28.891 -28.062 -23.422 1 50.25 85 SER B N 1
ATOM 2726 C CA . SER B 1 85 ? 28.906 -27.328 -24.688 1 50.25 85 SER B CA 1
ATOM 2727 C C . SER B 1 85 ? 27.656 -27.625 -25.5 1 50.25 85 SER B C 1
ATOM 2729 O O . SER B 1 85 ? 27.047 -26.703 -26.062 1 50.25 85 SER B O 1
ATOM 2731 N N . SER B 1 86 ? 27.344 -28.812 -25.656 1 52.91 86 SER B N 1
ATOM 2732 C CA . SER B 1 86 ? 26.203 -29.156 -26.5 1 52.91 86 SER B CA 1
ATOM 2733 C C . SER B 1 86 ? 24.891 -28.656 -25.891 1 52.91 86 SER B C 1
ATOM 2735 O O . SER B 1 86 ? 24.016 -28.172 -26.609 1 52.91 86 SER B O 1
ATOM 2737 N N . LEU B 1 87 ? 24.797 -28.781 -24.656 1 54.81 87 LEU B N 1
ATOM 2738 C CA . LEU B 1 87 ? 23.578 -28.406 -23.938 1 54.81 87 LEU B CA 1
ATOM 2739 C C . LEU B 1 87 ? 23.453 -26.891 -23.875 1 54.81 87 LEU B C 1
ATOM 2741 O O . LEU B 1 87 ? 22.328 -26.359 -23.812 1 54.81 87 LEU B O 1
ATOM 2745 N N . ASP B 1 88 ? 24.516 -26.297 -24.031 1 54.97 88 ASP B N 1
ATOM 2746 C CA . ASP B 1 88 ? 24.5 -24.844 -23.922 1 54.97 88 ASP B CA 1
ATOM 2747 C C . ASP B 1 88 ? 23.672 -24.203 -25.031 1 54.97 88 ASP B C 1
ATOM 2749 O O . ASP B 1 88 ? 22.953 -23.234 -24.797 1 54.97 88 ASP B O 1
ATOM 2753 N N . LYS B 1 89 ? 23.922 -24.766 -26.219 1 57.09 89 LYS B N 1
ATOM 2754 C CA . LYS B 1 89 ? 23.156 -24.219 -27.344 1 57.09 89 LYS B CA 1
ATOM 2755 C C . LYS B 1 89 ? 21.656 -24.438 -27.141 1 57.09 89 LYS B C 1
ATOM 2757 O O . LYS B 1 89 ? 20.859 -23.531 -27.391 1 57.09 89 LYS B O 1
ATOM 2762 N N . GLU B 1 90 ? 21.391 -25.625 -26.641 1 56.5 90 GLU B N 1
ATOM 2763 C CA . GLU B 1 90 ? 19.984 -25.938 -26.438 1 56.5 90 GLU B CA 1
ATOM 2764 C C . GLU B 1 90 ? 19.406 -25.141 -25.266 1 56.5 90 GLU B C 1
ATOM 2766 O O . GLU B 1 90 ? 18.25 -24.719 -25.328 1 56.5 90 GLU B O 1
ATOM 2771 N N . LEU B 1 91 ? 20.234 -24.984 -24.359 1 58.5 91 LEU B N 1
ATOM 2772 C CA . LEU B 1 91 ? 19.781 -24.312 -23.156 1 58.5 91 LEU B CA 1
ATOM 2773 C C . LEU B 1 91 ? 19.641 -22.812 -23.391 1 58.5 91 LEU B C 1
ATOM 2775 O O . LEU B 1 91 ? 18.812 -22.156 -22.75 1 58.5 91 LEU B O 1
ATOM 2779 N N . LYS B 1 92 ? 20.469 -22.344 -24.234 1 57.22 92 LYS B N 1
ATOM 2780 C CA . LYS B 1 92 ? 20.406 -20.922 -24.516 1 57.22 92 LYS B CA 1
ATOM 2781 C C . LYS B 1 92 ? 19.031 -20.5 -25.016 1 57.22 92 LYS B C 1
ATOM 2783 O O . LYS B 1 92 ? 18.531 -19.422 -24.672 1 57.22 92 LYS B O 1
ATOM 2788 N N . ARG B 1 93 ? 18.5 -21.312 -25.719 1 54.09 93 ARG B N 1
ATOM 2789 C CA . ARG B 1 93 ? 17.172 -21 -26.234 1 54.09 93 ARG B CA 1
ATOM 2790 C C . ARG B 1 93 ? 16.156 -20.922 -25.109 1 54.09 93 ARG B C 1
ATOM 2792 O O . ARG B 1 93 ? 15.242 -20.094 -25.125 1 54.09 93 ARG B O 1
ATOM 2799 N N . THR B 1 94 ? 16.312 -21.781 -24.188 1 54.38 94 THR B N 1
ATOM 2800 C CA . THR B 1 94 ? 15.344 -21.844 -23.094 1 54.38 94 THR B CA 1
ATOM 2801 C C . THR B 1 94 ? 15.617 -20.75 -22.062 1 54.38 94 THR B C 1
ATOM 2803 O O . THR B 1 94 ? 14.688 -20.141 -21.547 1 54.38 94 THR B O 1
ATOM 2806 N N . THR B 1 95 ? 16.891 -20.562 -21.719 1 54.5 95 THR B N 1
ATOM 2807 C CA . THR B 1 95 ? 17.281 -19.656 -20.641 1 54.5 95 THR B CA 1
ATOM 2808 C C . THR B 1 95 ? 17.109 -18.203 -21.078 1 54.5 95 THR B C 1
ATOM 2810 O O . THR B 1 95 ? 16.891 -17.328 -20.234 1 54.5 95 THR B O 1
ATOM 2813 N N . ILE B 1 96 ? 17.188 -17.953 -22.359 1 53.59 96 ILE B N 1
ATOM 2814 C CA . ILE B 1 96 ? 17.391 -16.594 -22.859 1 53.59 96 ILE B CA 1
ATOM 2815 C C . ILE B 1 96 ? 16.141 -15.766 -22.594 1 53.59 96 ILE B C 1
ATOM 2817 O O . ILE B 1 96 ? 16.234 -14.57 -22.297 1 53.59 96 ILE B O 1
ATOM 2821 N N . SER B 1 97 ? 15.078 -16.375 -22.531 1 59.22 97 SER B N 1
ATOM 2822 C CA . SER B 1 97 ? 13.938 -15.469 -22.594 1 59.22 97 SER B CA 1
ATOM 2823 C C . SER B 1 97 ? 13.82 -14.633 -21.328 1 59.22 97 SER B C 1
ATOM 2825 O O . SER B 1 97 ? 13.531 -13.438 -21.391 1 59.22 97 SER B O 1
ATOM 2827 N N . PHE B 1 98 ? 13.953 -15.164 -20.125 1 62.09 98 PHE B N 1
ATOM 2828 C CA . PHE B 1 98 ? 13.859 -14.43 -18.875 1 62.09 98 PHE B CA 1
ATOM 2829 C C . PHE B 1 98 ? 15.203 -13.828 -18.5 1 62.09 98 PHE B C 1
ATOM 2831 O O . PHE B 1 98 ? 15.273 -12.703 -17.984 1 62.09 98 PHE B O 1
ATOM 2838 N N . THR B 1 99 ? 16.234 -14.555 -18.734 1 58.91 99 THR B N 1
ATOM 2839 C CA . THR B 1 99 ? 17.5 -14.32 -18.031 1 58.91 99 THR B CA 1
ATOM 2840 C C . THR B 1 99 ? 18.234 -13.125 -18.641 1 58.91 99 THR B C 1
ATOM 2842 O O . THR B 1 99 ? 19 -12.445 -17.953 1 58.91 99 THR B O 1
ATOM 2845 N N . GLU B 1 100 ? 18.062 -12.984 -19.797 1 57.94 100 GLU B N 1
ATOM 2846 C CA . GLU B 1 100 ? 18.922 -11.953 -20.375 1 57.94 100 GLU B CA 1
ATOM 2847 C C . GLU B 1 100 ? 18.25 -10.594 -20.359 1 57.94 100 GLU B C 1
ATOM 2849 O O . GLU B 1 100 ? 18.75 -9.633 -20.953 1 57.94 100 GLU B O 1
ATOM 2854 N N . THR B 1 101 ? 17.25 -10.523 -19.531 1 60.66 101 THR B N 1
ATOM 2855 C CA . THR B 1 101 ? 16.469 -9.32 -19.797 1 60.66 101 THR B CA 1
ATOM 2856 C C . THR B 1 101 ? 16.609 -8.312 -18.656 1 60.66 101 THR B C 1
ATOM 2858 O O . THR B 1 101 ? 16.406 -8.664 -17.5 1 60.66 101 THR B O 1
ATOM 2861 N N . SER B 1 102 ? 17.438 -7.297 -18.875 1 68.56 102 SER B N 1
ATOM 2862 C CA . SER B 1 102 ? 17.297 -6.113 -18.016 1 68.56 102 SER B CA 1
ATOM 2863 C C . SER B 1 102 ? 15.984 -5.395 -18.281 1 68.56 102 SER B C 1
ATOM 2865 O O . SER B 1 102 ? 15.508 -5.348 -19.422 1 68.56 102 SER B O 1
ATOM 2867 N N . ILE B 1 103 ? 15.289 -5.207 -17.203 1 78.81 103 ILE B N 1
ATOM 2868 C CA . ILE B 1 103 ? 14.055 -4.445 -17.359 1 78.81 103 ILE B CA 1
ATOM 2869 C C . ILE B 1 103 ? 14.352 -2.951 -17.234 1 78.81 103 ILE B C 1
ATOM 2871 O O . ILE B 1 103 ? 14.523 -2.428 -16.141 1 78.81 103 ILE B O 1
ATOM 2875 N N . LEU B 1 104 ? 14.391 -2.328 -18.297 1 74.44 104 LEU B N 1
ATOM 2876 C CA . LEU B 1 104 ? 14.82 -0.934 -18.312 1 74.44 104 LEU B CA 1
ATOM 2877 C C . LEU B 1 104 ? 13.641 -0.003 -18.562 1 74.44 104 LEU B C 1
ATOM 2879 O O . LEU B 1 104 ? 13.719 1.196 -18.281 1 74.44 104 LEU B O 1
ATOM 2883 N N . ASN B 1 105 ? 12.703 -0.516 -19.141 1 78.25 105 ASN B N 1
ATOM 2884 C CA . ASN B 1 105 ? 11.516 0.279 -19.438 1 78.25 105 ASN B CA 1
ATOM 2885 C C . ASN B 1 105 ? 10.234 -0.533 -19.25 1 78.25 105 ASN B C 1
ATOM 2887 O O . ASN B 1 105 ? 10.289 -1.714 -18.906 1 78.25 105 ASN B O 1
ATOM 2891 N N . PHE B 1 106 ? 9.18 0.105 -19.516 1 87.81 106 PHE B N 1
ATOM 2892 C CA . PHE B 1 106 ? 7.875 -0.509 -19.297 1 87.81 106 PHE B CA 1
ATOM 2893 C C . PHE B 1 106 ? 7.668 -1.69 -20.234 1 87.81 106 PHE B C 1
ATOM 2895 O O . PHE B 1 106 ? 7.098 -2.711 -19.844 1 87.81 106 PHE B O 1
ATOM 2902 N N . SER B 1 107 ? 8.086 -1.564 -21.422 1 86.88 107 SER B N 1
ATOM 2903 C CA . SER B 1 107 ? 7.914 -2.635 -22.391 1 86.88 107 SER B CA 1
ATOM 2904 C C . SER B 1 107 ? 8.664 -3.893 -21.984 1 86.88 107 SER B C 1
ATOM 2906 O O . SER B 1 107 ? 8.164 -5.008 -22.141 1 86.88 107 SER B O 1
ATOM 2908 N N . ASP B 1 108 ? 9.844 -3.719 -21.469 1 85.25 108 ASP B N 1
ATOM 2909 C CA . ASP B 1 108 ? 10.602 -4.848 -20.938 1 85.25 108 ASP B CA 1
ATOM 2910 C C . ASP B 1 108 ? 9.852 -5.527 -19.797 1 85.25 108 ASP B C 1
ATOM 2912 O O . ASP B 1 108 ? 9.742 -6.754 -19.766 1 85.25 108 ASP B O 1
ATOM 2916 N N . ALA B 1 109 ? 9.367 -4.664 -18.922 1 91.56 109 ALA B N 1
ATOM 2917 C CA . ALA B 1 109 ? 8.633 -5.176 -17.766 1 91.56 109 ALA B CA 1
ATOM 2918 C C . ALA B 1 109 ? 7.387 -5.945 -18.219 1 91.56 109 ALA B C 1
ATOM 2920 O O . ALA B 1 109 ? 7.07 -7 -17.656 1 91.56 109 ALA B O 1
ATOM 2921 N N . LYS B 1 110 ? 6.758 -5.426 -19.219 1 93.88 110 LYS B N 1
ATOM 2922 C CA . LYS B 1 110 ? 5.539 -6.047 -19.734 1 93.88 110 LYS B CA 1
ATOM 2923 C C . LYS B 1 110 ? 5.828 -7.426 -20.312 1 93.88 110 LYS B C 1
ATOM 2925 O O . LYS B 1 110 ? 5.051 -8.359 -20.125 1 93.88 110 LYS B O 1
ATOM 2930 N N . SER B 1 111 ? 6.895 -7.535 -20.969 1 90.81 111 SER B N 1
ATOM 2931 C CA . SER B 1 111 ? 7.285 -8.812 -21.547 1 90.81 111 SER B CA 1
ATOM 2932 C C . SER B 1 111 ? 7.531 -9.859 -20.469 1 90.81 111 SER B C 1
ATOM 2934 O O . SER B 1 111 ? 7.027 -10.984 -20.547 1 90.81 111 SER B O 1
ATOM 2936 N N . ILE B 1 112 ? 8.273 -9.461 -19.5 1 91.38 112 ILE B N 1
ATOM 2937 C CA . ILE B 1 112 ? 8.57 -10.367 -18.391 1 91.38 112 ILE B CA 1
ATOM 2938 C C . ILE B 1 112 ? 7.293 -10.688 -17.625 1 91.38 112 ILE B C 1
ATOM 2940 O O . ILE B 1 112 ? 7.098 -11.82 -17.188 1 91.38 112 ILE B O 1
ATOM 2944 N N . PHE B 1 113 ? 6.488 -9.719 -17.516 1 95.88 113 PHE B N 1
ATOM 2945 C CA . PHE B 1 113 ? 5.195 -9.883 -16.859 1 95.88 113 PHE B CA 1
ATOM 2946 C C . PHE B 1 113 ? 4.371 -10.961 -17.547 1 95.88 113 PHE B C 1
ATOM 2948 O O . PHE B 1 113 ? 3.896 -11.898 -16.906 1 95.88 113 PHE B O 1
ATOM 2955 N N . LYS B 1 114 ? 4.254 -10.883 -18.797 1 95.62 114 LYS B N 1
ATOM 2956 C CA . LYS B 1 114 ? 3.459 -11.828 -19.578 1 95.62 114 LYS B CA 1
ATOM 2957 C C . LYS B 1 114 ? 4.043 -13.234 -19.5 1 95.62 114 LYS B C 1
ATOM 2959 O O . LYS B 1 114 ? 3.309 -14.203 -19.297 1 95.62 114 LYS B O 1
ATOM 2964 N N . LYS B 1 115 ? 5.293 -13.297 -19.625 1 91.31 115 LYS B N 1
ATOM 2965 C CA . LYS B 1 115 ? 5.961 -14.594 -19.562 1 91.31 115 LYS B CA 1
ATOM 2966 C C . LYS B 1 115 ? 5.797 -15.234 -18.188 1 91.31 115 LYS B C 1
ATOM 2968 O O . LYS B 1 115 ? 5.562 -16.438 -18.078 1 91.31 115 LYS B O 1
ATOM 2973 N N . THR B 1 116 ? 5.949 -14.438 -17.203 1 94.12 116 THR B N 1
ATOM 2974 C CA . THR B 1 116 ? 5.812 -14.914 -15.828 1 94.12 116 THR B CA 1
ATOM 2975 C C . THR B 1 116 ? 4.406 -15.453 -15.578 1 94.12 116 THR B C 1
ATOM 2977 O O . THR B 1 116 ? 4.242 -16.547 -15.055 1 94.12 116 THR B O 1
ATOM 2980 N N . LEU B 1 117 ? 3.436 -14.703 -16.047 1 96.44 117 LEU B N 1
ATOM 2981 C CA . LEU B 1 117 ? 2.051 -15.125 -15.867 1 96.44 117 LEU B CA 1
ATOM 2982 C C . LEU B 1 117 ? 1.771 -16.422 -16.609 1 96.44 117 LEU B C 1
ATOM 2984 O O . LEU B 1 117 ? 1.101 -17.312 -16.078 1 96.44 117 LEU B O 1
ATOM 2988 N N . MET B 1 118 ? 2.324 -16.484 -17.734 1 94.75 118 MET B N 1
ATOM 2989 C CA . MET B 1 118 ? 2.121 -17.688 -18.547 1 94.75 118 MET B CA 1
ATOM 2990 C C . MET B 1 118 ? 2.674 -18.922 -17.828 1 94.75 118 MET B C 1
ATOM 2992 O O . MET B 1 118 ? 2.023 -19.969 -17.797 1 94.75 118 MET B O 1
ATOM 2996 N N . GLN B 1 119 ? 3.846 -18.797 -17.281 1 91.94 119 GLN B N 1
ATOM 2997 C CA . GLN B 1 119 ? 4.48 -19.891 -16.578 1 91.94 119 GLN B CA 1
ATOM 2998 C C . GLN B 1 119 ? 3.688 -20.281 -15.328 1 91.94 119 GLN B C 1
ATOM 3000 O O . GLN B 1 119 ? 3.432 -21.453 -15.086 1 91.94 119 GLN B O 1
ATOM 3005 N N . LEU B 1 120 ? 3.26 -19.312 -14.609 1 96.75 120 LEU B N 1
ATOM 3006 C CA . LEU B 1 120 ? 2.547 -19.578 -13.367 1 96.75 120 LEU B CA 1
ATOM 3007 C C . LEU B 1 120 ? 1.168 -20.172 -13.641 1 96.75 120 LEU B C 1
ATOM 3009 O O . LEU B 1 120 ? 0.724 -21.078 -12.93 1 96.75 120 LEU B O 1
ATOM 3013 N N . GLU B 1 121 ? 0.534 -19.656 -14.68 1 96.31 121 GLU B N 1
ATOM 3014 C CA . GLU B 1 121 ? -0.766 -20.203 -15.047 1 96.31 121 GLU B CA 1
ATOM 3015 C C . GLU B 1 121 ? -0.636 -21.656 -15.531 1 96.31 121 GLU B C 1
ATOM 3017 O O . GLU B 1 121 ? -1.513 -22.484 -15.273 1 96.31 121 GLU B O 1
ATOM 3022 N N . SER B 1 122 ? 0.426 -21.938 -16.203 1 93.81 122 SER B N 1
ATOM 3023 C CA . SER B 1 122 ? 0.692 -23.312 -16.625 1 93.81 122 SER B CA 1
ATOM 3024 C C . SER B 1 122 ? 0.876 -24.234 -15.43 1 93.81 122 SER B C 1
ATOM 3026 O O . SER B 1 122 ? 0.331 -25.344 -15.406 1 93.81 122 SER B O 1
ATOM 3028 N N . ALA B 1 123 ? 1.631 -23.828 -14.477 1 94.62 123 ALA B N 1
ATOM 3029 C CA . ALA B 1 123 ? 1.838 -24.609 -13.258 1 94.62 123 ALA B CA 1
ATOM 3030 C C . ALA B 1 123 ? 0.528 -24.797 -12.5 1 94.62 123 ALA B C 1
ATOM 3032 O O . ALA B 1 123 ? 0.265 -25.875 -11.969 1 94.62 123 ALA B O 1
ATOM 3033 N N . LYS B 1 124 ? -0.259 -23.797 -12.492 1 95.88 124 LYS B N 1
ATOM 3034 C CA . LYS B 1 124 ? -1.515 -23.781 -11.742 1 95.88 124 LYS B CA 1
ATOM 3035 C C . LYS B 1 124 ? -2.504 -24.797 -12.328 1 95.88 124 LYS B C 1
ATOM 3037 O O . LYS B 1 124 ? -3.361 -25.312 -11.617 1 95.88 124 LYS B O 1
ATOM 3042 N N . LYS B 1 125 ? -2.398 -25.094 -13.648 1 94.94 125 LYS B N 1
ATOM 3043 C CA . LYS B 1 125 ? -3.266 -26.078 -14.297 1 94.94 125 LYS B CA 1
ATOM 3044 C C . LYS B 1 125 ? -3.057 -27.469 -13.703 1 94.94 125 LYS B C 1
ATOM 3046 O O . LYS B 1 125 ? -3.998 -28.25 -13.617 1 94.94 125 LYS B O 1
ATOM 3051 N N . TYR B 1 126 ? -1.899 -27.703 -13.297 1 94.12 126 TYR B N 1
ATOM 3052 C CA . TYR B 1 126 ? -1.581 -29 -12.719 1 94.12 126 TYR B CA 1
ATOM 3053 C C . TYR B 1 126 ? -1.799 -28.984 -11.211 1 94.12 126 TYR B C 1
ATOM 3055 O O . TYR B 1 126 ? -2.408 -29.906 -10.656 1 94.12 126 TYR B O 1
ATOM 3063 N N . PHE B 1 127 ? -1.246 -28.016 -10.578 1 95.25 127 PHE B N 1
ATOM 3064 C CA . PHE B 1 127 ? -1.37 -27.922 -9.125 1 95.25 127 PHE B CA 1
ATOM 3065 C C . PHE B 1 127 ? -2.66 -27.219 -8.742 1 95.25 127 PHE B C 1
ATOM 3067 O O . PHE B 1 127 ? -2.689 -25.984 -8.633 1 95.25 127 PHE B O 1
ATOM 3074 N N . THR B 1 128 ? -3.619 -27.953 -8.445 1 93.19 128 THR B N 1
ATOM 3075 C CA . THR B 1 128 ? -4.91 -27.422 -8.008 1 93.19 128 THR B CA 1
ATOM 3076 C C . THR B 1 128 ? -5.066 -27.578 -6.496 1 93.19 128 THR B C 1
ATOM 3078 O O . THR B 1 128 ? -4.18 -28.109 -5.824 1 93.19 128 THR B O 1
ATOM 3081 N N . VAL B 1 129 ? -6.145 -27.125 -5.949 1 91.62 129 VAL B N 1
ATOM 3082 C CA . VAL B 1 129 ? -6.422 -27.219 -4.52 1 91.62 129 VAL B CA 1
ATOM 3083 C C . VAL B 1 129 ? -6.508 -28.672 -4.098 1 91.62 129 VAL B C 1
ATOM 3085 O O . VAL B 1 129 ? -6.109 -29.031 -2.984 1 91.62 129 VAL B O 1
ATOM 3088 N N . ASP B 1 130 ? -6.875 -29.562 -5.027 1 90.69 130 ASP B N 1
ATOM 3089 C CA . ASP B 1 130 ? -7.059 -30.969 -4.719 1 90.69 130 ASP B CA 1
ATOM 3090 C C . ASP B 1 130 ? -5.742 -31.734 -4.84 1 90.69 130 ASP B C 1
ATOM 3092 O O . ASP B 1 130 ? -5.508 -32.688 -4.109 1 90.69 130 ASP B O 1
ATOM 3096 N N . THR B 1 131 ? -4.945 -31.266 -5.766 1 91.44 131 THR B N 1
ATOM 3097 C CA . THR B 1 131 ? -3.699 -31.984 -5.988 1 91.44 131 THR B CA 1
ATOM 3098 C C . THR B 1 131 ? -2.664 -31.625 -4.926 1 91.44 131 THR B C 1
ATOM 3100 O O . THR B 1 131 ? -2.043 -32.531 -4.336 1 91.44 131 THR B O 1
ATOM 3103 N N . ASN B 1 132 ? -2.5 -30.406 -4.715 1 92.38 132 ASN B N 1
ATOM 3104 C CA . ASN B 1 132 ? -1.554 -29.875 -3.734 1 92.38 132 ASN B CA 1
ATOM 3105 C C . ASN B 1 132 ? -1.9 -28.453 -3.33 1 92.38 132 ASN B C 1
ATOM 3107 O O . ASN B 1 132 ? -1.506 -27.5 -4.004 1 92.38 132 ASN B O 1
ATOM 3111 N N . ILE B 1 133 ? -2.502 -28.312 -2.238 1 91.75 133 ILE B N 1
ATOM 3112 C CA . ILE B 1 133 ? -3.076 -27.031 -1.801 1 91.75 133 ILE B CA 1
ATOM 3113 C C . ILE B 1 133 ? -1.959 -26.047 -1.465 1 91.75 133 ILE B C 1
ATOM 3115 O O . ILE B 1 133 ? -2.096 -24.844 -1.689 1 91.75 133 ILE B O 1
ATOM 3119 N N . VAL B 1 134 ? -0.894 -26.516 -0.924 1 90.25 134 VAL B N 1
ATOM 3120 C CA . VAL B 1 134 ? 0.225 -25.672 -0.527 1 90.25 134 VAL B CA 1
ATOM 3121 C C . VAL B 1 134 ? 0.853 -25.031 -1.764 1 90.25 134 VAL B C 1
ATOM 3123 O O . VAL B 1 134 ? 1.061 -23.812 -1.804 1 90.25 134 VAL B O 1
ATOM 3126 N N . ILE B 1 135 ? 1.134 -25.875 -2.775 1 93.81 135 ILE B N 1
ATOM 3127 C CA . ILE B 1 135 ? 1.75 -25.375 -4 1 93.81 135 ILE B CA 1
ATOM 3128 C C . ILE B 1 135 ? 0.772 -24.453 -4.738 1 93.81 135 ILE B C 1
ATOM 3130 O O . ILE B 1 135 ? 1.169 -23.438 -5.289 1 93.81 135 ILE B O 1
ATOM 3134 N N . TYR B 1 136 ? -0.485 -24.828 -4.688 1 94.88 136 TYR B N 1
ATOM 3135 C CA . TYR B 1 136 ? -1.524 -24 -5.289 1 94.88 136 TYR B CA 1
ATOM 3136 C C . TYR B 1 136 ? -1.521 -22.594 -4.688 1 94.88 136 TYR B C 1
ATOM 3138 O O . TYR B 1 136 ? -1.547 -21.609 -5.414 1 94.88 136 TYR B O 1
ATOM 3146 N N . ALA B 1 137 ? -1.521 -22.516 -3.41 1 93.81 137 ALA B N 1
ATOM 3147 C CA . ALA B 1 137 ? -1.522 -21.219 -2.715 1 93.81 137 ALA B CA 1
ATOM 3148 C C . ALA B 1 137 ? -0.282 -20.406 -3.068 1 93.81 137 ALA B C 1
ATOM 3150 O O . ALA B 1 137 ? -0.374 -19.203 -3.316 1 93.81 137 ALA B O 1
ATOM 3151 N N . LYS B 1 138 ? 0.848 -21.078 -3.104 1 93.62 138 LYS B N 1
ATOM 3152 C CA . LYS B 1 138 ? 2.098 -20.406 -3.426 1 93.62 138 LYS B CA 1
ATOM 3153 C C . LYS B 1 138 ? 2.059 -19.812 -4.836 1 93.62 138 LYS B C 1
ATOM 3155 O O . LYS B 1 138 ? 2.496 -18.688 -5.059 1 93.62 138 LYS B O 1
ATOM 3160 N N . ILE B 1 139 ? 1.559 -20.578 -5.73 1 96.81 139 ILE B N 1
ATOM 3161 C CA . ILE B 1 139 ? 1.447 -20.125 -7.113 1 96.81 139 ILE B CA 1
ATOM 3162 C C . ILE B 1 139 ? 0.5 -18.938 -7.188 1 96.81 139 ILE B C 1
ATOM 3164 O O . ILE B 1 139 ? 0.789 -17.953 -7.867 1 96.81 139 ILE B O 1
ATOM 3168 N N . THR B 1 140 ? -0.59 -19.016 -6.496 1 96.81 140 THR B N 1
ATOM 3169 C CA . THR B 1 140 ? -1.57 -17.938 -6.473 1 96.81 140 THR B CA 1
ATOM 3170 C C . THR B 1 140 ? -0.95 -16.656 -5.922 1 96.81 140 THR B C 1
ATOM 3172 O O . THR B 1 140 ? -1.153 -15.57 -6.48 1 96.81 140 THR B O 1
ATOM 3175 N N . LEU B 1 141 ? -0.249 -16.797 -4.883 1 95.81 141 LEU B N 1
ATOM 3176 C CA . LEU B 1 141 ? 0.425 -15.648 -4.289 1 95.81 141 LEU B CA 1
ATOM 3177 C C . LEU B 1 141 ? 1.44 -15.055 -5.262 1 95.81 141 LEU B C 1
ATOM 3179 O O . LEU B 1 141 ? 1.574 -13.836 -5.355 1 95.81 141 LEU B O 1
ATOM 3183 N N . LYS B 1 142 ? 2.141 -15.883 -5.953 1 96.44 142 LYS B N 1
ATOM 3184 C CA . LYS B 1 142 ? 3.117 -15.406 -6.926 1 96.44 142 LYS B CA 1
ATOM 3185 C C . LYS B 1 142 ? 2.434 -14.695 -8.094 1 96.44 142 LYS B C 1
ATOM 3187 O O . LYS B 1 142 ? 2.971 -13.734 -8.641 1 96.44 142 LYS B O 1
ATOM 3192 N N . ILE B 1 143 ? 1.325 -15.227 -8.484 1 97.75 143 ILE B N 1
ATOM 3193 C CA . ILE B 1 143 ? 0.543 -14.539 -9.5 1 97.75 143 ILE B CA 1
ATOM 3194 C C . ILE B 1 143 ? 0.162 -13.148 -9.008 1 97.75 143 ILE B C 1
ATOM 3196 O O . ILE B 1 143 ? 0.32 -12.164 -9.734 1 97.75 143 ILE B O 1
ATOM 3200 N N . SER B 1 144 ? -0.303 -13.062 -7.816 1 97.19 144 SER B N 1
ATOM 3201 C CA . SER B 1 144 ? -0.623 -11.773 -7.203 1 97.19 144 SER B CA 1
ATOM 3202 C C . SER B 1 144 ? 0.591 -10.852 -7.191 1 97.19 144 SER B C 1
ATOM 3204 O O . SER B 1 144 ? 0.497 -9.688 -7.582 1 97.19 144 SER B O 1
ATOM 3206 N N . ASP B 1 145 ? 1.694 -11.414 -6.805 1 95.75 145 ASP B N 1
ATOM 3207 C CA . ASP B 1 145 ? 2.938 -10.648 -6.766 1 95.75 145 ASP B CA 1
ATOM 3208 C C . ASP B 1 145 ? 3.303 -10.125 -8.156 1 95.75 145 ASP B C 1
ATOM 3210 O O . ASP B 1 145 ? 3.832 -9.016 -8.281 1 95.75 145 ASP B O 1
ATOM 3214 N N . THR B 1 146 ? 3.09 -10.922 -9.094 1 97.25 146 THR B N 1
ATOM 3215 C CA . THR B 1 146 ? 3.41 -10.539 -10.469 1 97.25 146 THR B CA 1
ATOM 3216 C C . THR B 1 146 ? 2.66 -9.266 -10.859 1 97.25 146 THR B C 1
ATOM 3218 O O . THR B 1 146 ? 3.26 -8.32 -11.375 1 97.25 146 THR B O 1
ATOM 3221 N N . TYR B 1 147 ? 1.432 -9.234 -10.57 1 97.75 147 TYR B N 1
ATOM 3222 C CA . TYR B 1 147 ? 0.631 -8.047 -10.844 1 97.75 147 TYR B CA 1
ATOM 3223 C C . TYR B 1 147 ? 1.093 -6.867 -9.992 1 97.75 147 TYR B C 1
ATOM 3225 O O . TYR B 1 147 ? 1.204 -5.742 -10.484 1 97.75 147 TYR B O 1
ATOM 3233 N N . LYS B 1 148 ? 1.313 -7.156 -8.789 1 96.56 148 LYS B N 1
ATOM 3234 C CA . LYS B 1 148 ? 1.724 -6.133 -7.832 1 96.56 148 LYS B CA 1
ATOM 3235 C C . LYS B 1 148 ? 2.996 -5.426 -8.297 1 96.56 148 LYS B C 1
ATOM 3237 O O . LYS B 1 148 ? 3.031 -4.199 -8.383 1 96.56 148 LYS B O 1
ATOM 3242 N N . TYR B 1 149 ? 3.98 -6.188 -8.609 1 93.69 149 TYR B N 1
ATOM 3243 C CA . TYR B 1 149 ? 5.266 -5.613 -8.984 1 93.69 149 TYR B CA 1
ATOM 3244 C C . TYR B 1 149 ? 5.195 -4.965 -10.359 1 93.69 149 TYR B C 1
ATOM 3246 O O . TYR B 1 149 ? 5.805 -3.922 -10.602 1 93.69 149 TYR B O 1
ATOM 3254 N N . PHE B 1 150 ? 4.508 -5.57 -11.273 1 95.81 150 PHE B N 1
ATOM 3255 C CA . PHE B 1 150 ? 4.371 -4.969 -12.594 1 95.81 150 PHE B CA 1
ATOM 3256 C C . PHE B 1 150 ? 3.668 -3.619 -12.5 1 95.81 150 PHE B C 1
ATOM 3258 O O . PHE B 1 150 ? 3.994 -2.691 -13.242 1 95.81 150 PHE B O 1
ATOM 3265 N N . ALA B 1 151 ? 2.719 -3.494 -11.555 1 95.62 151 ALA B N 1
ATOM 3266 C CA . ALA B 1 151 ? 1.98 -2.248 -11.367 1 95.62 151 ALA B CA 1
ATOM 3267 C C . ALA B 1 151 ? 2.924 -1.1 -11.016 1 95.62 151 ALA B C 1
ATOM 3269 O O . ALA B 1 151 ? 2.652 0.056 -11.352 1 95.62 151 ALA B O 1
ATOM 3270 N N . ASP B 1 152 ? 3.973 -1.382 -10.43 1 90.38 152 ASP B N 1
ATOM 3271 C CA . ASP B 1 152 ? 4.926 -0.353 -10.023 1 90.38 152 ASP B CA 1
ATOM 3272 C C . ASP B 1 152 ? 5.656 0.228 -11.234 1 90.38 152 ASP B C 1
ATOM 3274 O O . ASP B 1 152 ? 6.266 1.295 -11.148 1 90.38 152 ASP B O 1
ATOM 3278 N N . PHE B 1 153 ? 5.629 -0.474 -12.352 1 89.88 153 PHE B N 1
ATOM 3279 C CA . PHE B 1 153 ? 6.246 0.032 -13.57 1 89.88 153 PHE B CA 1
ATOM 3280 C C . PHE B 1 153 ? 5.277 0.922 -14.344 1 89.88 153 PHE B C 1
ATOM 3282 O O . PHE B 1 153 ? 5.68 1.636 -15.266 1 89.88 153 PHE B O 1
ATOM 3289 N N . GLU B 1 154 ? 3.994 0.783 -13.992 1 91.12 154 GLU B N 1
ATOM 3290 C CA . GLU B 1 154 ? 2.945 1.548 -14.656 1 91.12 154 GLU B CA 1
ATOM 3291 C C . GLU B 1 154 ? 2.889 2.98 -14.133 1 91.12 154 GLU B C 1
ATOM 3293 O O . GLU B 1 154 ? 2.852 3.205 -12.922 1 91.12 154 GLU B O 1
ATOM 3298 N N . GLU B 1 155 ? 2.875 3.947 -15.039 1 84.69 155 GLU B N 1
ATOM 3299 C CA . GLU B 1 155 ? 2.869 5.348 -14.633 1 84.69 155 GLU B CA 1
ATOM 3300 C C . GLU B 1 155 ? 1.444 5.859 -14.43 1 84.69 155 GLU B C 1
ATOM 3302 O O . GLU B 1 155 ? 1.195 6.691 -13.555 1 84.69 155 GLU B O 1
ATOM 3307 N N . ARG B 1 156 ? 0.64 5.398 -15.266 1 90.25 156 ARG B N 1
ATOM 3308 C CA . ARG B 1 156 ? -0.742 5.859 -15.195 1 90.25 156 ARG B CA 1
ATOM 3309 C C . ARG B 1 156 ? -1.491 5.172 -14.055 1 90.25 156 ARG B C 1
ATOM 3311 O O . ARG B 1 156 ? -1.603 3.943 -14.031 1 90.25 156 ARG B O 1
ATOM 3318 N N . ARG B 1 157 ? -2.07 5.957 -13.219 1 91.75 157 ARG B N 1
ATOM 3319 C CA . ARG B 1 157 ? -2.777 5.477 -12.031 1 91.75 157 ARG B CA 1
ATOM 3320 C C . ARG B 1 157 ? -3.914 4.539 -12.422 1 91.75 157 ARG B C 1
ATOM 3322 O O . ARG B 1 157 ? -4.109 3.498 -11.789 1 91.75 157 ARG B O 1
ATOM 3329 N N . ASP B 1 158 ? -4.656 4.875 -13.414 1 92.88 158 ASP B N 1
ATOM 3330 C CA . ASP B 1 158 ? -5.773 4.035 -13.844 1 92.88 158 ASP B CA 1
ATOM 3331 C C . ASP B 1 158 ? -5.293 2.645 -14.25 1 92.88 158 ASP B C 1
ATOM 3333 O O . ASP B 1 158 ? -5.973 1.649 -13.992 1 92.88 158 ASP B O 1
ATOM 3337 N N . ASN B 1 159 ? -4.199 2.623 -14.891 1 95.69 159 ASN B N 1
ATOM 3338 C CA . ASN B 1 159 ? -3.635 1.334 -15.273 1 95.69 159 ASN B CA 1
ATOM 3339 C C . ASN B 1 159 ? -3.17 0.538 -14.062 1 95.69 159 ASN B C 1
ATOM 3341 O O . ASN B 1 159 ? -3.309 -0.687 -14.023 1 95.69 159 ASN B O 1
ATOM 3345 N N . GLN B 1 160 ? -2.578 1.237 -13.078 1 96.38 160 GLN B N 1
ATOM 3346 C CA . GLN B 1 160 ? -2.221 0.568 -11.836 1 96.38 160 GLN B CA 1
ATOM 3347 C C . GLN B 1 160 ? -3.443 -0.069 -11.18 1 96.38 160 GLN B C 1
ATOM 3349 O O . GLN B 1 160 ? -3.396 -1.228 -10.766 1 96.38 160 GLN B O 1
ATOM 3354 N N . ILE B 1 161 ? -4.484 0.683 -11.156 1 96.88 161 ILE B N 1
ATOM 3355 C CA . ILE B 1 161 ? -5.719 0.214 -10.539 1 96.88 161 ILE B CA 1
ATOM 3356 C C . ILE B 1 161 ? -6.227 -1.024 -11.273 1 96.88 161 ILE B C 1
ATOM 3358 O O . ILE B 1 161 ? -6.645 -2 -10.648 1 96.88 161 ILE B O 1
ATOM 3362 N N . LYS B 1 162 ? -6.148 -1.005 -12.57 1 97.44 162 LYS B N 1
ATOM 3363 C CA . LYS B 1 162 ? -6.59 -2.145 -13.367 1 97.44 162 LYS B CA 1
ATOM 3364 C C . LYS B 1 162 ? -5.789 -3.398 -13.031 1 97.44 162 LYS B C 1
ATOM 3366 O O . LYS B 1 162 ? -6.348 -4.492 -12.938 1 97.44 162 LYS B O 1
ATOM 3371 N N . LEU B 1 163 ? -4.562 -3.23 -12.875 1 97.88 163 LEU B N 1
ATOM 3372 C CA . LEU B 1 163 ? -3.693 -4.355 -12.555 1 97.88 163 LEU B CA 1
ATOM 3373 C C . LEU B 1 163 ? -4.02 -4.922 -11.172 1 97.88 163 LEU B C 1
ATOM 3375 O O . LEU B 1 163 ? -4.086 -6.141 -10.992 1 97.88 163 LEU B O 1
ATOM 3379 N N . HIS B 1 164 ? -4.234 -4.09 -10.25 1 97.88 164 HIS B N 1
ATOM 3380 C CA . HIS B 1 164 ? -4.594 -4.555 -8.914 1 97.88 164 HIS B CA 1
ATOM 3381 C C . HIS B 1 164 ? -5.988 -5.168 -8.898 1 97.88 164 HIS B C 1
ATOM 3383 O O . HIS B 1 164 ? -6.254 -6.102 -8.133 1 97.88 164 HIS B O 1
ATOM 3389 N N . LYS B 1 165 ? -6.867 -4.652 -9.75 1 97.56 165 LYS B N 1
ATOM 3390 C CA . LYS B 1 165 ? -8.18 -5.285 -9.875 1 97.56 165 LYS B CA 1
ATOM 3391 C C . LYS B 1 165 ? -8.047 -6.73 -10.352 1 97.56 165 LYS B C 1
ATOM 3393 O O . LYS B 1 165 ? -8.781 -7.609 -9.883 1 97.56 165 LYS B O 1
ATOM 3398 N N . GLN B 1 166 ? -7.141 -6.934 -11.258 1 97.69 166 GLN B N 1
ATOM 3399 C CA . GLN B 1 166 ? -6.883 -8.297 -11.711 1 97.69 166 GLN B CA 1
ATOM 3400 C C . GLN B 1 166 ? -6.324 -9.156 -10.586 1 97.69 166 GLN B C 1
ATOM 3402 O O . GLN B 1 166 ? -6.668 -10.336 -10.461 1 97.69 166 GLN B O 1
ATOM 3407 N N . ARG B 1 167 ? -5.496 -8.539 -9.844 1 96.88 167 ARG B N 1
ATOM 3408 C CA . ARG B 1 167 ? -4.957 -9.203 -8.656 1 96.88 167 ARG B CA 1
ATOM 3409 C C . ARG B 1 167 ? -6.074 -9.664 -7.727 1 96.88 167 ARG B C 1
ATOM 3411 O O . ARG B 1 167 ? -6.113 -10.828 -7.324 1 96.88 167 ARG B O 1
ATOM 3418 N N . VAL B 1 168 ? -6.996 -8.781 -7.461 1 97.25 168 VAL B N 1
ATOM 3419 C CA . VAL B 1 168 ? -8.117 -9.07 -6.57 1 97.25 168 VAL B CA 1
ATOM 3420 C C . VAL B 1 168 ? -8.969 -10.188 -7.156 1 97.25 168 VAL B C 1
ATOM 3422 O O . VAL B 1 168 ? -9.391 -11.102 -6.438 1 97.25 168 VAL B O 1
ATOM 3425 N N . LYS B 1 169 ? -9.18 -10.148 -8.43 1 96.75 169 LYS B N 1
ATOM 3426 C CA . LYS B 1 169 ? -9.977 -11.18 -9.094 1 96.75 169 LYS B CA 1
ATOM 3427 C C . LYS B 1 169 ? -9.344 -12.555 -8.922 1 96.75 169 LYS B C 1
ATOM 3429 O O . LYS B 1 169 ? -10.031 -13.523 -8.594 1 96.75 169 LYS B O 1
ATOM 3434 N N . CYS B 1 170 ? -8.062 -12.633 -9.156 1 95.88 170 CYS B N 1
ATOM 3435 C CA . CYS B 1 170 ? -7.344 -13.891 -9.008 1 95.88 170 CYS B CA 1
ATOM 3436 C C . CYS B 1 170 ? -7.453 -14.414 -7.578 1 95.88 170 CYS B C 1
ATOM 3438 O O . CYS B 1 170 ? -7.652 -15.609 -7.363 1 95.88 170 CYS B O 1
ATOM 3440 N N . LEU B 1 171 ? -7.383 -13.57 -6.617 1 96.44 171 LEU B N 1
ATOM 3441 C CA . LEU B 1 171 ? -7.414 -13.938 -5.207 1 96.44 171 LEU B CA 1
ATOM 3442 C C . LEU B 1 171 ? -8.82 -14.352 -4.785 1 96.44 171 LEU B C 1
ATOM 3444 O O . LEU B 1 171 ? -8.992 -15.266 -3.982 1 96.44 171 LEU B O 1
ATOM 3448 N N . GLU B 1 172 ? -9.797 -13.672 -5.328 1 94.38 172 GLU B N 1
ATOM 3449 C CA . GLU B 1 172 ? -11.18 -14.047 -5.051 1 94.38 172 GLU B CA 1
ATOM 3450 C C . GLU B 1 172 ? -11.477 -15.477 -5.504 1 94.38 172 GLU B C 1
ATOM 3452 O O . GLU B 1 172 ? -12.117 -16.234 -4.785 1 94.38 172 GLU B O 1
ATOM 3457 N N . ASP B 1 173 ? -10.984 -15.734 -6.68 1 93.38 173 ASP B N 1
ATOM 3458 C CA . ASP B 1 173 ? -11.164 -17.094 -7.203 1 93.38 173 ASP B CA 1
ATOM 3459 C C . ASP B 1 173 ? -10.484 -18.125 -6.301 1 93.38 173 ASP B C 1
ATOM 3461 O O . ASP B 1 173 ? -11.055 -19.188 -6.027 1 93.38 173 ASP B O 1
ATOM 3465 N N . ALA B 1 174 ? -9.328 -17.828 -5.871 1 93.31 174 ALA B N 1
ATOM 3466 C CA . ALA B 1 174 ? -8.594 -18.719 -4.977 1 93.31 174 ALA B CA 1
ATOM 3467 C C . ALA B 1 174 ? -9.32 -18.875 -3.643 1 93.31 174 ALA B C 1
ATOM 3469 O O . ALA B 1 174 ? -9.422 -19.984 -3.109 1 93.31 174 ALA B O 1
ATOM 3470 N N . CYS B 1 175 ? -9.828 -17.812 -3.121 1 90.88 175 CYS B N 1
ATOM 3471 C CA . CYS B 1 175 ? -10.539 -17.844 -1.846 1 90.88 175 CYS B CA 1
ATOM 3472 C C . CYS B 1 175 ? -11.766 -18.734 -1.929 1 90.88 175 CYS B C 1
ATOM 3474 O O . CYS B 1 175 ? -12.062 -19.484 -0.994 1 90.88 175 CYS B O 1
ATOM 3476 N N . LYS B 1 176 ? -12.438 -18.672 -3.006 1 89.62 176 LYS B N 1
ATOM 3477 C CA . LYS B 1 176 ? -13.602 -19.531 -3.209 1 89.62 176 LYS B CA 1
ATOM 3478 C C . LYS B 1 176 ? -13.219 -21 -3.201 1 89.62 176 LYS B C 1
ATOM 3480 O O . LYS B 1 176 ? -13.898 -21.828 -2.588 1 89.62 176 LYS B O 1
ATOM 3485 N N . ASN B 1 177 ? -12.141 -21.312 -3.834 1 87.44 177 ASN B N 1
ATOM 3486 C CA . ASN B 1 177 ? -11.664 -22.688 -3.895 1 87.44 177 ASN B CA 1
ATOM 3487 C C . ASN B 1 177 ? -11.195 -23.172 -2.527 1 87.44 177 ASN B C 1
ATOM 3489 O O . ASN B 1 177 ? -11.438 -24.328 -2.162 1 87.44 177 ASN B O 1
ATOM 3493 N N . PHE B 1 178 ? -10.648 -22.328 -1.728 1 86.12 178 PHE B N 1
ATOM 3494 C CA . PHE B 1 178 ? -10.148 -22.703 -0.406 1 86.12 178 PHE B CA 1
ATOM 3495 C C . PHE B 1 178 ? -11.297 -22.906 0.566 1 86.12 178 PHE B C 1
ATOM 3497 O O . PHE B 1 178 ? -11.305 -23.875 1.329 1 86.12 178 PHE B O 1
ATOM 3504 N N . ARG B 1 179 ? -12.242 -22.094 0.545 1 81.56 179 ARG B N 1
ATOM 3505 C CA . ARG B 1 179 ? -13.352 -22.141 1.492 1 81.56 179 ARG B CA 1
ATOM 3506 C C . ARG B 1 179 ? -14.094 -23.469 1.401 1 81.56 179 ARG B C 1
ATOM 3508 O O . ARG B 1 179 ? -14.578 -23.984 2.41 1 81.56 179 ARG B O 1
ATOM 3515 N N . THR B 1 180 ? -14.047 -24.062 0.28 1 82.81 180 THR B N 1
ATOM 3516 C CA . THR B 1 180 ? -14.766 -25.312 0.084 1 82.81 180 THR B CA 1
ATOM 3517 C C . THR B 1 180 ? -13.891 -26.5 0.465 1 82.81 180 THR B C 1
ATOM 3519 O O . THR B 1 180 ? -14.398 -27.609 0.657 1 82.81 180 THR B O 1
ATOM 3522 N N . THR B 1 181 ? -12.648 -26.234 0.752 1 83.06 181 THR B N 1
ATOM 3523 C CA . THR B 1 181 ? -11.75 -27.375 0.86 1 83.06 181 THR B CA 1
ATOM 3524 C C . THR B 1 181 ? -11.094 -27.422 2.236 1 83.06 181 THR B C 1
ATOM 3526 O O . THR B 1 181 ? -10.539 -28.453 2.635 1 83.06 181 THR B O 1
ATOM 3529 N N . ILE B 1 182 ? -11.141 -26.391 2.979 1 84.38 182 ILE B N 1
ATOM 3530 C CA . ILE B 1 182 ? -10.422 -26.297 4.246 1 84.38 182 ILE B CA 1
ATOM 3531 C C . ILE B 1 182 ? -10.969 -27.344 5.219 1 84.38 182 ILE B C 1
ATOM 3533 O O . ILE B 1 182 ? -12.164 -27.359 5.512 1 84.38 182 ILE B O 1
ATOM 3537 N N . ARG B 1 183 ? -10.062 -28.203 5.699 1 83.88 183 ARG B N 1
ATOM 3538 C CA . ARG B 1 183 ? -10.469 -29.266 6.609 1 83.88 183 ARG B CA 1
ATOM 3539 C C . ARG B 1 183 ? -9.508 -29.375 7.793 1 83.88 183 ARG B C 1
ATOM 3541 O O . ARG B 1 183 ? -9.812 -30.031 8.789 1 83.88 183 ARG B O 1
ATOM 3548 N N . SER B 1 184 ? -8.391 -28.703 7.68 1 87.94 184 SER B N 1
ATOM 3549 C CA . SER B 1 184 ? -7.375 -28.828 8.719 1 87.94 184 SER B CA 1
ATOM 3550 C C . SER B 1 184 ? -6.805 -27.453 9.086 1 87.94 184 SER B C 1
ATOM 3552 O O . SER B 1 184 ? -6.973 -26.484 8.336 1 87.94 184 SER B O 1
ATOM 3554 N N . ASP B 1 185 ? -6.141 -27.328 10.195 1 84.31 185 ASP B N 1
ATOM 3555 C CA . ASP B 1 185 ? -5.492 -26.109 10.648 1 84.31 185 ASP B CA 1
ATOM 3556 C C . ASP B 1 185 ? -4.379 -25.688 9.695 1 84.31 185 ASP B C 1
ATOM 3558 O O . ASP B 1 185 ? -4.137 -24.484 9.508 1 84.31 185 ASP B O 1
ATOM 3562 N N . ARG B 1 186 ? -3.777 -26.672 9.227 1 84.5 186 ARG B N 1
ATOM 3563 C CA . ARG B 1 186 ? -2.699 -26.375 8.289 1 84.5 186 ARG B CA 1
ATOM 3564 C C . ARG B 1 186 ? -3.23 -25.672 7.043 1 84.5 186 ARG B C 1
ATOM 3566 O O . ARG B 1 186 ? -2.645 -24.703 6.574 1 84.5 186 ARG B O 1
ATOM 3573 N N . GLU B 1 187 ? -4.344 -26.234 6.551 1 87.62 187 GLU B N 1
ATOM 3574 C CA . GLU B 1 187 ? -4.965 -25.625 5.379 1 87.62 187 GLU B CA 1
ATOM 3575 C C . GLU B 1 187 ? -5.496 -24.234 5.695 1 87.62 187 GLU B C 1
ATOM 3577 O O . GLU B 1 187 ? -5.461 -23.344 4.844 1 87.62 187 GLU B O 1
ATOM 3582 N N . LEU B 1 188 ? -5.887 -24.094 6.895 1 87.94 188 LEU B N 1
ATOM 3583 C CA . LEU B 1 188 ? -6.359 -22.781 7.336 1 87.94 188 LEU B CA 1
ATOM 3584 C C . LEU B 1 188 ? -5.23 -21.75 7.309 1 87.94 188 LEU B C 1
ATOM 3586 O O . LEU B 1 188 ? -5.434 -20.609 6.895 1 87.94 188 LEU B O 1
ATOM 3590 N N . GLN B 1 189 ? -4.121 -22.172 7.711 1 88.06 189 GLN B N 1
ATOM 3591 C CA . GLN B 1 189 ? -2.967 -21.281 7.695 1 88.06 189 GLN B CA 1
ATOM 3592 C C . GLN B 1 189 ? -2.596 -20.891 6.266 1 88.06 189 GLN B C 1
ATOM 3594 O O . GLN B 1 189 ? -2.156 -19.766 6.023 1 88.06 189 GLN B O 1
ATOM 3599 N N . ILE B 1 190 ? -2.781 -21.797 5.395 1 89.19 190 ILE B N 1
ATOM 3600 C CA . ILE B 1 190 ? -2.514 -21.516 3.986 1 89.19 190 ILE B CA 1
ATOM 3601 C C . ILE B 1 190 ? -3.537 -20.516 3.451 1 89.19 190 ILE B C 1
ATOM 3603 O O . ILE B 1 190 ? -3.18 -19.562 2.752 1 89.19 190 ILE B O 1
ATOM 3607 N N . TYR B 1 191 ? -4.723 -20.734 3.857 1 89.56 191 TYR B N 1
ATOM 3608 C CA . TYR B 1 191 ? -5.789 -19.828 3.453 1 89.56 191 TYR B CA 1
ATOM 3609 C C . TYR B 1 191 ? -5.527 -18.422 3.969 1 89.56 191 TYR B C 1
ATOM 3611 O O . TYR B 1 191 ? -5.762 -17.438 3.26 1 89.56 191 TYR B O 1
ATOM 3619 N N . LYS B 1 192 ? -5.082 -18.281 5.176 1 90.44 192 LYS B N 1
ATOM 3620 C CA . LYS B 1 192 ? -4.824 -16.969 5.781 1 90.44 192 LYS B CA 1
ATOM 3621 C C . LYS B 1 192 ? -3.844 -16.156 4.945 1 90.44 192 LYS B C 1
ATOM 3623 O O . LYS B 1 192 ? -3.955 -14.938 4.863 1 90.44 192 LYS B O 1
ATOM 3628 N N . ARG B 1 193 ? -2.916 -16.797 4.359 1 92.5 193 ARG B N 1
ATOM 3629 C CA . ARG B 1 193 ? -1.967 -16.109 3.49 1 92.5 193 ARG B CA 1
ATOM 3630 C C . ARG B 1 193 ? -2.682 -15.445 2.32 1 92.5 193 ARG B C 1
ATOM 3632 O O . ARG B 1 193 ? -2.418 -14.281 2.008 1 92.5 193 ARG B O 1
ATOM 3639 N N . ILE B 1 194 ? -3.617 -16.156 1.737 1 93.25 194 ILE B N 1
ATOM 3640 C CA . ILE B 1 194 ? -4.383 -15.656 0.604 1 93.25 194 ILE B CA 1
ATOM 3641 C C . ILE B 1 194 ? -5.297 -14.516 1.063 1 93.25 194 ILE B C 1
ATOM 3643 O O . ILE B 1 194 ? -5.457 -13.516 0.36 1 93.25 194 ILE B O 1
ATOM 3647 N N . TRP B 1 195 ? -5.758 -14.711 2.209 1 92.5 195 TRP B N 1
ATOM 3648 C CA . TRP B 1 195 ? -6.645 -13.695 2.762 1 92.5 195 TRP B CA 1
ATOM 3649 C C . TRP B 1 195 ? -5.898 -12.383 2.984 1 92.5 195 TRP B C 1
ATOM 3651 O O . TRP B 1 195 ? -6.383 -11.312 2.607 1 92.5 195 TRP B O 1
ATOM 3661 N N . TYR B 1 196 ? -4.77 -12.414 3.629 1 93.06 196 TYR B N 1
ATOM 3662 C CA . TYR B 1 196 ? -3.969 -11.219 3.846 1 93.06 196 TYR B CA 1
ATOM 3663 C C . TYR B 1 196 ? -3.656 -10.523 2.525 1 93.06 196 TYR B C 1
ATOM 3665 O O . TYR B 1 196 ? -3.736 -9.297 2.426 1 93.06 196 TYR B O 1
ATOM 3673 N N . GLU B 1 197 ? -3.35 -11.344 1.574 1 95.12 197 GLU B N 1
ATOM 3674 C CA . GLU B 1 197 ? -3.051 -10.797 0.253 1 95.12 197 GLU B CA 1
ATOM 3675 C C . GLU B 1 197 ? -4.277 -10.117 -0.355 1 95.12 197 GLU B C 1
ATOM 3677 O O . GLU B 1 197 ? -4.156 -9.078 -1.005 1 95.12 197 GLU B O 1
ATOM 3682 N N . MET B 1 198 ? -5.387 -10.688 -0.131 1 94.75 198 MET B N 1
ATOM 3683 C CA . MET B 1 198 ? -6.633 -10.133 -0.641 1 94.75 198 MET B CA 1
ATOM 3684 C C . MET B 1 198 ? -6.926 -8.781 0.002 1 94.75 198 MET B C 1
ATOM 3686 O O . MET B 1 198 ? -7.238 -7.809 -0.694 1 94.75 198 MET B O 1
ATOM 3690 N N . VAL B 1 199 ? -6.805 -8.695 1.261 1 93.94 199 VAL B N 1
ATOM 3691 C CA . VAL B 1 199 ? -7.082 -7.461 1.992 1 93.94 199 VAL B CA 1
ATOM 3692 C C . VAL B 1 199 ? -6.113 -6.367 1.545 1 93.94 199 VAL B C 1
ATOM 3694 O O . VAL B 1 199 ? -6.527 -5.238 1.271 1 93.94 199 VAL B O 1
ATOM 3697 N N . THR B 1 200 ? -4.84 -6.703 1.447 1 95 200 THR B N 1
ATOM 3698 C CA . THR B 1 200 ? -3.83 -5.723 1.062 1 95 200 THR B CA 1
ATOM 3699 C C . THR B 1 200 ? -4.039 -5.266 -0.378 1 95 200 THR B C 1
ATOM 3701 O O . THR B 1 200 ? -3.809 -4.102 -0.706 1 95 200 THR B O 1
ATOM 3704 N N . SER B 1 201 ? -4.445 -6.152 -1.259 1 96.81 201 SER B N 1
ATOM 3705 C CA . SER B 1 201 ? -4.688 -5.797 -2.654 1 96.81 201 SER B CA 1
ATOM 3706 C C . SER B 1 201 ? -5.891 -4.867 -2.787 1 96.81 201 SER B C 1
ATOM 3708 O O . SER B 1 201 ? -5.828 -3.863 -3.498 1 96.81 201 SER B O 1
ATOM 3710 N N . CYS B 1 202 ? -6.953 -5.164 -2.076 1 96.62 202 CYS B N 1
ATOM 3711 C CA . CYS B 1 202 ? -8.125 -4.289 -2.066 1 96.62 202 CYS B CA 1
ATOM 3712 C C . CYS B 1 202 ? -7.77 -2.914 -1.514 1 96.62 202 CYS B C 1
ATOM 3714 O O . CYS B 1 202 ? -8.18 -1.895 -2.068 1 96.62 202 CYS B O 1
ATOM 3716 N N . SER B 1 203 ? -7.062 -2.963 -0.471 1 95.5 203 SER B N 1
ATOM 3717 C CA . SER B 1 203 ? -6.664 -1.714 0.17 1 95.5 203 SER B CA 1
ATOM 3718 C C . SER B 1 203 ? -5.805 -0.864 -0.761 1 95.5 203 SER B C 1
ATOM 3720 O O . SER B 1 203 ? -5.902 0.365 -0.755 1 95.5 203 SER B O 1
ATOM 3722 N N . LYS B 1 204 ? -4.934 -1.521 -1.493 1 96.44 204 LYS B N 1
ATOM 3723 C CA . LYS B 1 204 ? -4.098 -0.798 -2.449 1 96.44 204 LYS B CA 1
ATOM 3724 C C . LYS B 1 204 ? -4.949 -0.107 -3.51 1 96.44 204 LYS B C 1
ATOM 3726 O O . LYS B 1 204 ? -4.672 1.032 -3.891 1 96.44 204 LYS B O 1
ATOM 3731 N N . ILE B 1 205 ? -5.961 -0.724 -3.977 1 97.12 205 ILE B N 1
ATOM 3732 C CA . ILE B 1 205 ? -6.879 -0.124 -4.938 1 97.12 205 ILE B CA 1
ATOM 3733 C C . ILE B 1 205 ? -7.547 1.1 -4.316 1 97.12 205 ILE B C 1
ATOM 3735 O O . ILE B 1 205 ? -7.562 2.178 -4.918 1 97.12 205 ILE B O 1
ATOM 3739 N N . MET B 1 206 ? -8.055 0.904 -3.139 1 95.19 206 MET B N 1
ATOM 3740 C CA . MET B 1 206 ? -8.719 1.996 -2.436 1 95.19 206 MET B CA 1
ATOM 3741 C C . MET B 1 206 ? -7.777 3.178 -2.244 1 95.19 206 MET B C 1
ATOM 3743 O O . MET B 1 206 ? -8.172 4.328 -2.447 1 95.19 206 MET B O 1
ATOM 3747 N N . ASP B 1 207 ? -6.598 2.881 -1.847 1 94.38 207 ASP B N 1
ATOM 3748 C CA . ASP B 1 207 ? -5.582 3.912 -1.639 1 94.38 207 ASP B CA 1
ATOM 3749 C C . ASP B 1 207 ? -5.344 4.711 -2.916 1 94.38 207 ASP B C 1
ATOM 3751 O O . ASP B 1 207 ? -5.309 5.941 -2.889 1 94.38 207 ASP B O 1
ATOM 3755 N N . LEU B 1 208 ? -5.184 4.031 -3.984 1 94.31 208 LEU B N 1
ATOM 3756 C CA . LEU B 1 208 ? -4.945 4.672 -5.27 1 94.31 208 LEU B CA 1
ATOM 3757 C C . LEU B 1 208 ? -6.148 5.516 -5.691 1 94.31 208 LEU B C 1
ATOM 3759 O O . LEU B 1 208 ? -5.984 6.605 -6.242 1 94.31 208 LEU B O 1
ATOM 3763 N N . MET B 1 209 ? -7.309 5.055 -5.402 1 93.56 209 MET B N 1
ATOM 3764 C CA . MET B 1 209 ? -8.531 5.777 -5.75 1 93.56 209 MET B CA 1
ATOM 3765 C C . MET B 1 209 ? -8.664 7.051 -4.922 1 93.56 209 MET B C 1
ATOM 3767 O O . MET B 1 209 ? -9.039 8.102 -5.445 1 93.56 209 MET B O 1
ATOM 3771 N N . MET B 1 210 ? -8.344 7 -3.629 1 91.19 210 MET B N 1
ATOM 3772 C CA . MET B 1 210 ? -8.609 8.078 -2.676 1 91.19 210 MET B CA 1
ATOM 3773 C C . MET B 1 210 ? -7.539 9.156 -2.775 1 91.19 210 MET B C 1
ATOM 3775 O O . MET B 1 210 ? -7.809 10.328 -2.512 1 91.19 210 MET B O 1
ATOM 3779 N N . GLU B 1 211 ? -6.379 8.727 -3.021 1 85.19 211 GLU B N 1
ATOM 3780 C CA . GLU B 1 211 ? -5.254 9.656 -3.045 1 85.19 211 GLU B CA 1
ATOM 3781 C C . GLU B 1 211 ? -5.586 10.906 -3.855 1 85.19 211 GLU B C 1
ATOM 3783 O O . GLU B 1 211 ? -5.176 12.008 -3.496 1 85.19 211 GLU B O 1
ATOM 3788 N N . GLU B 1 212 ? -6.391 10.805 -4.789 1 78.12 212 GLU B N 1
ATOM 3789 C CA . GLU B 1 212 ? -6.691 11.93 -5.672 1 78.12 212 GLU B CA 1
ATOM 3790 C C . GLU B 1 212 ? -7.93 12.688 -5.195 1 78.12 212 GLU B C 1
ATOM 3792 O O . GLU B 1 212 ? -8.164 13.82 -5.617 1 78.12 212 GLU B O 1
ATOM 3797 N N . THR B 1 213 ? -8.562 12.133 -4.242 1 87.19 213 THR B N 1
ATOM 3798 C CA . THR B 1 213 ? -9.898 12.672 -4.031 1 87.19 213 THR B CA 1
ATOM 3799 C C . THR B 1 213 ? -10.109 13.047 -2.564 1 87.19 213 THR B C 1
ATOM 3801 O O . THR B 1 213 ? -11.102 13.68 -2.215 1 87.19 213 THR B O 1
ATOM 3804 N N . TYR B 1 214 ? -9.211 12.781 -1.746 1 85.25 214 TYR B N 1
ATOM 3805 C CA . TYR B 1 214 ? -9.375 12.945 -0.305 1 85.25 214 TYR B CA 1
ATOM 3806 C C . TYR B 1 214 ? -9.781 14.367 0.043 1 85.25 214 TYR B C 1
ATOM 3808 O O . TYR B 1 214 ? -10.531 14.594 0.992 1 85.25 214 TYR B O 1
ATOM 3816 N N . TYR B 1 215 ? -9.312 15.242 -0.773 1 83.38 215 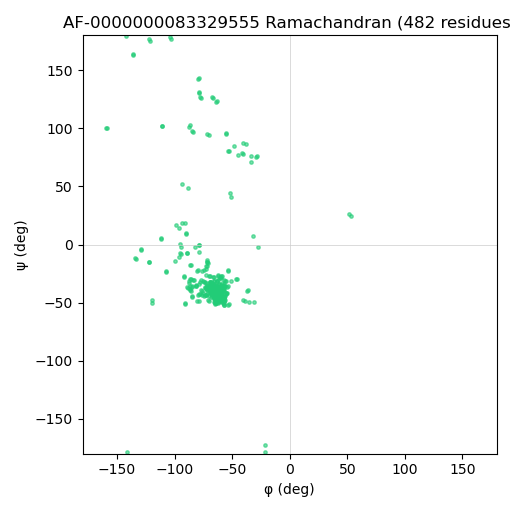TYR B N 1
ATOM 3817 C CA . TYR B 1 215 ? -9.438 16.641 -0.37 1 83.38 215 TYR B CA 1
ATOM 3818 C C . TYR B 1 215 ? -10.422 17.391 -1.262 1 83.38 215 TYR B C 1
ATOM 3820 O O . TYR B 1 215 ? -10.609 18.594 -1.117 1 83.38 215 TYR B O 1
ATOM 3828 N N . ASP B 1 216 ? -11.047 16.578 -2.141 1 83.94 216 ASP B N 1
ATOM 3829 C CA . ASP B 1 216 ? -11.914 17.281 -3.078 1 83.94 216 ASP B CA 1
ATOM 3830 C C . ASP B 1 216 ? -13.352 16.766 -2.99 1 83.94 216 ASP B C 1
ATOM 3832 O O . ASP B 1 216 ? -13.672 15.953 -2.119 1 83.94 216 ASP B O 1
ATOM 3836 N N . GLU B 1 217 ? -14.156 17.391 -3.75 1 84.12 217 GLU B N 1
ATOM 3837 C CA . GLU B 1 217 ? -15.586 17.094 -3.701 1 84.12 217 GLU B CA 1
ATOM 3838 C C . GLU B 1 217 ? -15.883 15.734 -4.328 1 84.12 217 GLU B C 1
ATOM 3840 O O . GLU B 1 217 ? -16.953 15.156 -4.082 1 84.12 217 GLU B O 1
ATOM 3845 N N . SER B 1 218 ? -14.969 15.203 -5.047 1 88.88 218 SER B N 1
ATOM 3846 C CA . SER B 1 218 ? -15.188 13.938 -5.742 1 88.88 218 SER B CA 1
ATOM 3847 C C . SER B 1 218 ? -15.047 12.75 -4.797 1 88.88 218 SER B C 1
ATOM 3849 O O . SER B 1 218 ? -15.281 11.609 -5.188 1 88.88 218 SER B O 1
ATOM 3851 N N . PHE B 1 219 ? -14.773 12.992 -3.615 1 91.44 219 PHE B N 1
ATOM 3852 C CA . PHE B 1 219 ? -14.555 11.922 -2.646 1 91.44 219 PHE B CA 1
ATOM 3853 C C . PHE B 1 219 ? -15.797 11.047 -2.516 1 91.44 219 PHE B C 1
ATOM 3855 O O . PHE B 1 219 ? -15.695 9.82 -2.475 1 91.44 219 PHE B O 1
ATOM 3862 N N . GLU B 1 220 ? -16.922 11.688 -2.439 1 88.31 220 GLU B N 1
ATOM 3863 C CA . GLU B 1 220 ? -18.141 10.93 -2.229 1 88.31 220 GLU B CA 1
ATOM 3864 C C . GLU B 1 220 ? -18.375 9.93 -3.359 1 88.31 220 GLU B C 1
ATOM 3866 O O . GLU B 1 220 ? -18.703 8.766 -3.109 1 88.31 220 GLU B O 1
ATOM 3871 N N . GLU B 1 221 ? -18.188 10.367 -4.504 1 91.44 221 GLU B N 1
ATOM 3872 C CA . GLU B 1 221 ? -18.344 9.484 -5.652 1 91.44 221 GLU B CA 1
ATOM 3873 C C . GLU B 1 221 ? -17.312 8.352 -5.629 1 91.44 221 GLU B C 1
ATOM 3875 O O . GLU B 1 221 ? -17.656 7.195 -5.879 1 91.44 221 GLU B O 1
ATOM 3880 N N . THR B 1 222 ? -16.109 8.695 -5.406 1 92.81 222 THR B N 1
ATOM 3881 C CA . THR B 1 222 ? -15.039 7.719 -5.332 1 92.81 222 THR B CA 1
ATOM 3882 C C . THR B 1 222 ? -15.305 6.711 -4.215 1 92.81 222 THR B C 1
ATOM 3884 O O . THR B 1 222 ? -15.07 5.512 -4.387 1 92.81 222 THR B O 1
ATOM 3887 N N . SER B 1 223 ? -15.773 7.23 -3.088 1 91.06 223 SER B N 1
ATOM 3888 C CA . SER B 1 223 ? -16.094 6.371 -1.954 1 91.06 223 SER B CA 1
ATOM 3889 C C . SER B 1 223 ? -17.188 5.359 -2.318 1 91.06 223 SER B C 1
ATOM 3891 O O . SER B 1 223 ? -17.125 4.199 -1.903 1 91.06 223 SER B O 1
ATOM 3893 N N . MET B 1 224 ? -18.109 5.75 -3.074 1 90.81 224 MET B N 1
ATOM 3894 C CA . MET B 1 224 ? -19.172 4.852 -3.51 1 90.81 224 MET B CA 1
ATOM 3895 C C . MET B 1 224 ? -18.625 3.729 -4.379 1 90.81 224 MET B C 1
ATOM 3897 O O . MET B 1 224 ? -19 2.568 -4.223 1 90.81 224 MET B O 1
ATOM 3901 N N . LYS B 1 225 ? -17.75 4.086 -5.25 1 92.5 225 LYS B N 1
ATOM 3902 C CA . LYS B 1 225 ? -17.125 3.09 -6.121 1 92.5 225 LYS B CA 1
ATOM 3903 C C . LYS B 1 225 ? -16.234 2.141 -5.32 1 92.5 225 LYS B C 1
ATOM 3905 O O . LYS B 1 225 ? -16.188 0.944 -5.609 1 92.5 225 LYS B O 1
ATOM 3910 N N . ALA B 1 226 ? -15.516 2.695 -4.34 1 93.25 226 ALA B N 1
ATOM 3911 C CA . ALA B 1 226 ? -14.578 1.921 -3.537 1 93.25 226 ALA B CA 1
ATOM 3912 C C . ALA B 1 226 ? -15.312 0.98 -2.586 1 93.25 226 ALA B C 1
ATOM 3914 O O . ALA B 1 226 ? -14.719 0.041 -2.051 1 93.25 226 ALA B O 1
ATOM 3915 N N . LYS B 1 227 ? -16.578 1.173 -2.387 1 91.69 227 LYS B N 1
ATOM 3916 C CA . LYS B 1 227 ? -17.391 0.405 -1.442 1 91.69 227 LYS B CA 1
ATOM 3917 C C . LYS B 1 227 ? -17.328 -1.086 -1.763 1 91.69 227 LYS B C 1
ATOM 3919 O O . LYS B 1 227 ? -17.406 -1.923 -0.86 1 91.69 227 LYS B O 1
ATOM 3924 N N . GLN B 1 228 ? -17.234 -1.407 -2.998 1 93.81 228 GLN B N 1
ATOM 3925 C CA . GLN B 1 228 ? -17.172 -2.816 -3.375 1 93.81 228 GLN B CA 1
ATOM 3926 C C . GLN B 1 228 ? -15.961 -3.502 -2.756 1 93.81 228 GLN B C 1
ATOM 3928 O O . GLN B 1 228 ? -16.031 -4.664 -2.357 1 93.81 228 GLN B O 1
ATOM 3933 N N . TYR B 1 229 ? -14.867 -2.848 -2.699 1 94.62 229 TYR B N 1
ATOM 3934 C CA . TYR B 1 229 ? -13.664 -3.428 -2.111 1 94.62 229 TYR B CA 1
ATOM 3935 C C . TYR B 1 229 ? -13.781 -3.516 -0.595 1 94.62 229 TYR B C 1
ATOM 3937 O O . TYR B 1 229 ? -13.289 -4.465 0.019 1 94.62 229 TYR B O 1
ATOM 3945 N N . VAL B 1 230 ? -14.492 -2.537 -0.037 1 92.12 230 VAL B N 1
ATOM 3946 C CA . VAL B 1 230 ? -14.781 -2.594 1.392 1 92.12 230 VAL B CA 1
ATOM 3947 C C . VAL B 1 230 ? -15.625 -3.828 1.696 1 92.12 230 VAL B C 1
ATOM 3949 O O . VAL B 1 230 ? -15.391 -4.523 2.686 1 92.12 230 VAL B O 1
ATOM 3952 N N . LYS B 1 231 ? -16.516 -4.082 0.869 1 91.12 231 LYS B N 1
ATOM 3953 C CA . LYS B 1 231 ? -17.375 -5.246 1.046 1 91.12 231 LYS B CA 1
ATOM 3954 C C . LYS B 1 231 ? -16.578 -6.543 0.944 1 91.12 231 LYS B C 1
ATOM 3956 O O . LYS B 1 231 ? -16.797 -7.477 1.713 1 91.12 231 LYS B O 1
ATOM 3961 N N . ILE B 1 232 ? -15.719 -6.59 0.02 1 91.88 232 ILE B N 1
ATOM 3962 C CA . ILE B 1 232 ? -14.875 -7.77 -0.132 1 91.88 232 ILE B CA 1
ATOM 3963 C C . ILE B 1 232 ? -14.07 -7.992 1.144 1 91.88 232 ILE B C 1
ATOM 3965 O O . ILE B 1 232 ? -13.969 -9.117 1.638 1 91.88 232 ILE B O 1
ATOM 3969 N N . ILE B 1 233 ? -13.516 -6.938 1.685 1 91 233 ILE B N 1
ATOM 3970 C CA . ILE B 1 233 ? -12.727 -7.023 2.908 1 91 233 ILE B CA 1
ATOM 3971 C C . ILE B 1 233 ? -13.609 -7.477 4.066 1 91 233 ILE B C 1
ATOM 3973 O O . ILE B 1 233 ? -13.25 -8.383 4.816 1 91 233 ILE B O 1
ATOM 3977 N N . ALA B 1 234 ? -14.727 -6.914 4.172 1 88.62 234 ALA B N 1
ATOM 3978 C CA . ALA B 1 234 ? -15.648 -7.23 5.258 1 88.62 234 ALA B CA 1
ATOM 3979 C C . ALA B 1 234 ? -16.062 -8.695 5.223 1 88.62 234 ALA B C 1
ATOM 3981 O O . ALA B 1 234 ? -16.094 -9.367 6.262 1 88.62 234 ALA B O 1
ATOM 3982 N N . GLU B 1 235 ? -16.391 -9.125 4.109 1 84.69 235 GLU B N 1
ATOM 3983 C CA . GLU B 1 235 ? -16.828 -10.508 3.941 1 84.69 235 GLU B CA 1
ATOM 3984 C C . GLU B 1 235 ? -15.727 -11.484 4.359 1 84.69 235 GLU B C 1
ATOM 3986 O O . GLU B 1 235 ? -16.016 -12.539 4.934 1 84.69 235 GLU B O 1
ATOM 3991 N N . ASN B 1 236 ? -14.602 -11.141 4.125 1 81.31 236 ASN B N 1
ATOM 3992 C CA . ASN B 1 236 ? -13.484 -12.039 4.383 1 81.31 236 ASN B CA 1
ATOM 3993 C C . ASN B 1 236 ? -12.992 -11.922 5.82 1 81.31 236 ASN B C 1
ATOM 3995 O O . ASN B 1 236 ? -12.555 -12.914 6.414 1 81.31 236 ASN B O 1
ATOM 3999 N N . ILE B 1 237 ? -13.148 -10.805 6.352 1 83.56 237 ILE B N 1
ATOM 4000 C CA . ILE B 1 237 ? -12.641 -10.547 7.695 1 83.56 237 ILE B CA 1
ATOM 4001 C C . ILE B 1 237 ? -13.438 -11.352 8.711 1 83.56 237 ILE B C 1
ATOM 4003 O O . ILE B 1 237 ? -12.875 -11.93 9.648 1 83.56 237 ILE B O 1
ATOM 4007 N N . ASN B 1 238 ? -14.68 -11.43 8.547 1 74.75 238 ASN B N 1
ATOM 4008 C CA . ASN B 1 238 ? -15.516 -12.195 9.461 1 74.75 238 ASN B CA 1
ATOM 4009 C C . ASN B 1 238 ? -15.117 -13.672 9.469 1 74.75 238 ASN B C 1
ATOM 4011 O O . ASN B 1 238 ? -15.086 -14.305 10.531 1 74.75 238 ASN B O 1
ATOM 4015 N N . PHE B 1 239 ? -14.828 -14.109 8.352 1 73.5 239 PHE B N 1
ATOM 4016 C CA . PHE B 1 239 ? -14.375 -15.492 8.258 1 73.5 239 PHE B CA 1
ATOM 4017 C C . PHE B 1 239 ? -13.023 -15.664 8.93 1 73.5 239 PHE B C 1
ATOM 4019 O O . PHE B 1 239 ? -12.82 -16.594 9.711 1 73.5 239 PHE B O 1
ATOM 4026 N N . TYR B 1 240 ? -12.211 -14.781 8.758 1 80.38 240 TYR B N 1
ATOM 4027 C CA . TYR B 1 240 ? -10.852 -14.828 9.281 1 80.38 240 TYR B CA 1
ATOM 4028 C C . TYR B 1 240 ? -10.852 -14.75 10.805 1 80.38 240 TYR B C 1
ATOM 4030 O O . TYR B 1 240 ? -10.109 -15.484 11.469 1 80.38 240 TYR B O 1
ATOM 4038 N N . LEU B 1 241 ? -11.68 -13.891 11.336 1 78.38 241 LEU B N 1
ATOM 4039 C CA . LEU B 1 241 ? -11.656 -13.664 12.773 1 78.38 241 LEU B CA 1
ATOM 4040 C C . LEU B 1 241 ? -12.422 -14.766 13.508 1 78.38 241 LEU B C 1
ATOM 4042 O O . LEU B 1 241 ? -12.195 -14.992 14.703 1 78.38 241 LEU B O 1
ATOM 4046 N N . ASN B 1 242 ? -13.281 -15.414 12.891 1 70.25 242 ASN B N 1
ATOM 4047 C CA . ASN B 1 242 ? -14.086 -16.438 13.555 1 70.25 242 ASN B CA 1
ATOM 4048 C C . ASN B 1 242 ? -13.484 -17.828 13.391 1 70.25 242 ASN B C 1
ATOM 4050 O O . ASN B 1 242 ? -14.055 -18.812 13.844 1 70.25 242 ASN B O 1
ATOM 4054 N N . VAL B 1 243 ? -12.469 -17.969 12.734 1 65.81 243 VAL B N 1
ATOM 4055 C CA . VAL B 1 243 ? -11.805 -19.266 12.617 1 65.81 243 VAL B CA 1
ATOM 4056 C C . VAL B 1 243 ? -10.602 -19.328 13.555 1 65.81 243 VAL B C 1
ATOM 4058 O O . VAL B 1 243 ? -9.859 -18.344 13.672 1 65.81 243 VAL B O 1
#

Secondary structure (DSSP, 8-state):
-HHHHHHHIIIIIHHHHHTT---HHHHHHHHHHHHHHHHHHHHHHHHHHHHHHHHHHHHSS-HHHHHHHHHH-------GGGS-HHHHHHHHHHHHHHHT----SHHHHHHHHHHHHHHHHHHHHHS-TTT-HHHHHHHHHHHHHHHHHHHTT--SHHHHHHHHHHHHHHHHHHHHHHHTT--SHHHHHHHHHHHHHHHHHHHHHHHHHHTTTTTSTTHHHHHHHHHHHHHHHHHHHHHHHH-/-HHHHHHHIIIIIHHHHHTT---HHHHHHHHHHHHHHHHHHHHHHHHHHHHHHHHHHHHSS-HHHHHHHHHH-------GGGS-HHHHHHHHHHHHHHHT----SHHHHHHHHHHHHHHHHHHHHHS-TTT-HHHHHHHHHHHHHHHHHHHTT--SHHHHHHHHHHHHHHHHHHHHHHHTT--SHHHHHHHHHHHHHHHHHHHHHHHHHHTTTTTSTTHHHHHHHHHHHHHHHHHHHHHHHH-